Protein AF-A0A662ZI30-F1 (afdb_monomer)

Nearest PDB structures (foldseek):
  8tn6-assembly1_C  TM=6.682E-01  e=2.347E+00  synthetic construct

pLDDT: mean 79.28, std 16.07, range [34.38, 98.06]

Mean predicted aligned error: 14.41 Å

InterPro domains:
  IPR026870 Zinc-ribbon domain [PF13240] (2-24)

Foldseek 3Di:
DADPVPRDDDDPPDQADPPPRDGDDPDDDPPPDDDDDDDDDDDDDDDDDDDDDDDDDDDDPPPPDPPPPDLVVVLPPDFDPLLVVLLVVLVVLLVLLVVLLVLVPDPPNDVVSLVSVLVSLVVLLVSLVSLLVVCVVVVNNVLSVLSVVLNVLSVVLNVLSVVLSVLVVVCVVPVPDDDPVVVVVSVVVNVVSVVVNVVSSLVSSVSSVLSSQQSVCVSNVHDDDPDDDPVVVVVSVVVVVVVVVVVVVVCCVVVVVVVLLVVLQVLVVVLVVLLVLLVVLLLVQCVVVVQPPCQPAVWLCPQKHDDDPHTDHRFCVSDDPWFRGWTWHWDDLVPDPVSGIKIKIKTFTDCVSDVDPTAIWIWIWDDDPNDTDIDTDPVPHPSPPRRDDVPPRPDDD

Radius of gyration: 41.36 Å; Cα contacts (8 Å, |Δi|>4): 350; chains: 1; bounding box: 77×65×118 Å

Structure (mmCIF, N/CA/C/O backbone):
data_AF-A0A662ZI30-F1
#
_entry.id   AF-A0A662ZI30-F1
#
loop_
_atom_site.group_PDB
_atom_site.id
_atom_site.type_symbol
_atom_site.label_atom_id
_atom_site.label_alt_id
_atom_site.label_comp_id
_atom_site.label_asym_id
_atom_site.label_entity_id
_atom_site.label_seq_id
_atom_site.pdbx_PDB_ins_code
_atom_site.Cartn_x
_atom_site.Cartn_y
_atom_site.Cartn_z
_atom_site.occupancy
_atom_site.B_iso_or_equiv
_atom_site.auth_seq_id
_atom_site.auth_comp_id
_atom_site.auth_asym_id
_atom_site.auth_atom_id
_atom_site.pdbx_PDB_model_num
ATOM 1 N N . MET A 1 1 ? 0.973 -4.143 70.072 1.00 90.12 1 MET A N 1
ATOM 2 C CA . MET A 1 1 ? 0.459 -5.517 70.366 1.00 90.12 1 MET A CA 1
ATOM 3 C C . MET A 1 1 ? 1.447 -6.606 69.913 1.00 90.12 1 MET A C 1
ATOM 5 O O . MET A 1 1 ? 2.286 -6.300 69.082 1.00 90.12 1 MET A O 1
ATOM 9 N N . LYS A 1 2 ? 1.393 -7.858 70.406 1.00 95.75 2 LYS A N 1
ATOM 10 C CA . LYS A 1 2 ? 2.288 -8.951 69.938 1.00 95.75 2 LYS A CA 1
ATOM 11 C C . LYS A 1 2 ? 1.601 -9.867 68.922 1.00 95.75 2 LYS A C 1
ATOM 13 O O . LYS A 1 2 ? 0.406 -10.125 69.036 1.00 95.75 2 LYS A O 1
ATOM 18 N N . CYS A 1 3 ? 2.351 -10.362 67.937 1.00 95.50 3 CYS A N 1
ATOM 19 C CA . CYS A 1 3 ? 1.856 -11.321 66.949 1.00 95.50 3 CYS A CA 1
ATOM 20 C C . CYS A 1 3 ? 1.435 -12.638 67.624 1.00 95.50 3 CYS A C 1
ATOM 22 O O . CYS A 1 3 ? 2.296 -13.269 68.234 1.00 95.50 3 CYS A O 1
ATOM 24 N N . PRO A 1 4 ? 0.199 -13.140 67.454 1.00 94.88 4 PRO A N 1
ATOM 25 C CA . PRO A 1 4 ? -0.208 -14.417 68.049 1.00 94.88 4 PRO A CA 1
ATOM 26 C C . PRO A 1 4 ? 0.505 -15.631 67.426 1.00 94.88 4 PRO A C 1
ATOM 28 O O . PRO A 1 4 ? 0.468 -16.720 67.987 1.00 94.88 4 PRO A O 1
ATOM 31 N N . PHE A 1 5 ? 1.157 -15.460 66.269 1.00 96.06 5 PHE A N 1
ATOM 32 C CA . PHE A 1 5 ? 1.829 -16.549 65.555 1.00 96.06 5 PHE A CA 1
ATOM 33 C C . PHE A 1 5 ? 3.334 -16.645 65.827 1.00 96.06 5 PHE A C 1
ATOM 35 O O . PHE A 1 5 ? 3.878 -17.742 65.771 1.00 96.06 5 PHE A O 1
ATOM 42 N N . CYS A 1 6 ? 4.019 -15.522 66.064 1.00 96.31 6 CYS A N 1
ATOM 43 C CA . CYS A 1 6 ? 5.479 -15.494 66.249 1.00 96.31 6 CYS A CA 1
ATOM 44 C C . CYS A 1 6 ? 5.952 -14.651 67.443 1.00 96.31 6 CYS A C 1
ATOM 46 O O . CYS A 1 6 ? 7.152 -14.523 67.651 1.00 96.31 6 CYS A O 1
ATOM 48 N N . ASN A 1 7 ? 5.038 -14.059 68.220 1.00 96.00 7 ASN A N 1
ATOM 49 C CA . ASN A 1 7 ? 5.315 -13.196 69.375 1.00 96.00 7 ASN A CA 1
ATOM 50 C C . ASN A 1 7 ? 6.141 -11.921 69.117 1.00 96.00 7 ASN A C 1
ATOM 52 O O . ASN A 1 7 ? 6.447 -11.209 70.075 1.00 96.00 7 ASN A O 1
ATOM 56 N N . HIS A 1 8 ? 6.433 -11.576 67.859 1.00 97.00 8 HIS A N 1
ATOM 57 C CA . HIS A 1 8 ? 7.075 -10.309 67.507 1.00 97.00 8 HIS A CA 1
ATOM 58 C C . HIS A 1 8 ? 6.196 -9.110 67.901 1.00 97.00 8 HIS A C 1
ATOM 60 O O . HIS A 1 8 ? 4.965 -9.181 67.818 1.00 97.00 8 HIS A O 1
ATOM 66 N N . GLU A 1 9 ? 6.814 -8.014 68.337 1.00 97.00 9 GLU A N 1
ATOM 67 C CA . GLU A 1 9 ? 6.118 -6.799 68.758 1.00 97.00 9 GLU A CA 1
ATOM 68 C C . GLU A 1 9 ? 5.704 -5.963 67.540 1.00 97.00 9 GLU A C 1
ATOM 70 O O . GLU A 1 9 ? 6.504 -5.663 66.661 1.00 97.00 9 GLU A O 1
ATOM 75 N N . ILE A 1 10 ? 4.419 -5.632 67.445 1.00 96.38 10 ILE A N 1
ATOM 76 C CA . ILE A 1 10 ? 3.809 -4.983 66.284 1.00 96.38 10 ILE A CA 1
ATOM 77 C C . ILE A 1 10 ? 3.201 -3.650 66.717 1.00 96.38 10 ILE A C 1
ATOM 79 O O . ILE A 1 10 ? 2.530 -3.567 67.753 1.00 96.38 10 ILE A O 1
ATOM 83 N N . SER A 1 11 ? 3.396 -2.623 65.888 1.00 93.50 11 SER A N 1
ATOM 84 C CA . SER A 1 11 ? 2.735 -1.325 66.033 1.00 93.50 11 SER A CA 1
ATOM 85 C C . SER A 1 11 ? 1.210 -1.456 65.934 1.00 93.50 11 SER A C 1
ATOM 87 O O . SER A 1 11 ? 0.683 -2.203 65.103 1.00 93.50 11 SER A O 1
ATOM 89 N N . ASP A 1 12 ? 0.493 -0.734 66.790 1.00 89.06 12 ASP A N 1
ATOM 90 C CA . ASP A 1 12 ? -0.966 -0.752 66.825 1.00 89.06 12 ASP A CA 1
ATOM 91 C C . ASP A 1 12 ? -1.539 -0.198 65.504 1.00 89.06 12 ASP A C 1
ATOM 93 O O . ASP A 1 12 ? -1.257 0.929 65.105 1.00 89.06 12 ASP A O 1
ATOM 97 N N . GLY A 1 13 ? -2.324 -1.025 64.798 1.00 86.50 13 GLY A N 1
ATOM 98 C CA . GLY A 1 13 ? -2.925 -0.701 63.494 1.00 86.50 13 GLY A CA 1
ATOM 99 C C . GLY A 1 13 ? -2.297 -1.395 62.276 1.00 86.50 13 GLY A C 1
ATOM 100 O O . GLY A 1 13 ? -2.776 -1.213 61.155 1.00 86.50 13 GLY A O 1
ATOM 101 N N . ALA A 1 14 ? -1.253 -2.211 62.453 1.00 91.56 14 ALA A N 1
ATOM 102 C CA . ALA A 1 14 ? -0.706 -3.014 61.360 1.00 91.56 14 ALA A CA 1
ATOM 103 C C . ALA A 1 14 ? -1.661 -4.158 60.958 1.00 91.56 14 ALA A C 1
ATOM 105 O O . ALA A 1 14 ? -2.143 -4.903 61.808 1.00 91.56 14 ALA A O 1
ATOM 106 N N . LYS A 1 15 ? -1.894 -4.337 59.649 1.00 94.62 15 LYS A N 1
ATOM 107 C CA . LYS A 1 15 ? -2.748 -5.418 59.106 1.00 94.62 15 LYS A CA 1
ATOM 108 C C . LYS A 1 15 ? -2.028 -6.768 58.984 1.00 94.62 15 LYS A C 1
ATOM 110 O O . LYS A 1 15 ? -2.671 -7.815 58.963 1.00 94.62 15 LYS A O 1
ATOM 115 N N . PHE A 1 16 ? -0.699 -6.741 58.904 1.00 96.50 16 PHE A N 1
ATOM 116 C CA . PHE A 1 16 ? 0.159 -7.913 58.729 1.00 96.50 16 PHE A CA 1
ATOM 117 C C . PHE A 1 16 ? 1.344 -7.830 59.691 1.00 96.50 16 PHE A C 1
ATOM 119 O O . PHE A 1 16 ? 1.826 -6.736 59.991 1.00 96.50 16 PHE A O 1
ATOM 126 N N . CYS A 1 17 ? 1.822 -8.978 60.172 1.00 96.50 17 CYS A N 1
ATOM 127 C CA . CYS A 1 17 ? 3.049 -9.030 60.960 1.00 96.50 17 CYS A CA 1
ATOM 128 C C . CYS A 1 17 ? 4.271 -8.799 60.050 1.00 96.50 17 CYS A C 1
ATOM 130 O O . CYS A 1 17 ? 4.406 -9.524 59.063 1.00 96.50 17 CYS A O 1
ATOM 132 N N . PRO A 1 18 ? 5.173 -7.852 60.370 1.00 95.31 18 PRO A N 1
ATOM 133 C CA . PRO A 1 18 ? 6.354 -7.582 59.546 1.00 95.31 18 PRO A CA 1
ATOM 134 C C . PRO A 1 18 ? 7.358 -8.741 59.539 1.00 95.31 18 PRO A C 1
ATOM 136 O O . PRO A 1 18 ? 8.130 -8.860 58.597 1.00 95.31 18 PRO A O 1
ATOM 139 N N . ASP A 1 19 ? 7.321 -9.598 60.560 1.00 97.44 19 ASP A N 1
ATOM 140 C CA . ASP A 1 19 ? 8.311 -10.659 60.748 1.00 97.44 19 ASP A CA 1
ATOM 141 C C . ASP A 1 19 ? 7.859 -11.991 60.122 1.00 97.44 19 ASP A C 1
ATOM 143 O O . ASP A 1 19 ? 8.616 -12.656 59.424 1.00 97.44 19 ASP A O 1
ATOM 147 N N . CYS A 1 20 ? 6.591 -12.382 60.309 1.00 96.00 20 CYS A N 1
ATOM 148 C CA . CYS A 1 20 ? 6.075 -13.658 59.789 1.00 96.00 20 CYS A CA 1
ATOM 149 C C . CYS A 1 20 ? 5.124 -13.530 58.589 1.00 96.00 20 CYS A C 1
ATOM 151 O O . CYS A 1 20 ? 4.671 -14.546 58.062 1.00 96.00 20 CYS A O 1
ATOM 153 N N . GLY A 1 21 ? 4.763 -12.308 58.181 1.00 94.88 21 GLY A N 1
ATOM 154 C CA . GLY A 1 21 ? 3.903 -12.032 57.023 1.00 94.88 21 GLY A CA 1
ATOM 155 C C . GLY A 1 21 ? 2.427 -12.426 57.171 1.00 94.88 21 GLY A C 1
ATOM 156 O O . GLY A 1 21 ? 1.631 -12.165 56.270 1.00 94.88 21 GLY A O 1
ATOM 157 N N . LYS A 1 22 ? 2.019 -13.043 58.289 1.00 96.19 22 LYS A N 1
ATOM 158 C CA . LYS A 1 22 ? 0.628 -13.472 58.507 1.00 96.19 22 LYS A CA 1
ATOM 159 C C . LYS A 1 22 ? -0.286 -12.283 58.812 1.00 96.19 22 LYS A C 1
ATOM 161 O O . LYS A 1 22 ? 0.098 -11.358 59.533 1.00 96.19 22 LYS A O 1
ATOM 166 N N . ALA A 1 23 ? -1.501 -12.327 58.263 1.00 95.06 23 ALA A N 1
ATOM 167 C CA . ALA A 1 23 ? -2.551 -11.351 58.539 1.00 95.06 23 ALA A CA 1
ATOM 168 C C . ALA A 1 23 ? -2.979 -11.433 60.011 1.00 95.06 23 ALA A C 1
ATOM 170 O O . ALA A 1 23 ? -3.144 -12.529 60.553 1.00 95.06 23 ALA A O 1
ATOM 171 N N . LEU A 1 24 ? -3.142 -10.279 60.657 1.00 92.88 24 LEU A N 1
ATOM 172 C CA . LEU A 1 24 ? -3.583 -10.207 62.049 1.00 92.88 24 LEU A CA 1
ATOM 173 C C . LEU A 1 24 ? -5.122 -10.173 62.097 1.00 92.88 24 LEU A C 1
ATOM 175 O O . LEU A 1 24 ? -5.725 -9.449 61.301 1.00 92.88 24 LEU A O 1
ATOM 179 N N . PRO A 1 25 ? -5.768 -10.939 62.997 1.00 85.19 25 PRO A N 1
ATOM 180 C CA . PRO A 1 25 ? -7.219 -10.912 63.160 1.00 85.19 25 PRO A CA 1
ATOM 181 C C . PRO A 1 25 ? -7.643 -9.523 63.647 1.00 85.19 25 PRO A C 1
ATOM 183 O O . PRO A 1 25 ? -7.216 -9.060 64.703 1.00 85.19 25 PRO A O 1
ATOM 186 N N . HIS A 1 26 ? -8.430 -8.828 62.829 1.00 71.38 26 HIS A N 1
ATOM 187 C CA . HIS A 1 26 ? -8.772 -7.421 63.018 1.00 71.38 26 HIS A CA 1
ATOM 188 C C . HIS A 1 26 ? -10.097 -7.272 63.777 1.00 71.38 26 HIS A C 1
ATOM 190 O O . HIS A 1 26 ? -10.972 -6.523 63.360 1.00 71.38 26 HIS A O 1
ATOM 196 N N . ASP A 1 27 ? -10.240 -7.969 64.902 1.00 61.03 27 ASP A N 1
ATOM 197 C CA . ASP A 1 27 ? -11.446 -7.900 65.728 1.00 61.03 27 ASP A CA 1
ATOM 198 C C . ASP A 1 27 ? -11.214 -6.926 66.886 1.00 61.03 27 ASP A C 1
ATOM 200 O O . ASP A 1 27 ? -10.878 -7.308 68.006 1.00 61.03 27 ASP A O 1
ATOM 204 N N . ARG A 1 28 ? -11.370 -5.626 66.616 1.00 54.12 28 ARG A N 1
ATOM 205 C CA . ARG A 1 28 ? -11.766 -4.689 67.674 1.00 54.12 28 ARG A CA 1
ATOM 206 C C . ARG A 1 28 ? -13.202 -4.255 67.378 1.00 54.12 28 ARG A C 1
ATOM 208 O O . ARG A 1 28 ? -13.413 -3.631 66.337 1.00 54.12 28 ARG A O 1
ATOM 215 N N . PRO A 1 29 ? -14.174 -4.548 68.258 1.00 52.06 29 PRO A N 1
ATOM 216 C CA . PRO A 1 29 ? -15.442 -3.838 68.243 1.00 52.06 29 PRO A CA 1
ATOM 217 C C . PRO A 1 29 ? -15.137 -2.358 68.498 1.00 52.06 29 PRO A C 1
ATOM 219 O O . PRO A 1 29 ? -14.522 -2.011 69.507 1.00 52.06 29 PRO A O 1
ATOM 222 N N . SER A 1 30 ? -15.498 -1.480 67.566 1.00 53.16 30 SER A N 1
ATOM 223 C CA . SER A 1 30 ? -15.493 -0.040 67.804 1.00 53.16 30 SER A CA 1
ATOM 224 C C . SER A 1 30 ? -16.598 0.286 68.807 1.00 53.16 30 SER A C 1
ATOM 226 O O . SER A 1 30 ? -17.781 0.174 68.501 1.00 53.16 30 SER A O 1
ATOM 228 N N . GLU A 1 31 ? -16.213 0.684 70.015 1.00 60.75 31 GLU A N 1
ATOM 229 C CA . GLU A 1 31 ? -17.090 0.969 71.161 1.00 60.75 31 GLU A CA 1
ATOM 230 C C . GLU A 1 31 ? -17.917 2.270 71.010 1.00 60.75 31 GLU A C 1
ATOM 232 O O . GLU A 1 31 ? -18.160 2.962 71.988 1.00 60.75 31 GLU A O 1
ATOM 237 N N . ASN A 1 32 ? -18.340 2.653 69.796 1.00 57.34 32 ASN A N 1
ATOM 238 C CA . ASN A 1 32 ? -19.061 3.918 69.573 1.00 57.34 32 ASN A CA 1
ATOM 239 C C . ASN A 1 32 ? -20.247 3.879 68.597 1.00 57.34 32 ASN A C 1
ATOM 241 O O . ASN A 1 32 ? -20.865 4.920 68.384 1.00 57.34 32 ASN A O 1
ATOM 245 N N . ASP A 1 33 ? -20.648 2.720 68.075 1.00 49.94 33 ASP A N 1
ATOM 246 C CA . ASP A 1 33 ? -21.862 2.640 67.256 1.00 49.94 33 ASP A CA 1
ATOM 247 C C . ASP A 1 33 ? -23.015 2.060 68.076 1.00 49.94 33 ASP A C 1
ATOM 249 O O . ASP A 1 33 ? -23.176 0.849 68.204 1.00 49.94 33 ASP A O 1
ATOM 253 N N . LYS A 1 34 ? -23.812 2.961 68.659 1.00 52.78 34 LYS A N 1
ATOM 254 C CA . LYS A 1 34 ? -25.120 2.674 69.256 1.00 52.78 34 LYS A CA 1
ATOM 255 C C . LYS A 1 34 ? -26.141 2.482 68.122 1.00 52.78 34 LYS A C 1
ATOM 257 O O . LYS A 1 34 ? -26.448 3.468 67.452 1.00 52.78 34 LYS A O 1
ATOM 262 N N . PRO A 1 35 ? -26.708 1.283 67.902 1.00 46.41 35 PRO A N 1
ATOM 263 C CA . PRO A 1 35 ? -27.809 1.103 66.968 1.00 46.41 35 PRO A CA 1
ATOM 264 C C . PRO A 1 35 ? -29.136 1.231 67.723 1.00 46.41 35 PRO A C 1
ATOM 266 O O . PRO A 1 35 ? -29.410 0.488 68.667 1.00 46.41 35 PRO A O 1
ATOM 269 N N . GLU A 1 36 ? -29.974 2.174 67.301 1.00 51.69 36 GLU A N 1
ATOM 270 C CA . GLU A 1 36 ? -31.409 2.107 67.566 1.00 51.69 36 GLU A CA 1
ATOM 271 C C . GLU A 1 36 ? -32.018 0.971 66.731 1.00 51.69 36 GLU A C 1
ATOM 273 O O . GLU A 1 36 ? -31.829 0.894 65.517 1.00 51.69 36 GLU A O 1
ATOM 278 N N . ASN A 1 37 ? -32.733 0.082 67.422 1.00 51.50 37 ASN A N 1
ATOM 279 C CA . ASN A 1 37 ? -33.591 -0.956 66.853 1.00 51.50 37 ASN A CA 1
ATOM 280 C C . ASN A 1 37 ? -34.593 -0.366 65.843 1.00 51.50 37 ASN A C 1
ATOM 282 O O . ASN A 1 37 ? -35.146 0.712 66.068 1.00 51.50 37 ASN A O 1
ATOM 286 N N . PRO A 1 38 ? -34.965 -1.158 64.827 1.00 52.66 38 PRO A N 1
ATOM 287 C CA . PRO A 1 38 ? -36.288 -1.760 64.921 1.00 52.66 38 PRO A CA 1
ATOM 288 C C . PRO A 1 38 ? -36.273 -3.271 64.682 1.00 52.66 38 PRO A C 1
ATOM 290 O O . PRO A 1 38 ? -35.504 -3.814 63.893 1.00 52.66 38 PRO A O 1
ATOM 293 N N . ALA A 1 39 ? -37.158 -3.916 65.432 1.00 46.66 39 ALA A N 1
ATOM 294 C CA . ALA A 1 39 ? -37.461 -5.331 65.431 1.00 46.66 39 ALA A CA 1
ATOM 295 C C . ALA A 1 39 ? -37.945 -5.843 64.065 1.00 46.66 39 ALA A C 1
ATOM 297 O O . ALA A 1 39 ? -38.752 -5.182 63.423 1.00 46.66 39 ALA A O 1
ATOM 298 N N . ASP A 1 40 ? -37.483 -7.036 63.687 1.00 41.03 40 ASP A N 1
ATOM 299 C CA . ASP A 1 40 ? -38.291 -8.143 63.146 1.00 41.03 40 ASP A CA 1
ATOM 300 C C . ASP A 1 40 ? -37.357 -9.352 62.944 1.00 41.03 40 ASP A C 1
ATOM 302 O O . ASP A 1 40 ? -36.442 -9.331 62.128 1.00 41.03 40 ASP A O 1
ATOM 306 N N . SER A 1 41 ? -37.309 -10.290 63.889 1.00 45.44 41 SER A N 1
ATOM 307 C CA . SER A 1 41 ? -38.223 -11.436 64.025 1.00 45.44 41 SER A CA 1
ATOM 308 C C . SER A 1 41 ? -38.034 -12.501 62.927 1.00 45.44 41 SER A C 1
ATOM 310 O O . SER A 1 41 ? -38.853 -12.702 62.042 1.00 45.44 41 SER A O 1
ATOM 312 N N . CYS A 1 42 ? -36.937 -13.255 63.028 1.00 34.44 42 CYS A N 1
ATOM 313 C CA . CYS A 1 42 ? -36.887 -14.656 62.602 1.00 34.44 42 CYS A CA 1
ATOM 314 C C . CYS A 1 42 ? -36.102 -15.426 63.664 1.00 34.44 42 CYS A C 1
ATOM 316 O O . CYS A 1 42 ? -34.875 -15.405 63.706 1.00 34.44 42 CYS A O 1
ATOM 318 N N . SER A 1 43 ? -36.856 -16.019 64.581 1.00 40.28 43 SER A N 1
ATOM 319 C CA . SER A 1 43 ? -36.390 -16.898 65.642 1.00 40.28 43 SER A CA 1
ATOM 320 C C . SER A 1 43 ? -35.818 -18.181 65.034 1.00 40.28 43 SER A C 1
ATOM 322 O O . SER A 1 43 ? -36.541 -18.905 64.354 1.00 40.28 43 SER A O 1
ATOM 324 N N . GLU A 1 44 ? -34.545 -18.478 65.292 1.00 43.12 44 GLU A N 1
ATOM 325 C CA . GLU A 1 44 ? -34.010 -19.834 65.152 1.00 43.12 44 GLU A CA 1
ATOM 326 C C . GLU A 1 44 ? -34.347 -20.627 66.419 1.00 43.12 44 GLU A C 1
ATOM 328 O O . GLU A 1 44 ? -33.981 -20.256 67.537 1.00 43.12 44 GLU A O 1
ATOM 333 N N . GLU A 1 45 ? -35.104 -21.705 66.227 1.00 43.03 45 GLU A N 1
ATOM 334 C CA . GLU A 1 45 ? -35.382 -22.724 67.230 1.00 43.03 45 GLU A CA 1
ATOM 335 C C . GLU A 1 45 ? -34.115 -23.515 67.573 1.00 43.03 45 GLU A C 1
ATOM 337 O O . GLU A 1 45 ? -33.373 -23.981 66.708 1.00 43.03 45 GLU A O 1
ATOM 342 N N . ASN A 1 46 ? -33.923 -23.692 68.877 1.00 48.72 46 ASN A N 1
ATOM 343 C CA . ASN A 1 46 ? -32.937 -24.564 69.495 1.00 48.72 46 ASN A CA 1
ATOM 344 C C . ASN A 1 46 ? -33.100 -26.029 69.058 1.00 48.72 46 ASN A C 1
ATOM 346 O O . ASN A 1 46 ? -34.216 -26.544 69.032 1.00 48.72 46 ASN A O 1
ATOM 350 N N . ALA A 1 47 ? -31.986 -26.752 68.918 1.00 40.44 47 ALA A N 1
ATOM 351 C CA . ALA A 1 47 ? -31.957 -28.175 69.244 1.00 40.44 47 ALA A CA 1
ATOM 352 C C . ALA A 1 47 ? -30.571 -28.615 69.734 1.00 40.44 47 ALA A C 1
ATOM 354 O O . ALA A 1 47 ? -29.539 -28.378 69.110 1.00 40.44 47 ALA A O 1
ATOM 355 N N . SER A 1 48 ? -30.626 -29.242 70.898 1.00 47.81 48 SER A N 1
ATOM 356 C CA . SER A 1 48 ? -29.593 -29.634 71.842 1.00 47.81 48 SER A CA 1
ATOM 357 C C . SER A 1 48 ? -28.791 -30.876 71.440 1.00 47.81 48 SER A C 1
ATOM 359 O O . SER A 1 48 ? -29.259 -31.734 70.697 1.00 47.81 48 SER A O 1
ATOM 361 N N . ASP A 1 49 ? -27.611 -30.978 72.055 1.00 50.62 49 ASP A N 1
ATOM 362 C CA . ASP A 1 49 ? -26.940 -32.183 72.566 1.00 50.62 49 ASP A CA 1
ATOM 363 C C . ASP A 1 49 ? -27.655 -33.541 72.416 1.00 50.62 49 ASP A C 1
ATOM 365 O O . ASP A 1 49 ? -28.673 -33.776 73.064 1.00 50.62 49 ASP A O 1
ATOM 369 N N . VAL A 1 50 ? -26.995 -34.506 71.754 1.00 44.22 50 VAL A N 1
ATOM 370 C CA . VAL A 1 50 ? -27.052 -35.937 72.123 1.00 44.22 50 VAL A CA 1
ATOM 371 C C . VAL A 1 50 ? -25.690 -36.608 71.885 1.00 44.22 50 VAL A C 1
ATOM 373 O O . VAL A 1 50 ? -25.145 -36.611 70.782 1.00 44.22 50 VAL A O 1
ATOM 376 N N . LYS A 1 51 ? -25.155 -37.219 72.949 1.00 51.44 51 LYS A N 1
ATOM 377 C CA . LYS A 1 51 ? -23.984 -38.111 72.981 1.00 51.44 51 LYS A CA 1
ATOM 378 C C . LYS A 1 51 ? -24.380 -39.557 72.624 1.00 51.44 51 LYS A C 1
ATOM 380 O O . LYS A 1 51 ? -25.320 -40.079 73.202 1.00 51.44 51 LYS A O 1
ATOM 385 N N . SER A 1 52 ? -23.532 -40.208 71.820 1.00 42.81 52 SER A N 1
ATOM 386 C CA . SER A 1 52 ? -23.131 -41.635 71.847 1.00 42.81 52 SER A CA 1
ATOM 387 C C . SER A 1 52 ? -24.186 -42.760 71.731 1.00 42.81 52 SER A C 1
ATOM 389 O O . SER A 1 52 ? -24.919 -43.042 72.671 1.00 42.81 52 SER A O 1
ATOM 391 N N . SER A 1 53 ? -24.133 -43.546 70.646 1.00 41.56 53 SER A N 1
ATOM 392 C CA . SER A 1 53 ? -23.703 -44.968 70.642 1.00 41.56 53 SER A CA 1
ATOM 393 C C . SER A 1 53 ? -24.232 -45.758 69.426 1.00 41.56 53 SER A C 1
ATOM 395 O O . SER A 1 53 ? -25.348 -45.557 68.969 1.00 41.56 53 SER A O 1
ATOM 397 N N . ALA A 1 54 ? -23.365 -46.644 68.923 1.00 45.09 54 ALA A N 1
ATOM 398 C CA . ALA A 1 54 ? -23.603 -47.859 68.132 1.00 45.09 54 ALA A CA 1
ATOM 399 C C . ALA A 1 54 ? -24.580 -47.848 66.926 1.00 45.09 54 ALA A C 1
ATOM 401 O O . ALA A 1 54 ? -25.784 -48.016 67.058 1.00 45.09 54 ALA A O 1
ATOM 402 N N . GLY A 1 55 ? -23.976 -47.864 65.729 1.00 48.28 55 GLY A N 1
ATOM 403 C CA . GLY A 1 55 ? -24.243 -48.867 64.688 1.00 48.28 55 GLY A CA 1
ATOM 404 C C . GLY A 1 55 ? -25.623 -48.898 64.032 1.00 48.28 55 GLY A C 1
ATOM 405 O O . GLY A 1 55 ? -26.411 -49.777 64.350 1.00 48.28 55 GLY A O 1
ATOM 406 N N . VAL A 1 56 ? -25.847 -48.058 63.013 1.00 44.50 56 VAL A N 1
ATOM 407 C CA . VAL A 1 56 ? -26.894 -48.260 61.992 1.00 44.50 56 VAL A CA 1
ATOM 408 C C . VAL A 1 56 ? -26.418 -47.703 60.640 1.00 44.50 56 VAL A C 1
ATOM 410 O O . VAL A 1 56 ? -25.745 -46.676 60.569 1.00 44.50 56 VAL A O 1
ATOM 413 N N . SER A 1 57 ? -26.738 -48.432 59.573 1.00 44.00 57 SER A N 1
ATOM 414 C CA . SER A 1 57 ? -26.429 -48.188 58.162 1.00 44.00 57 SER A CA 1
ATOM 415 C C . SER A 1 57 ? -26.869 -46.807 57.655 1.00 44.00 57 SER A C 1
ATOM 417 O O . SER A 1 57 ? -28.047 -46.455 57.674 1.00 44.00 57 SER A O 1
ATOM 419 N N . VAL A 1 58 ? -25.910 -46.042 57.127 1.00 38.56 58 VAL A N 1
ATOM 420 C CA . VAL A 1 58 ? -26.140 -44.727 56.514 1.00 38.56 58 VAL A CA 1
ATOM 421 C C . VAL A 1 58 ? -26.568 -44.909 55.059 1.00 38.56 58 VAL A C 1
ATOM 423 O O . VAL A 1 58 ? -25.756 -45.239 54.196 1.00 38.56 58 VAL A O 1
ATOM 426 N N . ASN A 1 59 ? -27.849 -44.667 54.786 1.00 41.44 59 ASN A N 1
ATOM 427 C CA . ASN A 1 59 ? -28.360 -44.432 53.441 1.00 41.44 59 ASN A CA 1
ATOM 428 C C . ASN A 1 59 ? -28.209 -42.930 53.136 1.00 41.44 59 ASN A C 1
ATOM 430 O O . ASN A 1 59 ? -28.815 -42.092 53.805 1.00 41.44 59 ASN A O 1
ATOM 434 N N . PHE A 1 60 ? -27.357 -42.582 52.170 1.00 43.62 60 PHE A N 1
ATOM 435 C CA . PHE A 1 60 ? -27.100 -41.202 51.747 1.00 43.62 60 PHE A CA 1
ATOM 436 C C . PHE A 1 60 ? -28.300 -40.668 50.944 1.00 43.62 60 PHE A C 1
ATOM 438 O O . PHE A 1 60 ? -28.313 -40.704 49.715 1.00 43.62 60 PHE A O 1
ATOM 445 N N . GLN A 1 61 ? -29.314 -40.128 51.626 1.00 43.06 61 GLN A N 1
ATOM 446 C CA . GLN A 1 61 ? -30.213 -39.169 50.988 1.00 43.06 61 GLN A CA 1
ATOM 447 C C . GLN A 1 61 ? -29.509 -37.813 50.926 1.00 43.06 61 GLN A C 1
ATOM 449 O O . GLN A 1 61 ? -29.313 -37.123 51.926 1.00 43.06 61 GLN A O 1
ATOM 454 N N . LYS A 1 62 ? -29.084 -37.466 49.710 1.00 54.50 62 LYS A N 1
ATOM 455 C CA . LYS A 1 62 ? -28.573 -36.153 49.322 1.00 54.50 62 LYS A CA 1
ATOM 456 C C . LYS A 1 62 ? -29.639 -35.106 49.660 1.00 54.50 62 LYS A C 1
ATOM 458 O O . LYS A 1 62 ? -30.634 -34.980 48.958 1.00 54.50 62 LYS A O 1
ATOM 463 N N . LYS A 1 63 ? -29.433 -34.383 50.761 1.00 47.84 63 LYS A N 1
ATOM 464 C CA . LYS A 1 63 ? -30.229 -33.219 51.154 1.00 47.84 63 LYS A CA 1
ATOM 465 C C . LYS A 1 63 ? -29.968 -32.123 50.121 1.00 47.84 63 LYS A C 1
ATOM 467 O O . LYS A 1 63 ? -28.936 -31.452 50.175 1.00 47.84 63 LYS A O 1
ATOM 472 N N . GLU A 1 64 ? -30.846 -32.018 49.129 1.00 50.75 64 GLU A N 1
ATOM 473 C CA . GLU A 1 64 ? -30.850 -30.905 48.187 1.00 50.75 64 GLU A CA 1
ATOM 474 C C . GLU A 1 64 ? -31.023 -29.614 48.988 1.00 50.75 64 GLU A C 1
ATOM 476 O O . GLU A 1 64 ? -31.974 -29.433 49.750 1.00 50.75 64 GLU A O 1
ATOM 481 N N . LYS A 1 65 ? -30.002 -28.759 48.894 1.00 47.56 65 LYS A N 1
ATOM 482 C CA . LYS A 1 65 ? -30.040 -27.394 49.407 1.00 47.56 65 LYS A CA 1
ATOM 483 C C . LYS A 1 65 ? -31.204 -26.701 48.691 1.00 47.56 65 LYS A C 1
ATOM 485 O O . LYS A 1 65 ? -31.243 -26.798 47.468 1.00 47.56 65 LYS A O 1
ATOM 490 N N . PRO A 1 66 ? -32.121 -26.025 49.401 1.00 50.56 66 PRO A N 1
ATOM 491 C CA . PRO A 1 66 ? -33.176 -25.270 48.744 1.00 50.56 66 PRO A CA 1
ATOM 492 C C . PRO A 1 66 ? -32.528 -24.258 47.799 1.00 50.56 66 PRO A C 1
ATOM 494 O O . PRO A 1 66 ? -31.689 -23.454 48.214 1.00 50.56 66 PRO A O 1
ATOM 497 N N . ASP A 1 67 ? -32.872 -24.370 46.520 1.00 44.97 67 ASP A N 1
ATOM 498 C CA . ASP A 1 67 ? -32.411 -23.483 45.467 1.00 44.97 67 ASP A CA 1
ATOM 499 C C . ASP A 1 67 ? -32.776 -22.040 45.829 1.00 44.97 67 ASP A C 1
ATOM 501 O O . ASP A 1 67 ? -33.949 -21.674 45.903 1.00 44.97 67 ASP A O 1
ATOM 505 N N . CYS A 1 68 ? -31.769 -21.184 46.017 1.00 47.66 68 CYS A N 1
ATOM 506 C CA . CYS A 1 68 ? -31.935 -19.737 46.198 1.00 47.66 68 CYS A CA 1
ATOM 507 C C . CYS A 1 68 ? -32.396 -19.024 44.903 1.00 47.66 68 CYS A C 1
ATOM 509 O O . CYS A 1 68 ? -32.081 -17.855 44.679 1.00 47.66 68 CYS A O 1
ATOM 511 N N . ILE A 1 69 ? -33.121 -19.720 44.025 1.00 51.56 69 ILE A N 1
ATOM 512 C CA . ILE A 1 69 ? -33.611 -19.233 42.736 1.00 51.56 69 ILE A CA 1
ATOM 513 C C . ILE A 1 69 ? -35.018 -18.663 42.953 1.00 51.56 69 ILE A C 1
ATOM 515 O O . ILE A 1 69 ? -36.017 -19.295 42.634 1.00 51.56 69 ILE A O 1
ATOM 519 N N . SER A 1 70 ? -35.111 -17.477 43.558 1.00 53.66 70 SER A N 1
ATOM 520 C CA . SER A 1 70 ? -36.332 -16.641 43.491 1.00 53.66 70 SER A CA 1
ATOM 521 C C . SER A 1 70 ? -36.147 -15.181 43.934 1.00 53.66 70 SER A C 1
ATOM 523 O O . SER A 1 70 ? -37.098 -14.401 43.885 1.00 53.66 70 SER A O 1
ATOM 525 N N . GLN A 1 71 ? -34.938 -14.744 44.312 1.00 54.50 71 GLN A N 1
ATOM 526 C CA . GLN A 1 71 ? -34.720 -13.358 44.761 1.00 54.50 71 GLN A CA 1
ATOM 527 C C . GLN A 1 71 ? -34.759 -12.293 43.649 1.00 54.50 71 GLN A C 1
ATOM 529 O O . GLN A 1 71 ? -34.882 -11.110 43.967 1.00 54.50 71 GLN A O 1
ATOM 534 N N . ASP A 1 72 ? -34.709 -12.662 42.366 1.00 56.69 72 ASP A N 1
ATOM 535 C CA . ASP A 1 72 ? -34.716 -11.668 41.282 1.00 56.69 72 ASP A CA 1
ATOM 536 C C . ASP A 1 72 ? -36.118 -11.107 40.959 1.00 56.69 72 ASP A C 1
ATOM 538 O O . ASP A 1 72 ? -36.223 -9.974 40.486 1.00 56.69 72 ASP A O 1
ATOM 542 N N . GLU A 1 73 ? -37.216 -11.806 41.282 1.00 60.62 73 GLU A N 1
ATOM 543 C CA . GLU A 1 73 ? -38.572 -11.279 41.023 1.00 60.62 73 GLU A CA 1
ATOM 544 C C . GLU A 1 73 ? -39.045 -10.252 42.068 1.00 60.62 73 GLU A C 1
ATOM 546 O O . GLU A 1 73 ? -39.876 -9.389 41.763 1.00 60.62 73 GLU A O 1
ATOM 551 N N . SER A 1 74 ? -38.504 -10.273 43.294 1.00 60.97 74 SER A N 1
ATOM 552 C CA . SER A 1 74 ? -38.972 -9.384 44.371 1.00 60.97 74 SER A CA 1
ATOM 553 C C . SER A 1 74 ? -38.489 -7.935 44.223 1.00 60.97 74 SER A C 1
ATOM 555 O O . SER A 1 74 ? -39.185 -7.010 44.649 1.00 60.97 74 SER A O 1
ATOM 557 N N . CYS A 1 75 ? -37.366 -7.701 43.534 1.00 64.06 75 CYS A N 1
ATOM 558 C CA . CYS A 1 75 ? -36.827 -6.353 43.314 1.00 64.06 75 CYS A CA 1
ATOM 559 C C . CYS A 1 75 ? -37.707 -5.486 42.390 1.00 64.06 75 CYS A C 1
ATOM 561 O O . CYS A 1 75 ? -37.576 -4.264 42.372 1.00 64.06 75 CYS A O 1
ATOM 563 N N . GLN A 1 76 ? -38.638 -6.074 41.627 1.00 62.06 76 GLN A N 1
ATOM 564 C CA . GLN A 1 76 ? -39.397 -5.329 40.617 1.00 62.06 76 GLN A CA 1
ATOM 565 C C . GLN A 1 76 ? -40.647 -4.593 41.119 1.00 62.06 76 GLN A C 1
ATOM 567 O O . GLN A 1 76 ? -41.163 -3.761 40.357 1.00 62.06 76 GLN A O 1
ATOM 572 N N . LYS A 1 77 ? -41.150 -4.879 42.330 1.00 72.50 77 LYS A N 1
ATOM 573 C CA . LYS A 1 77 ? -42.477 -4.401 42.772 1.00 72.50 77 LYS A CA 1
ATOM 574 C C . LYS A 1 77 ? -42.499 -3.033 43.468 1.00 72.50 77 LYS A C 1
ATOM 576 O O . LYS A 1 77 ? -43.514 -2.361 43.348 1.00 72.50 77 LYS A O 1
ATOM 581 N N . ASN A 1 78 ? -41.407 -2.580 44.095 1.00 75.69 78 ASN A N 1
ATOM 582 C CA . ASN A 1 78 ? -41.428 -1.382 44.961 1.00 75.69 78 ASN A CA 1
ATOM 583 C C . ASN A 1 78 ? -40.499 -0.229 44.518 1.00 75.69 78 ASN A C 1
ATOM 585 O O . ASN A 1 78 ? -40.295 0.718 45.273 1.00 75.69 78 ASN A O 1
ATOM 589 N N . GLY A 1 79 ? -39.913 -0.296 43.319 1.00 77.62 79 GLY A N 1
ATOM 590 C CA . GLY A 1 79 ? -38.998 0.741 42.826 1.00 77.62 79 GLY A CA 1
ATOM 591 C C . GLY A 1 79 ? -39.710 1.989 42.290 1.00 77.62 79 GLY A C 1
ATOM 592 O O . GLY A 1 79 ? -40.786 1.887 41.700 1.00 77.62 79 GLY A O 1
ATOM 593 N N . ASP A 1 80 ? -39.068 3.154 42.435 1.00 87.31 80 ASP A N 1
ATOM 594 C CA . ASP A 1 80 ? -39.500 4.417 41.822 1.00 87.31 80 ASP A CA 1
ATOM 595 C C . ASP A 1 80 ? -39.724 4.228 40.299 1.00 87.31 80 ASP A C 1
ATOM 597 O O . ASP A 1 80 ? -38.814 3.762 39.592 1.00 87.31 80 ASP A O 1
ATOM 601 N N . PRO A 1 81 ? -40.919 4.555 39.763 1.00 88.81 81 PRO A N 1
ATOM 602 C CA . PRO A 1 81 ? -41.234 4.367 38.348 1.00 88.81 81 PRO A CA 1
ATOM 603 C C . PRO A 1 81 ? -40.313 5.167 37.411 1.00 88.81 81 PRO A C 1
ATOM 605 O O . PRO A 1 81 ? -40.030 4.699 36.304 1.00 88.81 81 PRO A O 1
ATOM 608 N N . GLU A 1 82 ? -39.798 6.327 37.838 1.00 87.88 82 GLU A N 1
ATOM 609 C CA . GLU A 1 82 ? -38.859 7.139 37.052 1.00 87.88 82 GLU A CA 1
ATOM 610 C C . GLU A 1 82 ? -37.503 6.427 36.910 1.00 87.88 82 GLU A C 1
ATOM 612 O O . GLU A 1 82 ? -36.909 6.402 35.824 1.00 87.88 82 GLU A O 1
ATOM 617 N N . LEU A 1 83 ? -37.035 5.774 37.980 1.00 86.44 83 LEU A N 1
ATOM 618 C CA . LEU A 1 83 ? -35.784 5.016 37.973 1.00 86.44 83 LEU A CA 1
ATOM 619 C C . LEU A 1 83 ? -35.900 3.763 37.092 1.00 86.44 83 LEU A C 1
ATOM 621 O O . LEU A 1 83 ? -35.027 3.517 36.256 1.00 86.44 83 LEU A O 1
ATOM 625 N N . LYS A 1 84 ? -37.011 3.021 37.202 1.00 86.62 84 LYS A N 1
ATOM 626 C CA . LYS A 1 84 ? -37.273 1.812 36.397 1.00 86.62 84 LYS A CA 1
ATOM 627 C C . LYS A 1 84 ? -37.344 2.114 34.897 1.00 86.62 84 LYS A C 1
ATOM 629 O O . LYS A 1 84 ? -36.798 1.365 34.084 1.00 86.62 84 LYS A O 1
ATOM 634 N N . GLU A 1 85 ? -37.975 3.225 34.520 1.00 89.19 85 GLU A N 1
ATOM 635 C CA . GLU A 1 85 ? -38.010 3.675 33.124 1.00 89.19 85 GLU A CA 1
ATOM 636 C C . GLU A 1 85 ? -36.621 4.111 32.630 1.00 89.19 85 GLU A C 1
ATOM 638 O O . GLU A 1 85 ? -36.251 3.833 31.487 1.00 89.19 85 GLU A O 1
ATOM 643 N N . THR A 1 86 ? -35.814 4.735 33.494 1.00 85.19 86 THR A N 1
ATOM 644 C CA . THR A 1 86 ? -34.440 5.131 33.152 1.00 85.19 86 THR A CA 1
ATOM 645 C C . THR A 1 86 ? -33.550 3.910 32.898 1.00 85.19 86 THR A C 1
ATOM 647 O O . THR A 1 86 ? -32.849 3.889 31.885 1.00 85.19 86 THR A O 1
ATOM 650 N N . VAL A 1 87 ? -33.633 2.861 33.731 1.00 86.56 87 VAL A N 1
ATOM 651 C CA . VAL A 1 87 ? -32.905 1.588 33.526 1.00 86.56 87 VAL A CA 1
ATOM 652 C C . VAL A 1 87 ? -33.285 0.940 32.192 1.00 86.56 87 VAL A C 1
ATOM 654 O O . VAL A 1 87 ? -32.407 0.647 31.384 1.00 86.56 87 VAL A O 1
ATOM 657 N N . ARG A 1 88 ? -34.584 0.804 31.882 1.00 88.25 88 ARG A N 1
ATOM 658 C CA . ARG A 1 88 ? -35.032 0.217 30.599 1.00 88.25 88 ARG A CA 1
ATOM 659 C C . ARG A 1 88 ? -34.547 0.977 29.369 1.00 88.25 88 ARG A C 1
ATOM 661 O O . ARG A 1 88 ? -34.386 0.395 28.295 1.00 88.25 88 ARG A O 1
ATOM 668 N N . ARG A 1 89 ? -34.405 2.300 29.465 1.00 88.00 89 ARG A N 1
ATOM 669 C CA . ARG A 1 89 ? -33.853 3.102 28.364 1.00 88.00 89 ARG A CA 1
ATOM 670 C C . ARG A 1 89 ? -32.348 2.916 28.234 1.00 88.00 89 ARG A C 1
ATOM 672 O O . ARG A 1 89 ? -31.858 2.883 27.108 1.00 88.00 89 ARG A O 1
ATOM 679 N N . LEU A 1 90 ? -31.648 2.778 29.358 1.00 83.69 90 LEU A N 1
ATOM 680 C CA . LEU A 1 90 ? -30.214 2.507 29.399 1.00 83.69 90 LEU A CA 1
ATOM 681 C C . LEU A 1 90 ? -29.896 1.145 28.761 1.00 83.69 90 LEU A C 1
ATOM 683 O O . LEU A 1 90 ? -29.002 1.062 27.927 1.00 83.69 90 LEU A O 1
ATOM 687 N N . ASP A 1 91 ? -30.702 0.123 29.049 1.00 85.25 91 ASP A N 1
ATOM 688 C CA . ASP A 1 91 ? -30.542 -1.227 28.495 1.00 85.25 91 ASP A CA 1
ATOM 689 C C . ASP A 1 91 ? -30.751 -1.265 26.966 1.00 85.25 91 ASP A C 1
ATOM 691 O O . ASP A 1 91 ? -29.901 -1.736 26.208 1.00 85.25 91 ASP A O 1
ATOM 695 N N . ARG A 1 92 ? -31.816 -0.612 26.469 1.00 86.31 92 ARG A N 1
ATOM 696 C CA . ARG A 1 92 ? -32.026 -0.430 25.017 1.00 86.31 92 ARG A CA 1
ATOM 697 C C . ARG A 1 92 ? -30.872 0.310 24.337 1.00 86.31 92 ARG A C 1
ATOM 699 O O . ARG A 1 92 ? -30.565 0.032 23.178 1.00 86.31 92 ARG A O 1
ATOM 706 N N . MET A 1 93 ? -30.247 1.257 25.032 1.00 78.38 93 MET A N 1
ATOM 707 C CA . MET A 1 93 ? -29.101 1.991 24.502 1.00 78.38 93 MET A CA 1
ATOM 708 C C . MET A 1 93 ? -27.840 1.124 24.465 1.00 78.38 93 MET A C 1
ATOM 710 O O . MET A 1 93 ? -27.128 1.170 23.465 1.00 78.38 93 MET A O 1
ATOM 714 N N . ASN A 1 94 ? -27.595 0.305 25.491 1.00 80.69 94 ASN A N 1
ATOM 715 C CA . ASN A 1 94 ? -26.493 -0.657 25.487 1.00 80.69 94 ASN A CA 1
ATOM 716 C C . ASN A 1 94 ? -26.636 -1.662 24.340 1.00 80.69 94 ASN A C 1
ATOM 718 O O . ASN A 1 94 ? -25.666 -1.904 23.625 1.00 80.69 94 ASN A O 1
ATOM 722 N N . LEU A 1 95 ? -27.847 -2.173 24.094 1.00 83.88 95 LEU A N 1
ATOM 723 C CA . LEU A 1 95 ? -28.108 -3.049 22.951 1.00 83.88 95 LEU A CA 1
ATOM 724 C C . LEU A 1 95 ? -27.805 -2.348 21.615 1.00 83.88 95 LEU A C 1
ATOM 726 O O . LEU A 1 95 ? -27.107 -2.908 20.773 1.00 83.88 95 LEU A O 1
ATOM 730 N N . MET A 1 96 ? -28.269 -1.107 21.433 1.00 79.31 96 MET A N 1
ATOM 731 C CA . MET A 1 96 ? -27.970 -0.314 20.231 1.00 79.31 96 MET A CA 1
ATOM 732 C C . MET A 1 96 ? -26.470 -0.041 20.062 1.00 79.31 96 MET A C 1
ATOM 734 O O . MET A 1 96 ? -25.968 -0.092 18.942 1.00 79.31 96 MET A O 1
ATOM 738 N N . GLN A 1 97 ? -25.744 0.220 21.153 1.00 80.25 97 GLN A N 1
ATOM 739 C CA . GLN A 1 97 ? -24.290 0.391 21.118 1.00 80.25 97 GLN A CA 1
ATOM 740 C C . GLN A 1 97 ? -23.577 -0.895 20.704 1.00 80.25 97 GLN A C 1
ATOM 742 O O . GLN A 1 97 ? -22.674 -0.829 19.879 1.00 80.25 97 GLN A O 1
ATOM 747 N N . ILE A 1 98 ? -24.003 -2.057 21.207 1.00 80.31 98 ILE A N 1
ATOM 748 C CA . ILE A 1 98 ? -23.445 -3.355 20.798 1.00 80.31 98 ILE A CA 1
ATOM 749 C C . ILE A 1 98 ? -23.699 -3.600 19.308 1.00 80.31 98 ILE A C 1
ATOM 751 O O . ILE A 1 98 ? -22.774 -3.951 18.581 1.00 80.31 98 ILE A O 1
ATOM 755 N N . VAL A 1 99 ? -24.925 -3.361 18.830 1.00 81.06 99 VAL A N 1
ATOM 756 C CA . VAL A 1 99 ? -25.264 -3.485 17.402 1.00 81.06 99 VAL A CA 1
ATOM 757 C C . VAL A 1 99 ? -24.415 -2.538 16.552 1.00 81.06 99 VAL A C 1
ATOM 759 O O . VAL A 1 99 ? -23.943 -2.930 15.490 1.00 81.06 99 VAL A O 1
ATOM 762 N N . CYS A 1 100 ? -24.179 -1.312 17.020 1.00 76.75 100 CYS A N 1
ATOM 763 C CA . CYS A 1 100 ? -23.362 -0.337 16.308 1.00 76.75 100 CYS A CA 1
ATOM 764 C C . CYS A 1 100 ? -21.878 -0.710 16.291 1.00 76.75 100 CYS A C 1
ATOM 766 O O . CYS A 1 100 ? -21.262 -0.638 15.232 1.00 76.75 100 CYS A O 1
ATOM 768 N N . LEU A 1 101 ? -21.335 -1.192 17.414 1.00 76.19 101 LEU A N 1
ATOM 769 C CA . LEU A 1 101 ? -19.984 -1.745 17.470 1.00 76.19 101 LEU A CA 1
ATOM 770 C C . LEU A 1 101 ? -19.845 -2.888 16.466 1.00 76.19 101 LEU A C 1
ATOM 772 O O . LEU A 1 101 ? -18.924 -2.860 15.665 1.00 76.19 101 LEU A O 1
ATOM 776 N N . ILE A 1 102 ? -20.791 -3.831 16.423 1.00 77.69 102 ILE A N 1
ATOM 777 C CA . ILE A 1 102 ? -20.781 -4.924 15.437 1.00 77.69 102 ILE A CA 1
ATOM 778 C C . ILE A 1 102 ? -20.882 -4.385 14.001 1.00 77.69 102 ILE A C 1
ATOM 780 O O . ILE A 1 102 ? -20.172 -4.864 13.122 1.00 77.69 102 ILE A O 1
ATOM 784 N N . ALA A 1 103 ? -21.719 -3.376 13.747 1.00 75.44 103 ALA A N 1
ATOM 785 C CA . ALA A 1 103 ? -21.861 -2.775 12.421 1.00 75.44 103 ALA A CA 1
ATOM 786 C C . ALA A 1 103 ? -20.583 -2.056 11.952 1.00 75.44 103 ALA A C 1
ATOM 788 O O . ALA A 1 103 ? -20.253 -2.128 10.770 1.00 75.44 103 ALA A O 1
ATOM 789 N N . LEU A 1 104 ? -19.841 -1.417 12.866 1.00 71.50 104 LEU A N 1
ATOM 790 C CA . LEU A 1 104 ? -18.532 -0.813 12.588 1.00 71.50 104 LEU A CA 1
ATOM 791 C C . LEU A 1 104 ? -17.457 -1.856 12.242 1.00 71.50 104 LEU A C 1
ATOM 793 O O . LEU A 1 104 ? -16.474 -1.518 11.588 1.00 71.50 104 LEU A O 1
ATOM 797 N N . LEU A 1 105 ? -17.637 -3.116 12.654 1.00 68.19 105 LEU A N 1
ATOM 798 C CA . LEU A 1 105 ? -16.691 -4.199 12.370 1.00 68.19 105 LEU A CA 1
ATOM 799 C C . LEU A 1 105 ? -16.819 -4.783 10.964 1.00 68.19 105 LEU A C 1
ATOM 801 O O . LEU A 1 105 ? -15.946 -5.548 10.559 1.00 68.19 105 LEU A O 1
ATOM 805 N N . ILE A 1 106 ? -17.881 -4.470 10.224 1.00 71.69 106 ILE A N 1
ATOM 806 C CA . ILE A 1 106 ? -18.080 -5.002 8.877 1.00 71.69 106 ILE A CA 1
ATOM 807 C C . ILE A 1 106 ? -17.415 -4.028 7.884 1.00 71.69 106 ILE A C 1
ATOM 809 O O . ILE A 1 106 ? -17.968 -2.953 7.618 1.00 71.69 106 ILE A O 1
ATOM 813 N N . PRO A 1 107 ? -16.230 -4.361 7.328 1.00 60.25 107 PRO A N 1
ATOM 814 C CA . PRO A 1 107 ? -15.561 -3.502 6.359 1.00 60.25 107 PRO A CA 1
ATOM 815 C C . PRO A 1 107 ? -16.475 -3.293 5.149 1.00 60.25 107 PRO A C 1
ATOM 817 O O . PRO A 1 107 ? -16.954 -4.248 4.542 1.00 60.25 107 PRO A O 1
ATOM 820 N N . GLY A 1 108 ? -16.743 -2.029 4.819 1.00 55.91 108 GLY A N 1
ATOM 821 C CA . GLY A 1 108 ? -17.657 -1.664 3.736 1.00 55.91 108 GLY A CA 1
ATOM 822 C C . GLY A 1 108 ? -19.091 -1.356 4.170 1.00 55.91 108 GLY A C 1
ATOM 823 O O . GLY A 1 108 ? -19.907 -1.026 3.307 1.00 55.91 108 GLY A O 1
ATOM 824 N N . VAL A 1 109 ? -19.419 -1.374 5.472 1.00 50.44 109 VAL A N 1
ATOM 825 C CA . VAL A 1 109 ? -20.671 -0.765 5.953 1.00 50.44 109 VAL A CA 1
ATOM 826 C C . VAL A 1 109 ? -20.561 0.752 5.845 1.00 50.44 109 VAL A C 1
ATOM 828 O O . VAL A 1 109 ? -20.096 1.459 6.732 1.00 50.44 109 VAL A O 1
ATOM 831 N N . ASN A 1 110 ? -20.957 1.171 4.645 1.00 64.56 110 ASN A N 1
ATOM 832 C CA . ASN A 1 110 ? -21.597 2.386 4.179 1.00 64.56 110 ASN A CA 1
ATOM 833 C C . ASN A 1 110 ? -21.784 3.512 5.196 1.00 64.56 110 ASN A C 1
ATOM 835 O O . ASN A 1 110 ? -22.117 3.289 6.352 1.00 64.56 110 ASN A O 1
ATOM 839 N N . ILE A 1 111 ? -21.758 4.741 4.682 1.00 72.81 111 ILE A N 1
ATOM 840 C CA . ILE A 1 111 ? -22.185 5.998 5.322 1.00 72.81 111 ILE A CA 1
ATOM 841 C C . ILE A 1 111 ? -23.386 5.821 6.281 1.00 72.81 111 ILE A C 1
ATOM 843 O O . ILE A 1 111 ? -23.438 6.466 7.322 1.00 72.81 111 ILE A O 1
ATOM 847 N N . ALA A 1 112 ? -24.311 4.901 5.988 1.00 75.31 112 ALA A N 1
ATOM 848 C CA . ALA A 1 112 ? -25.387 4.469 6.881 1.00 75.31 112 ALA A CA 1
ATOM 849 C C . ALA A 1 112 ? -24.936 4.0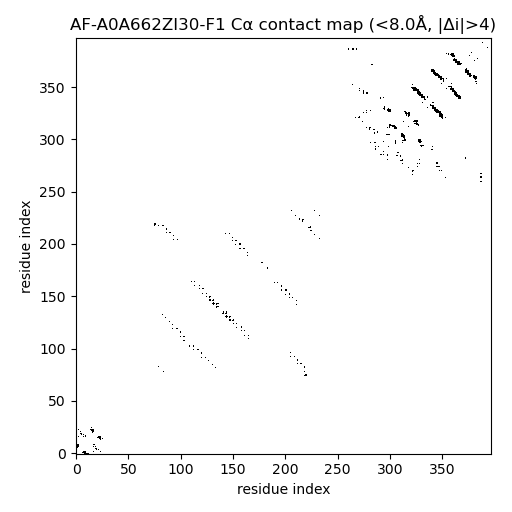50 8.301 1.00 75.31 112 ALA A C 1
ATOM 851 O O . ALA A 1 112 ? -25.572 4.458 9.269 1.00 75.31 112 ALA A O 1
ATOM 852 N N . GLY A 1 113 ? -23.852 3.282 8.455 1.00 77.81 113 GLY A N 1
ATOM 853 C CA . GLY A 1 113 ? -23.289 2.899 9.755 1.00 77.81 113 GLY A CA 1
ATOM 854 C C . GLY A 1 113 ? -22.745 4.100 10.530 1.00 77.81 113 GLY A C 1
ATOM 855 O O . GLY A 1 113 ? -23.033 4.247 11.715 1.00 77.81 113 GLY A O 1
ATOM 856 N N . LEU A 1 114 ? -22.060 5.018 9.840 1.00 78.69 114 LEU A N 1
ATOM 857 C CA . LEU A 1 114 ? -21.594 6.286 10.418 1.00 78.69 114 LEU A CA 1
ATOM 858 C C . LEU A 1 114 ? -22.762 7.199 10.830 1.00 78.69 114 LEU A C 1
ATOM 860 O O . LEU A 1 114 ? -22.716 7.823 11.888 1.00 78.69 114 LEU A O 1
ATOM 864 N N . ILE A 1 115 ? -23.837 7.247 10.037 1.00 83.19 115 ILE A N 1
ATOM 865 C CA . ILE A 1 115 ? -25.067 7.973 10.384 1.00 83.19 115 ILE A CA 1
ATOM 866 C C . ILE A 1 115 ? -25.738 7.338 11.607 1.00 83.19 115 ILE A C 1
ATOM 868 O O . ILE A 1 115 ? -26.161 8.051 12.517 1.00 83.19 115 ILE A O 1
ATOM 872 N N . LEU A 1 116 ? -25.825 6.007 11.662 1.00 82.75 116 LEU A N 1
ATOM 873 C CA . LEU A 1 116 ? -26.418 5.293 12.792 1.00 82.75 116 LEU A CA 1
ATOM 874 C C . LEU A 1 116 ? -25.621 5.536 14.082 1.00 82.75 116 LEU A C 1
ATOM 876 O O . LEU A 1 116 ? -26.217 5.819 15.123 1.00 82.75 116 LEU A O 1
ATOM 880 N N . LEU A 1 117 ? -24.287 5.527 13.995 1.00 81.88 117 LEU A N 1
ATOM 881 C CA . LEU A 1 117 ? -23.393 5.907 15.087 1.00 81.88 117 LEU A CA 1
ATOM 882 C C . LEU A 1 117 ? -23.679 7.337 15.564 1.00 81.88 117 LEU A C 1
ATOM 884 O O . LEU A 1 117 ? -23.855 7.567 16.760 1.00 81.88 117 LEU A O 1
ATOM 888 N N . LEU A 1 118 ? -23.799 8.290 14.634 1.00 85.44 118 LEU A N 1
ATOM 889 C CA . LEU A 1 118 ? -24.116 9.682 14.951 1.00 85.44 118 LEU A CA 1
ATOM 890 C C . LEU A 1 118 ? -25.442 9.795 15.721 1.00 85.44 118 LEU A C 1
ATOM 892 O O . LEU A 1 118 ? -25.518 10.485 16.739 1.00 85.44 118 LEU A O 1
ATOM 896 N N . ILE A 1 119 ? -26.478 9.075 15.277 1.00 86.94 119 ILE A N 1
ATOM 897 C CA . ILE A 1 119 ? -27.789 9.038 15.941 1.00 86.94 119 ILE A CA 1
ATOM 898 C C . ILE A 1 119 ? -27.659 8.488 17.366 1.00 86.94 119 ILE A C 1
ATOM 900 O O . ILE A 1 119 ? -28.235 9.057 18.298 1.00 86.94 119 ILE A O 1
ATOM 904 N N . ILE A 1 120 ? -26.896 7.411 17.558 1.00 83.62 120 ILE A N 1
ATOM 905 C CA . ILE A 1 120 ? -26.670 6.804 18.876 1.00 83.62 120 ILE A CA 1
ATOM 906 C C . ILE A 1 120 ? -25.924 7.770 19.796 1.00 83.62 120 ILE A C 1
ATOM 908 O O . ILE A 1 120 ? -26.335 7.949 20.946 1.00 83.62 120 ILE A O 1
ATOM 912 N N . ILE A 1 121 ? -24.889 8.448 19.294 1.00 83.75 121 ILE A N 1
ATOM 913 C CA . ILE A 1 121 ? -24.148 9.453 20.061 1.00 83.75 121 ILE A CA 1
ATOM 914 C C . ILE A 1 121 ? -25.098 10.572 20.499 1.00 83.75 121 ILE A C 1
ATOM 916 O O . ILE A 1 121 ? -25.163 10.873 21.691 1.00 83.75 121 ILE A O 1
ATOM 920 N N . ILE A 1 122 ? -25.907 11.126 19.590 1.00 87.81 122 ILE A N 1
ATOM 921 C CA . ILE A 1 122 ? -26.883 12.182 19.912 1.00 87.81 122 ILE A CA 1
ATOM 922 C C . ILE A 1 122 ? -27.887 11.706 20.971 1.00 87.81 122 ILE A C 1
ATOM 924 O O . ILE A 1 122 ? -28.179 12.429 21.924 1.00 87.81 122 ILE A O 1
ATOM 928 N N . ARG A 1 123 ? -28.394 10.474 20.858 1.00 86.06 123 ARG A N 1
ATOM 929 C CA . ARG A 1 123 ? -29.318 9.903 21.852 1.00 86.06 123 ARG A CA 1
ATOM 930 C C . ARG A 1 123 ? -28.653 9.687 23.213 1.00 86.06 123 ARG A C 1
ATOM 932 O O . ARG A 1 123 ? -29.302 9.908 24.236 1.00 86.06 123 ARG A O 1
ATOM 939 N N . SER A 1 124 ? -27.369 9.328 23.238 1.00 83.62 124 SER A N 1
ATOM 940 C CA . SER A 1 124 ? -26.608 9.132 24.477 1.00 83.62 124 SER A CA 1
ATOM 941 C C . SER A 1 124 ? -26.453 10.420 25.295 1.00 83.62 124 SER A C 1
ATOM 943 O O . SER A 1 124 ? -26.428 10.367 26.527 1.00 83.62 124 SER A O 1
ATOM 945 N N . PHE A 1 125 ? -26.441 11.587 24.639 1.00 86.56 125 PHE A N 1
ATOM 946 C CA . PHE A 1 125 ? -26.386 12.886 25.315 1.00 86.56 125 PHE A CA 1
ATOM 947 C C . PHE A 1 125 ? -27.617 13.180 26.165 1.00 86.56 125 PHE A C 1
ATOM 949 O O . PHE A 1 125 ? -27.473 13.575 27.326 1.00 86.56 125 PHE A O 1
ATOM 956 N N . ASP A 1 126 ? -28.815 13.003 25.595 1.00 87.94 126 ASP A N 1
ATOM 957 C CA . ASP A 1 126 ? -30.064 13.240 26.331 1.00 87.94 126 ASP A CA 1
ATOM 958 C C . ASP A 1 126 ? -30.163 12.279 27.517 1.00 87.94 126 ASP A C 1
ATOM 960 O O . ASP A 1 126 ? -30.532 12.671 28.628 1.00 87.94 126 ASP A O 1
ATOM 964 N N . LEU A 1 127 ? -29.753 11.025 27.304 1.00 84.94 127 LEU A N 1
ATOM 965 C CA . LEU A 1 127 ? -29.796 10.017 28.348 1.00 84.94 127 LEU A CA 1
ATOM 966 C C . LEU A 1 127 ? -28.830 10.335 29.495 1.00 84.94 127 LEU A C 1
ATOM 968 O O . LEU A 1 127 ? -29.262 10.370 30.643 1.00 84.94 127 LEU A O 1
ATOM 972 N N . SER A 1 128 ? -27.565 10.659 29.200 1.00 86.62 128 SER A N 1
ATOM 973 C CA . SER A 1 128 ? -26.580 11.018 30.232 1.00 86.62 128 SER A CA 1
ATOM 974 C C . SER A 1 128 ? -27.036 12.223 31.064 1.00 86.62 128 SER A C 1
ATOM 976 O O . SER A 1 128 ? -26.927 12.217 32.292 1.00 86.62 128 SER A O 1
ATOM 978 N N . ALA A 1 129 ? -27.629 13.237 30.42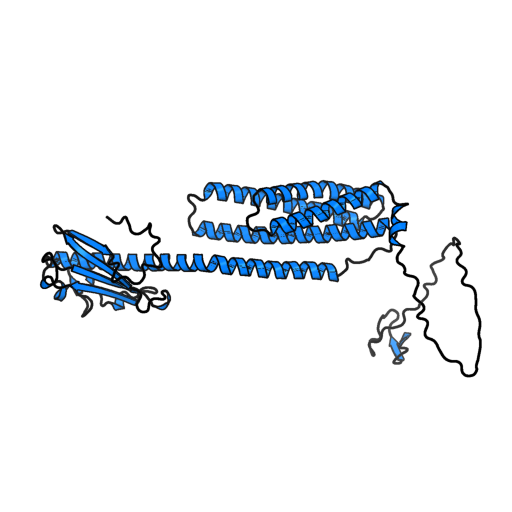3 1.00 89.75 129 ALA A N 1
ATOM 979 C CA . ALA A 1 129 ? -28.154 14.404 31.128 1.00 89.75 129 ALA A CA 1
ATOM 980 C C . ALA A 1 129 ? -29.317 14.046 32.072 1.00 89.75 129 ALA A C 1
ATOM 982 O O . ALA A 1 129 ? -29.411 14.584 33.178 1.00 89.75 129 ALA A O 1
ATOM 983 N N . ARG A 1 130 ? -30.205 13.129 31.662 1.00 90.25 130 ARG A N 1
ATOM 984 C CA . ARG A 1 130 ? -31.279 12.617 32.529 1.00 90.25 130 ARG A CA 1
ATOM 985 C C . ARG A 1 130 ? -30.717 11.803 33.687 1.00 90.25 130 ARG A C 1
ATOM 987 O O . ARG A 1 130 ? -31.055 12.105 34.829 1.00 90.25 130 ARG A O 1
ATOM 994 N N . THR A 1 131 ? -29.828 10.852 33.413 1.00 88.50 131 THR A N 1
ATOM 995 C CA . THR A 1 131 ? -29.218 9.988 34.431 1.00 88.50 131 THR A CA 1
ATOM 996 C C . THR A 1 131 ? -28.467 10.801 35.482 1.00 88.50 131 THR A C 1
ATOM 998 O O . THR A 1 131 ? -28.651 10.574 36.675 1.00 88.50 131 THR A O 1
ATOM 1001 N N . GLY A 1 132 ? -27.711 11.827 35.075 1.00 90.62 132 GLY A N 1
ATOM 1002 C CA . GLY A 1 132 ? -27.042 12.741 36.003 1.00 90.62 132 GLY A CA 1
ATOM 1003 C C . GLY A 1 132 ? -28.013 13.467 36.944 1.00 90.62 132 GLY A C 1
ATOM 1004 O O . GLY A 1 132 ? -27.748 13.563 38.141 1.00 90.62 132 GLY A O 1
ATOM 1005 N N . ARG A 1 133 ? -29.169 13.930 36.442 1.00 93.12 133 ARG A N 1
ATOM 1006 C CA . ARG A 1 133 ? -30.202 14.574 37.280 1.00 93.12 133 ARG A CA 1
ATOM 1007 C C . ARG A 1 133 ? -30.835 13.607 38.277 1.00 93.12 133 ARG A C 1
ATOM 1009 O O . ARG A 1 133 ? -31.047 13.993 39.424 1.00 93.12 133 ARG A O 1
ATOM 1016 N N . VAL A 1 134 ? -31.122 12.377 37.849 1.00 89.25 134 VAL A N 1
ATOM 1017 C CA . VAL A 1 134 ? -31.676 11.329 38.720 1.00 89.25 134 VAL A CA 1
ATOM 1018 C C . VAL A 1 134 ? -30.673 10.987 39.824 1.00 89.25 134 VAL A C 1
ATOM 1020 O O . VAL A 1 134 ? -31.015 11.052 40.999 1.00 89.25 134 VAL A O 1
ATOM 1023 N N . LEU A 1 135 ? -29.403 10.752 39.480 1.00 90.75 135 LEU A N 1
ATOM 1024 C CA . LEU A 1 135 ? -28.354 10.437 40.458 1.00 90.75 135 LEU A CA 1
ATOM 1025 C C . LEU A 1 135 ? -28.162 11.540 41.509 1.00 90.75 135 LEU A C 1
ATOM 1027 O O . LEU A 1 135 ? -27.987 11.230 42.686 1.00 90.75 135 LEU A O 1
ATOM 1031 N N . ARG A 1 136 ? -28.237 12.821 41.118 1.00 93.69 136 ARG A N 1
ATOM 1032 C CA . ARG A 1 136 ? -28.174 13.942 42.076 1.00 93.69 136 ARG A CA 1
ATOM 1033 C C . ARG A 1 136 ? -29.378 13.972 43.017 1.00 93.69 136 ARG A C 1
ATOM 1035 O O . ARG A 1 136 ? -29.186 14.234 44.198 1.00 93.69 136 ARG A O 1
ATOM 1042 N N . ARG A 1 137 ? -30.590 13.665 42.529 1.00 92.69 137 ARG A N 1
ATOM 1043 C CA . ARG A 1 137 ? -31.796 13.594 43.378 1.00 92.69 137 ARG A CA 1
ATOM 1044 C C . ARG A 1 137 ? -31.681 12.538 44.478 1.00 92.69 137 ARG A C 1
ATOM 1046 O O . ARG A 1 137 ? -32.169 12.768 45.574 1.00 92.69 137 ARG A O 1
ATOM 1053 N N . PHE A 1 138 ? -30.992 11.433 44.208 1.00 89.44 138 PHE A N 1
ATOM 1054 C CA . PHE A 1 138 ? -30.770 10.355 45.176 1.00 89.44 138 PHE A CA 1
ATOM 1055 C C . PHE A 1 138 ? -29.473 10.502 46.003 1.00 89.44 138 PHE A C 1
ATOM 1057 O O . PHE A 1 138 ? -29.075 9.561 46.680 1.00 89.44 138 PHE A O 1
ATOM 1064 N N . GLY A 1 139 ? -28.783 11.651 45.950 1.00 92.62 139 GLY A N 1
ATOM 1065 C CA . GLY A 1 139 ? -27.569 11.901 46.746 1.00 92.62 139 GLY A CA 1
ATOM 1066 C C . GLY A 1 139 ? -26.288 11.229 46.225 1.00 92.62 139 GLY A C 1
ATOM 1067 O O . GLY A 1 139 ? -25.251 11.260 46.885 1.00 92.62 139 GLY A O 1
ATOM 1068 N N . TYR A 1 140 ? -26.301 10.656 45.018 1.00 90.69 140 TYR A N 1
ATOM 1069 C CA . TYR A 1 140 ? -25.158 9.958 44.415 1.00 90.69 140 TYR A CA 1
ATOM 1070 C C . TYR A 1 140 ? -24.253 10.899 43.600 1.00 90.69 140 TYR A C 1
ATOM 1072 O O . TYR A 1 140 ? -23.979 10.687 42.413 1.00 90.69 140 TYR A O 1
ATOM 1080 N N . GLU A 1 141 ? -23.744 11.954 44.235 1.00 91.38 141 GLU A N 1
ATOM 1081 C CA . GLU A 1 141 ? -23.040 13.048 43.551 1.00 91.38 141 GLU A CA 1
ATOM 1082 C C . GLU A 1 141 ? -21.739 12.616 42.847 1.00 91.38 141 GLU A C 1
ATOM 1084 O O . GLU A 1 141 ? -21.390 13.128 41.778 1.00 91.38 141 GLU A O 1
ATOM 1089 N N . LYS A 1 142 ? -21.045 11.606 43.388 1.00 88.81 142 LYS A N 1
ATOM 1090 C CA . LYS A 1 142 ? -19.846 11.022 42.761 1.00 88.81 142 LYS A CA 1
ATOM 1091 C C . LYS A 1 142 ? -20.164 10.384 41.403 1.00 88.81 142 LYS A C 1
ATOM 1093 O O . LYS A 1 142 ? -19.405 10.566 40.453 1.00 88.81 142 LYS A O 1
ATOM 1098 N N . TYR A 1 143 ? -21.286 9.674 41.295 1.00 87.12 143 TYR A N 1
ATOM 1099 C CA . TYR A 1 143 ? -21.719 9.038 40.048 1.00 87.12 143 TYR A CA 1
ATOM 1100 C C . TYR A 1 143 ? -22.305 10.051 39.064 1.00 87.12 143 TYR A C 1
ATOM 1102 O O . TYR A 1 143 ? -22.067 9.934 37.862 1.00 87.12 143 TYR A O 1
ATOM 1110 N N . ALA A 1 144 ? -22.971 11.098 39.559 1.00 89.69 144 ALA A N 1
ATOM 1111 C CA . ALA A 1 144 ? -23.409 12.210 38.721 1.00 89.69 144 ALA A CA 1
ATOM 1112 C C . ALA A 1 144 ? -22.221 12.904 38.029 1.00 89.69 144 ALA A C 1
ATOM 1114 O O . ALA A 1 144 ? -22.257 13.102 36.817 1.00 89.69 144 ALA A O 1
ATOM 1115 N N . ARG A 1 145 ? -21.120 13.161 38.756 1.00 89.31 145 ARG A N 1
ATOM 1116 C CA . ARG A 1 145 ? -19.874 13.688 38.165 1.00 89.31 145 ARG A CA 1
ATOM 1117 C C . ARG A 1 145 ? -19.273 12.760 37.107 1.00 89.31 145 ARG A C 1
ATOM 1119 O O . ARG A 1 145 ? -18.760 13.239 36.098 1.00 89.31 145 ARG A O 1
ATOM 1126 N N . ILE A 1 146 ? -19.342 11.442 37.311 1.00 86.50 146 ILE A N 1
ATOM 1127 C CA . ILE A 1 146 ? -18.900 10.465 36.302 1.00 86.50 146 ILE A CA 1
ATOM 1128 C C . ILE A 1 146 ? -19.775 10.563 35.045 1.00 86.50 146 ILE A C 1
ATOM 1130 O O . ILE A 1 146 ? -19.229 10.597 33.943 1.00 86.50 146 ILE A O 1
ATOM 1134 N N . SER A 1 147 ? -21.098 10.660 35.203 1.00 87.38 147 SER A N 1
ATOM 1135 C CA . SER A 1 147 ? -22.045 10.836 34.092 1.00 87.38 147 SER A CA 1
ATOM 1136 C C . SER A 1 147 ? -21.789 12.132 33.317 1.00 87.38 147 SER A C 1
ATOM 1138 O O . SER A 1 147 ? -21.739 12.124 32.087 1.00 87.38 147 SER A O 1
ATOM 1140 N N . ASP A 1 148 ? -21.539 13.238 34.021 1.00 88.00 148 ASP A N 1
ATOM 1141 C CA . ASP A 1 148 ? -21.207 14.524 33.397 1.00 88.00 148 ASP A CA 1
ATOM 1142 C C . ASP A 1 148 ? -19.878 14.440 32.619 1.00 88.00 148 ASP A C 1
ATOM 1144 O O . ASP A 1 148 ? -19.765 14.967 31.512 1.00 88.00 148 ASP A O 1
ATOM 1148 N N . GLY A 1 149 ? -18.898 13.683 33.125 1.00 86.25 149 GLY A N 1
ATOM 1149 C CA . GLY A 1 149 ? -17.649 13.402 32.412 1.00 86.25 149 GLY A CA 1
ATOM 1150 C C . GLY A 1 149 ? -17.832 12.610 31.109 1.00 86.25 149 GLY A C 1
ATOM 1151 O O . GLY A 1 149 ? -17.075 12.821 30.159 1.00 86.25 149 GLY A O 1
ATOM 1152 N N . ILE A 1 150 ? -18.841 11.731 31.027 1.00 84.94 150 ILE A N 1
ATOM 1153 C CA . ILE A 1 150 ? -19.194 11.020 29.783 1.00 84.94 150 ILE A CA 1
ATOM 1154 C C . ILE A 1 150 ? -19.679 12.018 28.732 1.00 84.94 150 ILE A C 1
ATOM 1156 O O . ILE A 1 150 ? -19.292 11.912 27.572 1.00 84.94 150 ILE A O 1
ATOM 1160 N N . LYS A 1 151 ? -20.454 13.032 29.137 1.00 85.56 151 LYS A N 1
ATOM 1161 C CA . LYS A 1 151 ? -20.996 14.047 28.226 1.00 85.56 151 LYS A CA 1
ATOM 1162 C C . LYS A 1 151 ? -19.888 14.772 27.462 1.00 85.56 151 LYS A C 1
ATOM 1164 O O . LYS A 1 151 ? -19.931 14.828 26.239 1.00 85.56 151 LYS A O 1
ATOM 1169 N N . THR A 1 152 ? -18.870 15.268 28.166 1.00 86.12 152 THR A N 1
ATOM 1170 C CA . THR A 1 152 ? -17.744 15.982 27.541 1.00 86.12 152 THR A CA 1
ATOM 1171 C C . THR A 1 152 ? -17.002 15.101 26.540 1.00 86.12 152 THR A C 1
ATOM 1173 O O . THR A 1 152 ? -16.638 15.556 25.458 1.00 86.12 152 THR A O 1
ATOM 1176 N N . LYS A 1 153 ? -16.816 13.818 26.868 1.00 82.88 153 LYS A N 1
ATOM 1177 C CA . LYS A 1 153 ? -16.119 12.867 25.995 1.00 82.88 153 LYS A CA 1
ATOM 1178 C C . LYS A 1 153 ? -16.950 12.484 24.775 1.00 82.88 153 LYS A C 1
ATOM 1180 O O . LYS A 1 153 ? -16.408 12.488 23.677 1.00 82.88 153 LYS A O 1
ATOM 1185 N N . CYS A 1 154 ? -18.254 12.259 24.934 1.00 82.62 154 CYS A N 1
ATOM 1186 C CA . CYS A 1 154 ? -19.161 12.067 23.803 1.00 82.62 154 CYS A CA 1
ATOM 1187 C C . CYS A 1 154 ? -19.180 13.280 22.862 1.00 82.62 154 CYS A C 1
ATOM 1189 O O . CYS A 1 154 ? -19.359 13.091 21.665 1.00 82.62 154 CYS A O 1
ATOM 1191 N N . THR A 1 155 ? -18.945 14.505 23.352 1.00 86.19 155 THR A N 1
ATOM 1192 C CA . THR A 1 155 ? -18.847 15.698 22.480 1.00 86.19 155 THR A CA 1
ATOM 1193 C C . THR A 1 155 ? -17.608 15.647 21.614 1.00 86.19 155 THR A C 1
ATOM 1195 O O . THR A 1 155 ? -17.678 15.958 20.429 1.00 86.19 155 THR A O 1
ATOM 1198 N N . ILE A 1 156 ? -16.490 15.211 22.192 1.00 84.81 156 ILE A N 1
ATOM 1199 C CA . ILE A 1 156 ? -15.243 15.027 21.453 1.00 84.81 156 ILE A CA 1
ATOM 1200 C C . ILE A 1 156 ? -15.411 13.919 20.405 1.00 84.81 156 ILE A C 1
ATOM 1202 O O . ILE A 1 156 ? -15.003 14.131 19.268 1.00 84.81 156 ILE A O 1
ATOM 1206 N N . ILE A 1 157 ? -16.060 12.794 20.753 1.00 82.19 157 ILE A N 1
ATOM 1207 C CA . ILE A 1 157 ? -16.399 11.733 19.783 1.00 82.19 157 ILE A CA 1
ATOM 1208 C C . ILE A 1 157 ? -17.267 12.308 18.667 1.00 82.19 157 ILE A C 1
ATOM 1210 O O . ILE A 1 157 ? -16.929 12.171 17.505 1.00 82.19 157 ILE A O 1
ATOM 1214 N N . LEU A 1 158 ? -18.366 12.991 19.000 1.00 86.50 158 LEU A N 1
ATOM 1215 C CA . LEU A 1 158 ? -19.283 13.530 17.998 1.00 86.50 158 LEU A CA 1
ATOM 1216 C C . LEU A 1 158 ? -18.554 14.452 17.015 1.00 86.50 158 LEU A C 1
ATOM 1218 O O . LEU A 1 158 ? -18.727 14.329 15.805 1.00 86.50 158 LEU A O 1
ATOM 1222 N N . LEU A 1 159 ? -17.718 15.353 17.537 1.00 87.56 159 LEU A N 1
ATOM 1223 C CA . LEU A 1 159 ? -16.933 16.263 16.715 1.00 87.56 159 LEU A CA 1
ATOM 1224 C C . LEU A 1 159 ? -15.936 15.499 15.835 1.00 87.56 159 LEU A C 1
ATOM 1226 O O . LEU A 1 159 ? -15.837 15.794 14.645 1.00 87.56 159 LEU A O 1
ATOM 1230 N N . SER A 1 160 ? -15.233 14.500 16.382 1.00 82.06 160 SER A N 1
ATOM 1231 C CA . SER A 1 160 ? -14.274 13.707 15.608 1.00 82.06 160 SER A CA 1
ATOM 1232 C C . SER A 1 160 ? -14.957 12.867 14.529 1.00 82.06 160 SER A C 1
ATOM 1234 O O . SER A 1 160 ? -14.462 12.829 13.406 1.00 82.06 160 SER A O 1
ATOM 1236 N N . THR A 1 161 ? -16.117 12.267 14.809 1.00 81.50 161 THR A N 1
ATOM 1237 C CA . THR A 1 161 ? -16.903 11.508 13.827 1.00 81.50 161 THR A CA 1
ATOM 1238 C C . THR A 1 161 ? -17.403 12.412 12.702 1.00 81.50 161 THR A C 1
ATOM 1240 O O . THR A 1 161 ? -17.297 12.045 11.536 1.00 81.50 161 THR A O 1
ATOM 1243 N N . VAL A 1 162 ? -17.902 13.613 13.013 1.00 87.06 162 VAL A N 1
ATOM 1244 C CA . VAL A 1 162 ? -18.342 14.582 11.992 1.00 87.06 162 VAL A CA 1
ATOM 1245 C C . VAL A 1 162 ? -17.170 15.025 11.113 1.00 87.06 162 VAL A C 1
ATOM 1247 O O . VAL A 1 162 ? -17.312 15.087 9.889 1.00 87.06 162 VAL A O 1
ATOM 1250 N N . LEU A 1 163 ? -15.999 15.272 11.709 1.00 84.06 163 LEU A N 1
ATOM 1251 C CA . LEU A 1 163 ? -14.773 15.573 10.963 1.00 84.06 163 LEU A CA 1
ATOM 1252 C C . LEU A 1 163 ? -14.346 14.398 10.073 1.00 84.06 163 LEU A C 1
ATOM 1254 O O . LEU A 1 163 ? -13.948 14.606 8.931 1.00 84.06 163 LEU A O 1
ATOM 1258 N N . LEU A 1 164 ? -14.484 13.162 10.557 1.00 80.38 164 LEU A N 1
ATOM 1259 C CA . LEU A 1 164 ? -14.168 11.962 9.782 1.00 80.38 164 LEU A CA 1
ATOM 1260 C C . LEU A 1 164 ? -15.112 11.793 8.584 1.00 80.38 164 LEU A C 1
ATOM 1262 O O . LEU A 1 164 ? -14.660 11.506 7.480 1.00 80.38 164 LEU A O 1
ATOM 1266 N N . ILE A 1 165 ? -16.415 12.007 8.791 1.00 82.00 165 ILE A N 1
ATOM 1267 C CA . ILE A 1 165 ? -17.431 11.934 7.732 1.00 82.00 165 ILE A CA 1
ATOM 1268 C C . ILE A 1 165 ? -17.165 13.011 6.680 1.00 82.00 165 ILE A C 1
ATOM 1270 O O . ILE A 1 165 ? -17.137 12.711 5.491 1.00 82.00 165 ILE A O 1
ATOM 1274 N N . THR A 1 166 ? -16.921 14.252 7.102 1.00 83.12 166 THR A N 1
ATOM 1275 C CA . THR A 1 166 ? -16.629 15.354 6.172 1.00 83.12 166 THR A CA 1
ATOM 1276 C C . THR A 1 166 ? -15.328 15.126 5.403 1.00 83.12 166 THR A C 1
ATOM 1278 O O . THR A 1 166 ? -15.316 15.312 4.187 1.00 83.12 166 THR A O 1
ATOM 1281 N N . ALA A 1 167 ? -14.267 14.640 6.055 1.00 79.81 167 ALA A N 1
ATOM 1282 C CA . ALA A 1 167 ? -13.026 14.249 5.385 1.00 79.81 167 ALA A CA 1
ATOM 1283 C C . ALA A 1 167 ? -13.237 13.097 4.388 1.00 79.81 167 ALA A C 1
ATOM 1285 O O . ALA A 1 167 ? -12.746 13.165 3.262 1.00 79.81 167 ALA A O 1
ATOM 1286 N N . GLY A 1 168 ? -14.006 12.071 4.765 1.00 77.31 168 GLY A N 1
ATOM 1287 C CA . GLY A 1 168 ? -14.350 10.947 3.893 1.00 77.31 168 GLY A CA 1
ATOM 1288 C C . GLY A 1 168 ? -15.161 11.376 2.668 1.00 77.31 168 GLY A C 1
ATOM 1289 O O . GLY A 1 168 ? -14.852 10.961 1.553 1.00 77.31 168 GLY A O 1
ATOM 1290 N N . CYS A 1 169 ? -16.144 12.263 2.848 1.00 80.19 169 CYS A N 1
ATOM 1291 C CA . CYS A 1 169 ? -16.908 12.845 1.746 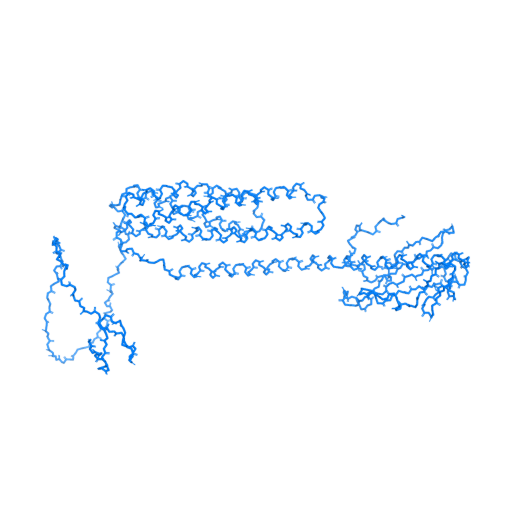1.00 80.19 169 CYS A CA 1
ATOM 1292 C C . CYS A 1 169 ? -16.016 13.668 0.808 1.00 80.19 169 CYS A C 1
ATOM 1294 O O . CYS A 1 169 ? -16.107 13.496 -0.406 1.00 80.19 169 CYS A O 1
ATOM 1296 N N . MET A 1 170 ? -15.123 14.505 1.353 1.00 77.56 170 MET A N 1
ATOM 1297 C CA . MET A 1 170 ? -14.181 15.291 0.547 1.00 77.56 170 MET A CA 1
ATOM 1298 C C . MET A 1 170 ? -13.219 14.399 -0.242 1.00 77.56 170 MET A C 1
ATOM 1300 O O . MET A 1 170 ? -13.000 14.640 -1.431 1.00 77.56 170 MET A O 1
ATOM 1304 N N . ALA A 1 171 ? -12.693 13.340 0.383 1.00 72.12 171 ALA A N 1
ATOM 1305 C CA . ALA A 1 171 ? -11.847 12.364 -0.292 1.00 72.12 171 ALA A CA 1
ATOM 1306 C C . ALA A 1 171 ? -12.604 11.693 -1.446 1.00 72.12 171 ALA A C 1
ATOM 1308 O O . ALA A 1 171 ? -12.103 11.676 -2.567 1.00 72.12 171 ALA A O 1
ATOM 1309 N N . PHE A 1 172 ? -13.838 11.231 -1.208 1.00 74.88 172 PHE A N 1
ATOM 1310 C CA . PHE A 1 172 ? -14.660 10.577 -2.230 1.00 74.88 172 PHE A CA 1
ATOM 1311 C C . PHE A 1 172 ? -14.926 11.483 -3.442 1.00 74.88 172 PHE A C 1
ATOM 1313 O O . PHE A 1 172 ? -14.855 11.024 -4.577 1.00 74.88 172 PHE A O 1
ATOM 1320 N N . THR A 1 173 ? -15.163 12.779 -3.222 1.00 77.69 173 THR A N 1
ATOM 1321 C CA . THR A 1 173 ? -15.357 13.746 -4.316 1.00 77.69 173 THR A CA 1
ATOM 1322 C C . THR A 1 173 ? -14.061 14.164 -5.018 1.00 77.69 173 THR A C 1
ATOM 1324 O O . THR A 1 173 ? -14.109 14.609 -6.160 1.00 77.69 173 THR A O 1
ATOM 1327 N N . GLY A 1 174 ? -12.906 14.041 -4.355 1.00 65.00 174 GLY A N 1
ATOM 1328 C CA . GLY A 1 174 ? -11.608 14.528 -4.842 1.00 65.00 174 GLY A CA 1
ATOM 1329 C C . GLY A 1 174 ? -10.685 13.460 -5.438 1.00 65.00 174 GLY A C 1
ATOM 1330 O O . GLY A 1 174 ? -9.610 13.798 -5.936 1.00 65.00 174 GLY A O 1
ATOM 1331 N N . PHE A 1 175 ? -11.076 12.182 -5.414 1.00 57.94 175 PHE A N 1
ATOM 1332 C CA . PHE A 1 175 ? -10.207 11.054 -5.785 1.00 57.94 175 PHE A CA 1
ATOM 1333 C C . PHE A 1 175 ? -9.735 11.035 -7.251 1.00 57.94 175 PHE A C 1
ATOM 1335 O O . PHE A 1 175 ? -8.893 10.214 -7.601 1.00 57.94 175 PHE A O 1
ATOM 1342 N N . CYS A 1 176 ? -10.201 11.947 -8.107 1.00 55.91 176 CYS A N 1
ATOM 1343 C CA . CYS A 1 176 ? -9.773 11.993 -9.504 1.00 55.91 176 CYS A CA 1
ATOM 1344 C C . CYS A 1 176 ? -8.394 12.639 -9.747 1.00 55.91 176 CYS A C 1
ATOM 1346 O O . CYS A 1 176 ? -7.884 12.485 -10.851 1.00 55.91 176 CYS A O 1
ATOM 1348 N N . HIS A 1 177 ? -7.760 13.323 -8.778 1.00 63.09 177 HIS A N 1
ATOM 1349 C CA . HIS A 1 177 ? -6.511 14.064 -9.064 1.00 63.09 177 HIS A CA 1
ATOM 1350 C C . HIS A 1 177 ? -5.418 14.075 -7.981 1.00 63.09 177 HIS A C 1
ATOM 1352 O O . HIS A 1 177 ? -4.403 14.749 -8.168 1.00 63.09 177 HIS A O 1
ATOM 1358 N N . LEU A 1 178 ? -5.557 13.353 -6.864 1.00 63.28 178 LEU A N 1
ATOM 1359 C CA . LEU A 1 178 ? -4.503 13.370 -5.842 1.00 63.28 178 LEU A CA 1
ATOM 1360 C C . LEU A 1 178 ? -3.287 12.537 -6.260 1.00 63.28 178 LEU A C 1
ATOM 1362 O O . LEU A 1 178 ? -3.406 11.400 -6.713 1.00 63.28 178 LEU A O 1
ATOM 1366 N N . SER A 1 179 ? -2.100 13.106 -6.047 1.00 78.06 179 SER A N 1
ATOM 1367 C CA . SER A 1 179 ? -0.848 12.382 -6.227 1.00 78.06 179 SER A CA 1
ATOM 1368 C C . SER A 1 179 ? -0.747 11.237 -5.214 1.00 78.06 179 SER A C 1
ATOM 1370 O O . SER A 1 179 ? -1.197 11.337 -4.069 1.00 78.06 179 SER A O 1
ATOM 1372 N N . ILE A 1 180 ? -0.117 10.142 -5.634 1.00 74.50 180 ILE A N 1
ATOM 1373 C CA . ILE A 1 180 ? 0.113 8.930 -4.837 1.00 74.50 180 ILE A CA 1
ATOM 1374 C C . ILE A 1 180 ? 0.560 9.219 -3.385 1.00 74.50 180 ILE A C 1
ATOM 1376 O O . ILE A 1 180 ? -0.062 8.669 -2.473 1.00 74.50 180 ILE A O 1
ATOM 1380 N N . PRO A 1 181 ? 1.549 10.094 -3.094 1.00 74.12 181 PRO A N 1
ATOM 1381 C CA . PRO A 1 181 ? 1.971 10.331 -1.710 1.00 74.12 181 PRO A CA 1
ATOM 1382 C C . PRO A 1 181 ? 0.866 10.917 -0.819 1.00 74.12 181 PRO A C 1
ATOM 1384 O O . PRO A 1 181 ? 0.814 10.616 0.375 1.00 74.12 181 PRO A O 1
ATOM 1387 N N . GLN A 1 182 ? -0.052 11.710 -1.380 1.00 75.38 182 GLN A N 1
ATOM 1388 C CA . GLN A 1 182 ? -1.162 12.277 -0.614 1.00 75.38 182 GLN A CA 1
ATOM 1389 C C . GLN A 1 182 ? -2.209 11.215 -0.263 1.00 75.38 182 GLN A C 1
ATOM 1391 O O . GLN A 1 182 ? -2.787 11.266 0.823 1.00 75.38 182 GLN A O 1
ATOM 1396 N N . THR A 1 183 ? -2.409 10.216 -1.130 1.00 75.75 183 THR A N 1
ATOM 1397 C CA . THR A 1 183 ? -3.326 9.101 -0.840 1.00 75.75 183 THR A CA 1
ATOM 1398 C C . THR A 1 183 ? -2.831 8.255 0.331 1.00 75.75 183 THR A C 1
ATOM 1400 O O . THR A 1 183 ? -3.608 7.954 1.235 1.00 75.75 183 THR A O 1
ATOM 1403 N N . THR A 1 184 ? -1.530 7.956 0.394 1.00 74.69 184 THR A N 1
ATOM 1404 C CA . THR A 1 184 ? -0.945 7.183 1.499 1.00 74.69 184 THR A CA 1
ATOM 1405 C C . THR A 1 184 ? -1.088 7.905 2.835 1.00 74.69 184 THR A C 1
ATOM 1407 O O . THR A 1 184 ? -1.504 7.296 3.820 1.00 74.69 184 THR A O 1
ATOM 1410 N N . LEU A 1 185 ? -0.804 9.213 2.873 1.00 78.06 185 LEU A N 1
ATOM 1411 C CA . LEU A 1 185 ? -0.966 10.003 4.094 1.00 78.06 185 LEU A CA 1
ATOM 1412 C C . LEU A 1 185 ? -2.433 10.036 4.545 1.00 78.06 185 LEU A C 1
ATOM 1414 O O . LEU A 1 185 ? -2.708 9.797 5.717 1.00 78.06 185 LEU A O 1
ATOM 1418 N N . ALA A 1 186 ? -3.373 10.250 3.618 1.00 75.44 186 ALA A N 1
ATOM 1419 C CA . ALA A 1 186 ? -4.804 10.254 3.918 1.00 75.44 186 ALA A CA 1
ATOM 1420 C C . ALA A 1 186 ? -5.288 8.906 4.482 1.00 75.44 186 ALA A C 1
ATOM 1422 O O . ALA A 1 186 ? -6.049 8.883 5.450 1.00 75.44 186 ALA A O 1
ATOM 1423 N N . VAL A 1 187 ? -4.806 7.787 3.929 1.00 76.06 187 VAL A N 1
ATOM 1424 C CA . VAL A 1 187 ? -5.116 6.440 4.433 1.00 76.06 187 VAL A CA 1
ATOM 1425 C C . VAL A 1 187 ? -4.569 6.250 5.848 1.00 76.06 187 VAL A C 1
ATOM 1427 O O . VAL A 1 187 ? -5.314 5.829 6.731 1.00 76.06 187 VAL A O 1
ATOM 1430 N N . ILE A 1 188 ? -3.306 6.611 6.100 1.00 77.00 188 ILE A N 1
ATOM 1431 C CA . ILE A 1 188 ? -2.695 6.492 7.434 1.00 77.00 188 ILE A CA 1
ATOM 1432 C C . ILE A 1 188 ? -3.456 7.346 8.457 1.00 77.00 188 ILE A C 1
ATOM 1434 O O . ILE A 1 188 ? -3.806 6.854 9.531 1.00 77.00 188 ILE A O 1
ATOM 1438 N N . THR A 1 189 ? -3.762 8.605 8.127 1.00 77.44 189 THR A N 1
ATOM 1439 C CA . THR A 1 189 ? -4.539 9.491 9.003 1.00 77.44 189 THR A CA 1
ATOM 1440 C C . THR A 1 189 ? -5.936 8.931 9.268 1.00 77.44 189 THR A C 1
ATOM 1442 O O . THR A 1 189 ? -6.385 8.941 10.414 1.00 77.44 189 THR A O 1
ATOM 1445 N N . GLY A 1 190 ? -6.603 8.383 8.248 1.00 76.94 190 GLY A N 1
ATOM 1446 C CA . GLY A 1 190 ? -7.903 7.727 8.394 1.00 76.94 190 GLY A CA 1
ATOM 1447 C C . GLY A 1 190 ? -7.859 6.539 9.357 1.00 76.94 190 GLY A C 1
ATOM 1448 O O . GLY A 1 190 ? -8.705 6.439 10.246 1.00 76.94 190 GLY A O 1
ATOM 1449 N N . VAL A 1 191 ? -6.835 5.687 9.249 1.00 76.19 191 VAL A N 1
ATOM 1450 C CA . VAL A 1 191 ? -6.637 4.544 10.156 1.00 76.19 191 VAL A CA 1
ATOM 1451 C C . VAL A 1 191 ? -6.415 5.015 11.593 1.00 76.19 191 VAL A C 1
ATOM 1453 O O . VAL A 1 191 ? -7.097 4.537 12.494 1.00 76.19 191 VAL A O 1
ATOM 1456 N N . ILE A 1 192 ? -5.523 5.983 11.825 1.00 76.88 192 ILE A N 1
ATOM 1457 C CA . ILE A 1 192 ? -5.257 6.511 13.176 1.00 76.88 192 ILE A CA 1
ATOM 1458 C C . ILE A 1 192 ? -6.534 7.088 13.798 1.00 76.88 192 ILE A C 1
ATOM 1460 O O . ILE A 1 192 ? -6.836 6.821 14.962 1.00 76.88 192 ILE A O 1
ATOM 1464 N N . MET A 1 193 ? -7.311 7.848 13.025 1.00 75.88 193 MET A N 1
ATOM 1465 C CA . MET A 1 193 ? -8.556 8.433 13.515 1.00 75.88 193 MET A CA 1
ATOM 1466 C C . MET A 1 193 ? -9.612 7.370 13.834 1.00 75.88 193 MET A C 1
ATOM 1468 O O . MET A 1 193 ? -10.285 7.495 14.857 1.00 75.88 193 MET A O 1
ATOM 1472 N N . MET A 1 194 ? -9.718 6.299 13.035 1.00 74.69 194 MET A N 1
ATOM 1473 C CA . MET A 1 194 ? -10.580 5.158 13.371 1.00 74.69 194 MET A CA 1
ATOM 1474 C C . MET A 1 194 ? -10.151 4.495 14.681 1.00 74.69 194 MET A C 1
ATOM 1476 O O . MET A 1 194 ? -10.984 4.277 15.553 1.00 74.69 194 MET A O 1
ATOM 1480 N N . ILE A 1 195 ? -8.850 4.260 14.871 1.00 76.19 195 ILE A N 1
ATOM 1481 C CA . ILE A 1 195 ? -8.306 3.684 16.109 1.00 76.19 195 ILE A CA 1
ATOM 1482 C C . ILE A 1 195 ? -8.670 4.541 17.329 1.00 76.19 195 ILE A C 1
ATOM 1484 O O . ILE A 1 195 ? -9.096 4.015 18.361 1.00 76.19 195 ILE A O 1
ATOM 1488 N N . ILE A 1 196 ? -8.506 5.862 17.232 1.00 77.31 196 ILE A N 1
ATOM 1489 C CA . ILE A 1 196 ? -8.852 6.788 18.318 1.00 77.31 196 ILE A CA 1
ATOM 1490 C C . ILE A 1 196 ? -10.359 6.746 18.594 1.00 77.31 196 ILE A C 1
ATOM 1492 O O . ILE A 1 196 ? -10.753 6.664 19.759 1.00 77.31 196 ILE A O 1
ATOM 1496 N N . ALA A 1 197 ? -11.192 6.763 17.549 1.00 75.62 197 ALA A N 1
ATOM 1497 C CA . ALA A 1 197 ? -12.645 6.693 17.679 1.00 75.62 197 ALA A CA 1
ATOM 1498 C C . ALA A 1 197 ? -13.090 5.402 18.385 1.00 75.62 197 ALA A C 1
ATOM 1500 O O . ALA A 1 197 ? -13.793 5.479 19.391 1.00 75.62 197 ALA A O 1
ATOM 1501 N N . THR A 1 198 ? -12.590 4.237 17.958 1.00 75.00 198 THR A N 1
ATOM 1502 C CA . THR A 1 198 ? -12.913 2.939 18.574 1.00 75.00 198 THR A CA 1
ATOM 1503 C C . THR A 1 198 ? -12.502 2.884 20.047 1.00 75.00 198 THR A C 1
ATOM 1505 O O . THR A 1 198 ? -13.275 2.436 20.892 1.00 75.00 198 THR A O 1
ATOM 1508 N N . ASN A 1 199 ? -11.310 3.383 20.396 1.00 77.56 199 ASN A N 1
ATOM 1509 C CA . ASN A 1 199 ? -10.868 3.434 21.795 1.00 77.56 199 ASN A CA 1
ATOM 1510 C C . ASN A 1 199 ? -11.759 4.343 22.655 1.00 77.56 199 ASN A C 1
ATOM 1512 O O . ASN A 1 199 ? -12.038 4.037 23.818 1.00 77.56 199 ASN A O 1
ATOM 1516 N N . LEU A 1 200 ? -12.206 5.467 22.096 1.00 76.81 200 LEU A N 1
ATOM 1517 C CA . LEU A 1 200 ? -13.043 6.426 22.808 1.00 76.81 200 LEU A CA 1
ATOM 1518 C C . LEU A 1 200 ? -14.481 5.901 22.980 1.00 76.81 200 LEU A C 1
ATOM 1520 O O . LEU A 1 200 ? -15.061 6.061 24.055 1.00 76.81 200 LEU A O 1
ATOM 1524 N N . GLU A 1 201 ? -15.023 5.200 21.982 1.00 75.94 201 GLU A N 1
ATOM 1525 C CA . GLU A 1 201 ? -16.298 4.477 22.076 1.00 75.94 201 GLU A CA 1
ATOM 1526 C C . GLU A 1 201 ? -16.254 3.379 23.138 1.00 75.94 201 GLU A C 1
ATOM 1528 O O . GLU A 1 201 ? -17.133 3.321 24.000 1.00 75.94 201 GLU A O 1
ATOM 1533 N N . LEU A 1 202 ? -15.191 2.570 23.142 1.00 77.44 202 LEU A N 1
ATOM 1534 C CA . LEU A 1 202 ? -14.971 1.537 24.152 1.00 77.44 202 LEU A CA 1
ATOM 1535 C C . LEU A 1 202 ? -14.939 2.130 25.562 1.00 77.44 202 LEU A C 1
ATOM 1537 O O . LEU A 1 202 ? -15.563 1.613 26.490 1.00 77.44 202 LEU A O 1
ATOM 1541 N N . TYR A 1 203 ? -14.233 3.250 25.723 1.00 80.88 203 TYR A N 1
ATOM 1542 C CA . TYR A 1 203 ? -14.165 3.963 26.989 1.00 80.88 203 TYR A CA 1
ATOM 1543 C C . TYR A 1 203 ? -15.555 4.408 27.467 1.00 80.88 203 TYR A C 1
ATOM 1545 O O . TYR A 1 203 ? -15.898 4.236 28.643 1.00 80.88 203 TYR A O 1
ATOM 1553 N N . CYS A 1 204 ? -16.360 4.977 26.564 1.00 80.50 204 CYS A N 1
ATOM 1554 C CA . CYS A 1 204 ? -17.727 5.389 26.865 1.00 80.50 204 CYS A CA 1
ATOM 1555 C C . CYS A 1 204 ? -18.613 4.193 27.221 1.00 80.50 204 CYS A C 1
ATOM 1557 O O . CYS A 1 204 ? -19.348 4.274 28.207 1.00 80.50 204 CYS A O 1
ATOM 1559 N N . PHE A 1 205 ? -18.491 3.080 26.496 1.00 81.31 205 PHE A N 1
ATOM 1560 C CA . PHE A 1 205 ? -19.224 1.845 26.766 1.00 81.31 205 PHE A CA 1
ATOM 1561 C C . PHE A 1 205 ? -18.924 1.297 28.168 1.00 81.31 205 PHE A C 1
ATOM 1563 O O . PHE A 1 205 ? -19.843 1.087 28.956 1.00 81.31 205 PHE A O 1
ATOM 1570 N N . ILE A 1 206 ? -17.645 1.168 28.544 1.00 80.62 206 ILE A N 1
ATOM 1571 C CA . ILE A 1 206 ? -17.241 0.689 29.881 1.00 80.62 206 ILE A CA 1
ATOM 1572 C C . ILE A 1 206 ? -17.824 1.584 30.986 1.00 80.62 206 ILE A C 1
ATOM 1574 O O . ILE A 1 206 ? -18.309 1.103 32.016 1.00 80.62 206 ILE A O 1
ATOM 1578 N N . ARG A 1 207 ? -17.786 2.907 30.790 1.00 82.38 207 ARG A N 1
ATOM 1579 C CA . ARG A 1 207 ? -18.323 3.874 31.757 1.00 82.38 207 ARG A CA 1
ATOM 1580 C C . ARG A 1 207 ? -19.844 3.796 31.871 1.00 82.38 207 ARG A C 1
ATOM 1582 O O . ARG A 1 207 ? -20.346 3.803 32.993 1.00 82.38 207 ARG A O 1
ATOM 1589 N N . LEU A 1 208 ? -20.557 3.696 30.751 1.00 81.12 208 LEU A N 1
ATOM 1590 C CA . LEU A 1 208 ? -22.012 3.525 30.712 1.00 81.12 208 LEU A CA 1
ATOM 1591 C C . LEU A 1 208 ? -22.443 2.228 31.388 1.00 81.12 208 LEU A C 1
ATOM 1593 O O . LEU A 1 208 ? -23.327 2.247 32.242 1.00 81.12 208 LEU A O 1
ATOM 1597 N N . TYR A 1 209 ? -21.753 1.134 31.085 1.00 82.50 209 TYR A N 1
ATOM 1598 C CA . TYR A 1 209 ? -21.983 -0.154 31.720 1.00 82.50 209 TYR A CA 1
ATOM 1599 C C . TYR A 1 209 ? -21.773 -0.089 33.240 1.00 82.50 209 TYR A C 1
ATOM 1601 O O . TYR A 1 209 ? -22.571 -0.610 34.014 1.00 82.50 209 TYR A O 1
ATOM 1609 N N . THR A 1 210 ? -20.737 0.627 33.693 1.00 82.69 210 THR A N 1
ATOM 1610 C CA . THR A 1 210 ? -20.503 0.845 35.131 1.00 82.69 210 THR A CA 1
ATOM 1611 C C . THR A 1 210 ? -21.669 1.591 35.783 1.00 82.69 210 THR A C 1
ATOM 1613 O O . THR A 1 210 ? -22.087 1.226 36.878 1.00 82.69 210 THR A O 1
ATOM 1616 N N . ILE A 1 211 ? -22.209 2.622 35.123 1.00 83.81 211 ILE A N 1
ATOM 1617 C CA . ILE A 1 211 ? -23.380 3.357 35.623 1.00 83.81 211 ILE A CA 1
ATOM 1618 C C . ILE A 1 211 ? -24.609 2.445 35.666 1.00 83.81 211 ILE A C 1
ATOM 1620 O O . ILE A 1 211 ? -25.330 2.480 36.658 1.00 83.81 211 ILE A O 1
ATOM 1624 N N . MET A 1 212 ? -24.823 1.612 34.644 1.00 84.50 212 MET A N 1
ATOM 1625 C CA . MET A 1 212 ? -25.939 0.663 34.602 1.00 84.50 212 MET A CA 1
ATOM 1626 C C . MET A 1 212 ? -25.913 -0.288 35.799 1.00 84.50 212 MET A C 1
ATOM 1628 O O . MET A 1 212 ? -26.882 -0.335 36.548 1.00 84.50 212 MET A O 1
ATOM 1632 N N . ASN A 1 213 ? -24.772 -0.930 36.060 1.00 83.62 213 ASN A N 1
ATOM 1633 C CA . ASN A 1 213 ? -24.619 -1.827 37.207 1.00 83.62 213 ASN A CA 1
ATOM 1634 C C . ASN A 1 213 ? -24.893 -1.135 38.550 1.00 83.62 213 ASN A C 1
ATOM 1636 O O . ASN A 1 213 ? -25.435 -1.747 39.467 1.00 83.62 213 ASN A O 1
ATOM 1640 N N . VAL A 1 214 ? -24.497 0.135 38.682 1.00 84.38 214 VAL A N 1
ATOM 1641 C CA . VAL A 1 214 ? -24.780 0.924 39.888 1.00 84.38 214 VAL A CA 1
ATOM 1642 C C . VAL A 1 214 ? -26.274 1.210 39.995 1.00 84.38 214 VAL A C 1
ATOM 1644 O O . VAL A 1 214 ? -26.832 1.057 41.075 1.00 84.38 214 VAL A O 1
ATOM 1647 N N . MET A 1 215 ? -26.945 1.579 38.901 1.00 83.62 215 MET A N 1
ATOM 1648 C CA . MET A 1 215 ? -28.394 1.794 38.934 1.00 83.62 215 MET A CA 1
ATOM 1649 C C . MET A 1 215 ? -29.158 0.511 39.265 1.00 83.62 215 MET A C 1
ATOM 1651 O O . MET A 1 215 ? -30.079 0.571 40.072 1.00 83.62 215 MET A O 1
ATOM 1655 N N . ASP A 1 216 ? -28.753 -0.639 38.728 1.00 84.62 216 ASP A N 1
ATOM 1656 C CA . ASP A 1 216 ? -29.372 -1.926 39.059 1.00 84.62 216 ASP A CA 1
ATOM 1657 C C . ASP A 1 216 ? -29.176 -2.282 40.536 1.00 84.62 216 ASP A C 1
ATOM 1659 O O . ASP A 1 216 ? -30.113 -2.734 41.199 1.00 84.62 216 ASP A O 1
ATOM 1663 N N . ALA A 1 217 ? -27.991 -2.002 41.093 1.00 85.62 217 ALA A N 1
ATOM 1664 C CA . ALA A 1 217 ? -27.739 -2.161 42.522 1.00 85.62 217 ALA A CA 1
ATOM 1665 C C . ALA A 1 217 ? -28.631 -1.239 43.374 1.00 85.62 217 ALA A C 1
ATOM 1667 O O . ALA A 1 217 ? -29.167 -1.698 44.383 1.00 85.62 217 ALA A O 1
ATOM 1668 N N . ILE A 1 218 ? -28.842 0.019 42.952 1.00 85.00 218 ILE A N 1
ATOM 1669 C CA . ILE A 1 218 ? -29.763 0.963 43.614 1.00 85.00 218 ILE A CA 1
ATOM 1670 C C . ILE A 1 218 ? -31.202 0.436 43.560 1.00 85.00 218 ILE A C 1
ATOM 1672 O O . ILE A 1 218 ? -31.867 0.392 44.592 1.00 85.00 218 ILE A O 1
ATOM 1676 N N . VAL A 1 219 ? -31.680 0.010 42.385 1.00 85.81 219 VAL A N 1
ATOM 1677 C CA . VAL A 1 219 ? -33.048 -0.514 42.204 1.00 85.81 219 VAL A CA 1
ATOM 1678 C C . VAL A 1 219 ? -33.292 -1.741 43.081 1.00 85.81 219 VAL A C 1
ATOM 1680 O O . VAL A 1 219 ? -34.372 -1.887 43.645 1.00 85.81 219 VAL A O 1
ATOM 1683 N N . CYS A 1 220 ? -32.283 -2.598 43.229 1.00 84.06 220 CYS A N 1
ATOM 1684 C CA . CYS A 1 220 ? -32.377 -3.814 44.032 1.00 84.06 220 CYS A CA 1
ATOM 1685 C C . CYS A 1 220 ? -32.026 -3.607 45.514 1.00 84.06 220 CYS A C 1
ATOM 1687 O O . CYS A 1 220 ? -31.958 -4.585 46.257 1.00 84.06 220 CYS A O 1
ATOM 1689 N N . ASN A 1 221 ? -31.745 -2.369 45.938 1.00 86.00 221 ASN A N 1
ATOM 1690 C CA . ASN A 1 221 ? -31.293 -2.031 47.288 1.00 86.00 221 ASN A CA 1
ATOM 1691 C C . ASN A 1 221 ? -30.093 -2.886 47.770 1.00 86.00 221 ASN A C 1
ATOM 1693 O O . ASN A 1 221 ? -29.981 -3.234 48.947 1.00 86.00 221 ASN A O 1
ATOM 1697 N N . ARG A 1 222 ? -29.198 -3.271 46.847 1.00 85.94 222 ARG A N 1
ATOM 1698 C CA . ARG A 1 222 ? -27.999 -4.075 47.144 1.00 85.94 222 ARG A CA 1
ATOM 1699 C C . ARG A 1 222 ? -26.857 -3.154 47.581 1.00 85.94 222 ARG A C 1
ATOM 1701 O O . ARG A 1 222 ? -26.725 -2.037 47.082 1.00 85.94 222 ARG A O 1
ATOM 1708 N N . LYS A 1 223 ? -25.985 -3.634 48.479 1.00 82.19 223 LYS A N 1
ATOM 1709 C CA . LYS A 1 223 ? -24.742 -2.921 48.828 1.00 82.19 223 LYS A CA 1
ATOM 1710 C C . LYS A 1 223 ? -23.922 -2.674 47.560 1.00 82.19 223 LYS A C 1
ATOM 1712 O O . LYS A 1 223 ? -23.605 -3.611 46.829 1.00 82.19 223 LYS A O 1
ATOM 1717 N N . HIS A 1 224 ? -23.587 -1.408 47.319 1.00 74.44 224 HIS A N 1
ATOM 1718 C CA . HIS A 1 224 ? -22.850 -0.984 46.131 1.00 74.44 224 HIS A CA 1
ATOM 1719 C C . HIS A 1 224 ? -21.474 -1.651 46.068 1.00 74.44 224 HIS A C 1
ATOM 1721 O O . HIS A 1 224 ? -20.733 -1.596 47.052 1.00 74.44 224 HIS A O 1
ATOM 1727 N N . PRO A 1 225 ? -21.076 -2.229 44.923 1.00 66.19 225 PRO A N 1
ATOM 1728 C CA . PRO A 1 225 ? -19.696 -2.645 44.737 1.00 66.19 225 PRO A CA 1
ATOM 1729 C C . PRO A 1 225 ? -18.808 -1.393 44.719 1.00 66.19 225 PRO A C 1
ATOM 1731 O O . PRO A 1 225 ? -18.936 -0.539 43.844 1.00 66.19 225 PRO A O 1
ATOM 1734 N N . GLU A 1 226 ? -17.893 -1.267 45.684 1.00 68.69 226 GLU A N 1
ATOM 1735 C CA . GLU A 1 226 ? -17.019 -0.086 45.820 1.00 68.69 226 GLU A CA 1
ATOM 1736 C C . GLU A 1 226 ? -16.092 0.136 44.614 1.00 68.69 226 GLU A C 1
ATOM 1738 O O . GLU A 1 226 ? -15.525 1.223 44.454 1.00 68.69 226 GLU A O 1
ATOM 1743 N N . LYS A 1 227 ? -15.920 -0.877 43.753 1.00 68.31 227 LYS A N 1
ATOM 1744 C CA . LYS A 1 227 ? -15.093 -0.804 42.547 1.00 68.31 227 LYS A CA 1
ATOM 1745 C C . LYS A 1 227 ? -15.735 -1.591 41.400 1.00 68.31 227 LYS A C 1
ATOM 1747 O O . LYS A 1 227 ? -16.249 -2.685 41.639 1.00 68.31 227 LYS A O 1
ATOM 1752 N N . PRO A 1 228 ? -15.678 -1.082 40.153 1.00 62.66 228 PRO A N 1
ATOM 1753 C CA . PRO A 1 228 ? -16.006 -1.893 38.988 1.00 62.66 228 PRO A CA 1
ATOM 1754 C C . PRO A 1 228 ? -15.117 -3.140 39.007 1.00 62.66 228 PRO A C 1
ATOM 1756 O O . PRO A 1 228 ? -13.913 -3.036 39.254 1.00 62.66 228 PRO A O 1
ATOM 1759 N N . GLY A 1 229 ? -15.713 -4.315 38.797 1.00 70.81 229 GLY A N 1
ATOM 1760 C CA . GLY A 1 229 ? -14.982 -5.577 38.807 1.00 70.81 229 GLY A CA 1
ATOM 1761 C C . GLY A 1 229 ? -13.825 -5.512 37.815 1.00 70.81 229 GLY A C 1
ATOM 1762 O O . GLY A 1 229 ? -14.049 -5.433 36.608 1.00 70.81 229 GLY A O 1
ATOM 1763 N N . PHE A 1 230 ? -12.595 -5.531 38.331 1.00 74.00 230 PHE A N 1
ATOM 1764 C CA . PHE A 1 230 ? -11.359 -5.452 37.548 1.00 74.00 230 PHE A CA 1
ATOM 1765 C C . PHE A 1 230 ? -11.359 -6.442 36.373 1.00 74.00 230 PHE A C 1
ATOM 1767 O O . PHE A 1 230 ? -10.916 -6.098 35.281 1.00 74.00 230 PHE A O 1
ATOM 1774 N N . GLY A 1 231 ? -11.961 -7.623 36.565 1.00 74.44 231 GLY A N 1
ATOM 1775 C CA . GLY A 1 231 ? -12.103 -8.651 35.534 1.00 74.44 231 GLY A CA 1
ATOM 1776 C C . GLY A 1 231 ? -12.768 -8.156 34.249 1.00 74.44 231 GLY A C 1
ATOM 1777 O O . 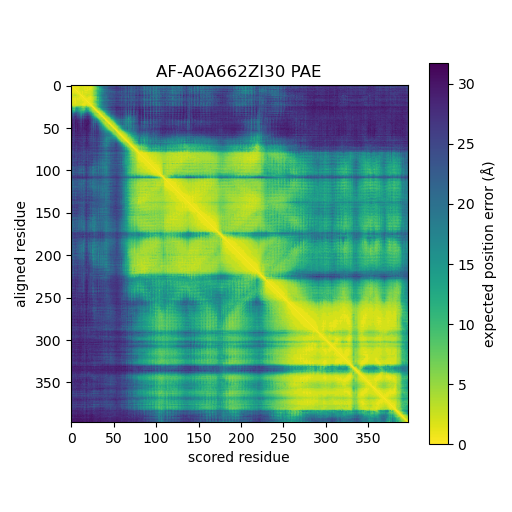GLY A 1 231 ? -12.218 -8.362 33.179 1.00 74.44 231 GLY A O 1
ATOM 1778 N N . MET A 1 232 ? -13.880 -7.421 34.335 1.00 72.44 232 MET A N 1
ATOM 1779 C CA . MET A 1 232 ? -14.605 -6.940 33.148 1.00 72.44 232 MET A CA 1
ATOM 1780 C C . MET A 1 232 ? -13.820 -5.890 32.359 1.00 72.44 232 MET A C 1
ATOM 1782 O O . MET A 1 232 ? -13.786 -5.934 31.132 1.00 72.44 232 MET A O 1
ATOM 1786 N N . ALA A 1 233 ? -13.136 -4.976 33.051 1.00 71.25 233 ALA A N 1
ATOM 1787 C CA . ALA A 1 233 ? -12.279 -3.993 32.392 1.00 71.25 233 ALA A CA 1
ATOM 1788 C C . ALA A 1 233 ? -11.103 -4.668 31.665 1.00 71.25 233 ALA A C 1
ATOM 1790 O O . ALA A 1 233 ? -10.762 -4.275 30.549 1.00 71.25 233 ALA A O 1
ATOM 1791 N N . VAL A 1 234 ? -10.520 -5.708 32.273 1.00 76.81 234 VAL A N 1
ATOM 1792 C CA . VAL A 1 234 ? -9.441 -6.496 31.666 1.00 76.81 234 VAL A CA 1
ATOM 1793 C C . VAL A 1 234 ? -9.944 -7.278 30.456 1.00 76.81 234 VAL A C 1
ATOM 1795 O O . VAL A 1 234 ? -9.298 -7.226 29.415 1.00 76.81 234 VAL A O 1
ATOM 1798 N N . THR A 1 235 ? -11.100 -7.944 30.543 1.00 78.12 235 THR A N 1
ATOM 1799 C CA . THR A 1 235 ? -11.657 -8.700 29.411 1.00 78.12 235 THR A CA 1
ATOM 1800 C C . THR A 1 235 ? -11.900 -7.790 28.213 1.00 78.12 235 THR A C 1
ATOM 1802 O O . THR A 1 235 ? -11.449 -8.103 27.118 1.00 78.12 235 THR A O 1
ATOM 1805 N N . VAL A 1 236 ? -12.515 -6.622 28.425 1.00 78.38 236 VAL A N 1
ATOM 1806 C CA . VAL A 1 236 ? -12.788 -5.662 27.347 1.00 78.38 236 VAL A CA 1
ATOM 1807 C C . VAL A 1 236 ? -11.491 -5.129 26.719 1.00 78.38 236 VAL A C 1
ATOM 1809 O O . VAL A 1 236 ? -11.384 -5.081 25.494 1.00 78.38 236 VAL A O 1
ATOM 1812 N N . MET A 1 237 ? -10.477 -4.795 27.527 1.00 77.62 237 MET A N 1
ATOM 1813 C CA . MET A 1 237 ? -9.156 -4.384 27.024 1.00 77.62 237 MET A CA 1
ATOM 1814 C C . MET A 1 237 ? -8.481 -5.483 26.197 1.00 77.62 237 MET A C 1
ATOM 1816 O O . MET A 1 237 ? -7.984 -5.212 25.106 1.00 77.62 237 MET A O 1
ATOM 1820 N N . VAL A 1 238 ? -8.483 -6.725 26.687 1.00 82.56 238 VAL A N 1
ATOM 1821 C CA . VAL A 1 238 ? -7.871 -7.863 25.986 1.00 82.56 238 VAL A CA 1
ATOM 1822 C C . VAL A 1 238 ? -8.581 -8.129 24.662 1.00 82.56 238 VAL A C 1
ATOM 1824 O O . VAL A 1 238 ? -7.911 -8.297 23.644 1.00 82.56 238 VAL A O 1
ATOM 1827 N N . THR A 1 239 ? -9.917 -8.108 24.640 1.00 80.50 239 THR A N 1
ATOM 1828 C CA . THR A 1 239 ? -10.686 -8.305 23.406 1.00 80.50 239 THR A CA 1
ATOM 1829 C C . THR A 1 239 ? -10.367 -7.229 22.372 1.00 80.50 239 THR A C 1
ATOM 1831 O O . THR A 1 239 ? -10.138 -7.567 21.215 1.00 80.50 239 THR A O 1
ATOM 1834 N N . VAL A 1 240 ? -10.267 -5.955 22.770 1.00 78.88 240 VAL A N 1
ATOM 1835 C CA . VAL A 1 240 ? -9.915 -4.874 21.834 1.00 78.88 240 VAL A CA 1
ATOM 1836 C C . VAL A 1 240 ? -8.473 -4.976 21.350 1.00 78.88 240 VAL A C 1
ATOM 1838 O O . VAL A 1 240 ? -8.240 -4.850 20.151 1.00 78.88 240 VAL A O 1
ATOM 1841 N N . CYS A 1 241 ? -7.511 -5.283 22.221 1.00 78.69 241 CYS A N 1
ATOM 1842 C CA . CYS A 1 241 ? -6.126 -5.508 21.799 1.00 78.69 241 CYS A CA 1
ATOM 1843 C C . CYS A 1 241 ? -6.015 -6.643 20.770 1.00 78.69 241 CYS A C 1
ATOM 1845 O O . CYS A 1 241 ? -5.376 -6.468 19.734 1.00 78.69 241 CYS A O 1
ATOM 1847 N N . LEU A 1 242 ? -6.673 -7.781 21.015 1.00 81.56 242 LEU A N 1
ATOM 1848 C CA . LEU A 1 242 ? -6.700 -8.900 20.067 1.00 81.56 242 LEU A CA 1
ATOM 1849 C C . LEU A 1 242 ? -7.340 -8.500 18.735 1.00 81.56 242 LEU A C 1
ATOM 1851 O O . LEU A 1 242 ? -6.848 -8.875 17.672 1.00 81.56 242 LEU A O 1
ATOM 1855 N N . PHE A 1 243 ? -8.396 -7.691 18.781 1.00 78.38 243 PHE A N 1
ATOM 1856 C CA . PHE A 1 243 ? -9.077 -7.227 17.580 1.00 78.38 243 PHE A CA 1
ATOM 1857 C C . PHE A 1 243 ? -8.214 -6.268 16.748 1.00 78.38 243 PHE A C 1
ATOM 1859 O O . PHE A 1 243 ? -8.165 -6.372 15.525 1.00 78.38 243 PHE A O 1
ATOM 1866 N N . MET A 1 244 ? -7.465 -5.378 17.398 1.00 78.00 244 MET A N 1
ATOM 1867 C CA . MET A 1 244 ? -6.530 -4.464 16.732 1.00 78.00 244 MET A CA 1
ATOM 1868 C C . MET A 1 244 ? -5.377 -5.218 16.059 1.00 78.00 244 MET A C 1
ATOM 1870 O O . MET A 1 244 ? -4.969 -4.876 14.945 1.00 78.00 244 MET A O 1
ATOM 1874 N N . ILE A 1 245 ? -4.893 -6.293 16.689 1.00 79.44 245 ILE A N 1
ATOM 1875 C CA . ILE A 1 245 ? -3.908 -7.203 16.086 1.00 79.44 245 ILE A CA 1
ATOM 1876 C C . ILE A 1 245 ? -4.509 -7.896 14.853 1.00 79.44 245 ILE A C 1
ATOM 1878 O O . ILE A 1 245 ? -3.860 -7.983 13.814 1.00 79.44 245 ILE A O 1
ATOM 1882 N N . LEU A 1 246 ? -5.772 -8.322 14.926 1.00 81.62 246 LEU A N 1
ATOM 1883 C CA . LEU A 1 246 ? -6.457 -8.958 13.801 1.00 81.62 246 LEU A CA 1
ATOM 1884 C C . LEU A 1 246 ? -6.647 -7.995 12.614 1.00 81.62 246 LEU A C 1
ATOM 1886 O O . LEU A 1 246 ? -6.284 -8.340 11.490 1.00 81.62 246 LEU A O 1
ATOM 1890 N N . ILE A 1 247 ? -7.139 -6.772 12.851 1.00 79.38 247 ILE A N 1
ATOM 1891 C CA . ILE A 1 247 ? -7.309 -5.755 11.796 1.00 79.38 247 ILE A CA 1
ATOM 1892 C C . ILE A 1 247 ? -5.962 -5.398 11.162 1.00 79.38 247 ILE A C 1
ATOM 1894 O O . ILE A 1 247 ? -5.861 -5.328 9.938 1.00 79.38 247 ILE A O 1
ATOM 1898 N N . SER A 1 248 ? -4.919 -5.183 11.969 1.00 75.81 248 SER A N 1
ATOM 1899 C CA . SER A 1 248 ? -3.586 -4.861 11.442 1.00 75.81 248 SER A CA 1
ATOM 1900 C C . SER A 1 248 ? -3.002 -6.008 10.609 1.00 75.81 248 SER A C 1
ATOM 1902 O O . SER A 1 248 ? -2.441 -5.751 9.546 1.00 75.81 248 SER A O 1
ATOM 1904 N N . GLY A 1 249 ? -3.226 -7.267 11.000 1.00 77.19 249 GLY A N 1
ATOM 1905 C CA . GLY A 1 249 ? -2.872 -8.433 10.184 1.00 77.19 249 GLY A CA 1
ATOM 1906 C C . GLY A 1 249 ? -3.596 -8.469 8.831 1.00 77.19 249 GLY A C 1
ATOM 1907 O O . GLY A 1 249 ? -2.973 -8.712 7.793 1.00 77.19 249 GLY A O 1
ATOM 1908 N N . VAL A 1 250 ? -4.897 -8.162 8.808 1.00 78.06 250 VAL A N 1
ATOM 1909 C CA . VAL A 1 250 ? -5.684 -8.091 7.561 1.00 78.06 250 VAL A CA 1
ATOM 1910 C C . VAL A 1 250 ? -5.230 -6.921 6.677 1.00 78.06 250 VAL A C 1
ATOM 1912 O O . VAL A 1 250 ? -5.067 -7.077 5.469 1.00 78.06 250 VAL A O 1
ATOM 1915 N N . ALA A 1 251 ? -4.944 -5.756 7.260 1.00 73.94 251 ALA A N 1
ATOM 1916 C CA . ALA A 1 251 ? -4.454 -4.602 6.508 1.00 73.94 251 ALA A CA 1
ATOM 1917 C C . ALA A 1 251 ? -3.088 -4.875 5.852 1.00 73.94 251 ALA A C 1
ATOM 1919 O O . ALA A 1 251 ? -2.887 -4.537 4.685 1.00 73.94 251 ALA A O 1
ATOM 1920 N N . ILE A 1 252 ? -2.169 -5.538 6.564 1.00 74.50 252 ILE A N 1
ATOM 1921 C CA . ILE A 1 252 ? -0.850 -5.911 6.028 1.00 74.50 252 ILE A CA 1
ATOM 1922 C C . ILE A 1 252 ? -0.993 -6.909 4.872 1.00 74.50 252 ILE A C 1
ATOM 1924 O O . ILE A 1 252 ? -0.334 -6.757 3.843 1.00 74.50 252 ILE A O 1
ATOM 1928 N N . THR A 1 253 ? -1.872 -7.905 5.009 1.00 73.75 253 THR A N 1
ATOM 1929 C CA . THR A 1 253 ? -2.074 -8.931 3.971 1.00 73.75 253 THR A CA 1
ATOM 1930 C C . THR A 1 253 ? -2.708 -8.372 2.697 1.00 73.75 253 THR A C 1
ATOM 1932 O O . THR A 1 253 ? -2.314 -8.778 1.606 1.00 73.75 253 THR A O 1
ATOM 1935 N N . ILE A 1 254 ? -3.618 -7.399 2.807 1.00 76.38 254 ILE A N 1
ATOM 1936 C CA . ILE A 1 254 ? -4.242 -6.749 1.642 1.00 76.38 254 ILE A CA 1
ATOM 1937 C C . ILE A 1 254 ? -3.327 -5.676 1.023 1.00 76.38 254 ILE A C 1
ATOM 1939 O O . ILE A 1 254 ? -3.306 -5.515 -0.197 1.00 76.38 254 ILE A O 1
ATOM 1943 N N . GLY A 1 255 ? -2.551 -4.947 1.832 1.00 73.44 255 GLY A N 1
ATOM 1944 C CA . GLY A 1 255 ? -1.682 -3.866 1.351 1.00 73.44 255 GLY A CA 1
ATOM 1945 C C . GLY A 1 255 ? -0.412 -4.348 0.641 1.00 73.44 255 GLY A C 1
ATOM 1946 O O . GLY A 1 255 ? 0.049 -3.709 -0.307 1.00 73.44 255 GLY A O 1
ATOM 1947 N N . MET A 1 256 ? 0.137 -5.494 1.059 1.00 76.69 256 MET A N 1
ATOM 1948 C CA . MET A 1 256 ? 1.382 -6.055 0.516 1.00 76.69 256 MET A CA 1
ATOM 1949 C C . MET A 1 256 ? 1.360 -6.264 -1.014 1.00 76.69 256 MET A C 1
ATOM 1951 O O . MET A 1 256 ? 2.289 -5.794 -1.671 1.00 76.69 256 MET A O 1
ATOM 1955 N N . PRO A 1 257 ? 0.335 -6.896 -1.628 1.00 79.06 257 PRO A N 1
ATOM 1956 C CA . PRO A 1 257 ? 0.293 -7.091 -3.080 1.00 79.06 257 PRO A CA 1
ATOM 1957 C C . PRO A 1 257 ? 0.333 -5.783 -3.881 1.00 79.06 257 PRO A C 1
ATOM 1959 O O . PRO A 1 257 ? 1.065 -5.684 -4.866 1.00 79.06 257 PRO A O 1
ATOM 1962 N N . VAL A 1 258 ? -0.413 -4.765 -3.437 1.00 77.19 258 V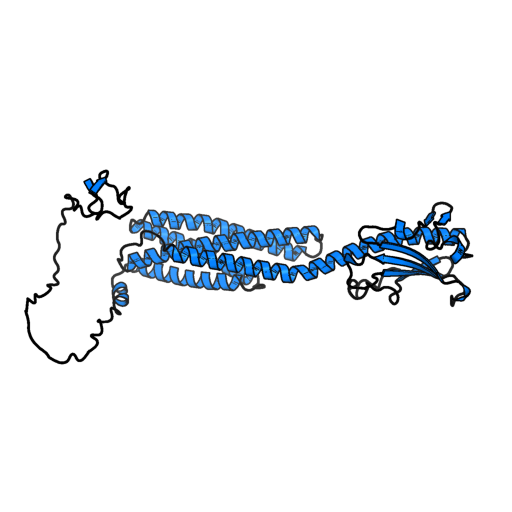AL A N 1
ATOM 1963 C CA . VAL A 1 258 ? -0.455 -3.446 -4.091 1.00 77.19 258 VAL A CA 1
ATOM 1964 C C . VAL A 1 258 ? 0.900 -2.754 -3.981 1.00 77.19 258 VAL A C 1
ATOM 1966 O O . VAL A 1 258 ? 1.405 -2.212 -4.963 1.00 77.19 258 VAL A O 1
ATOM 1969 N N . TYR A 1 259 ? 1.525 -2.829 -2.805 1.00 80.94 259 TYR A N 1
ATOM 1970 C CA . TYR A 1 259 ? 2.850 -2.267 -2.571 1.00 80.94 259 TYR A CA 1
ATOM 1971 C C . TYR A 1 259 ? 3.924 -2.926 -3.450 1.00 80.94 259 TYR A C 1
ATOM 1973 O O . TYR A 1 259 ? 4.715 -2.229 -4.087 1.00 80.94 259 TYR A O 1
ATOM 1981 N N . ILE A 1 260 ? 3.906 -4.259 -3.564 1.00 83.25 260 ILE A N 1
ATOM 1982 C CA . ILE A 1 260 ? 4.823 -5.010 -4.435 1.00 83.25 260 ILE A CA 1
ATOM 1983 C C . ILE A 1 260 ? 4.651 -4.587 -5.899 1.00 83.25 260 ILE A C 1
ATOM 1985 O O . ILE A 1 260 ? 5.646 -4.371 -6.592 1.00 83.25 260 ILE A O 1
ATOM 1989 N N . GLN A 1 261 ? 3.411 -4.435 -6.374 1.00 81.88 261 GLN A N 1
ATOM 1990 C CA . GLN A 1 261 ? 3.155 -3.980 -7.742 1.00 81.88 261 GLN A CA 1
ATOM 1991 C C . GLN A 1 261 ? 3.667 -2.556 -7.970 1.00 81.88 261 GLN A C 1
ATOM 1993 O O . GLN A 1 261 ? 4.245 -2.253 -9.014 1.00 81.88 261 GLN A O 1
ATOM 1998 N N . HIS A 1 262 ? 3.506 -1.687 -6.974 1.00 83.50 262 HIS A N 1
ATOM 1999 C CA . HIS A 1 262 ? 3.942 -0.308 -7.089 1.00 83.50 262 HIS A CA 1
ATOM 2000 C C . HIS A 1 262 ? 5.466 -0.179 -7.163 1.00 83.50 262 HIS A C 1
ATOM 2002 O O . HIS A 1 262 ? 5.967 0.571 -8.004 1.00 83.50 262 HIS A O 1
ATOM 2008 N N . ILE A 1 263 ? 6.196 -0.950 -6.349 1.00 85.81 263 ILE A N 1
ATOM 2009 C CA . ILE A 1 263 ? 7.659 -1.022 -6.423 1.00 85.81 263 ILE A CA 1
ATOM 2010 C C . ILE A 1 263 ? 8.097 -1.467 -7.819 1.00 85.81 263 ILE A C 1
ATOM 2012 O O . ILE A 1 263 ? 8.958 -0.826 -8.415 1.00 85.81 263 ILE A O 1
ATOM 2016 N N . LYS A 1 264 ? 7.475 -2.511 -8.384 1.00 87.25 264 LYS A N 1
ATOM 2017 C CA . LYS A 1 264 ? 7.814 -2.988 -9.736 1.00 87.25 264 LYS A CA 1
ATOM 2018 C C . LYS A 1 264 ? 7.649 -1.901 -10.800 1.00 87.25 264 LYS A C 1
ATOM 2020 O O . LYS A 1 264 ? 8.499 -1.797 -11.677 1.00 87.25 264 LYS A O 1
ATOM 2025 N N . ASN A 1 265 ? 6.612 -1.066 -10.704 1.00 86.56 265 ASN A N 1
ATOM 2026 C CA . ASN A 1 265 ? 6.400 0.048 -11.635 1.00 86.56 265 ASN A CA 1
ATOM 2027 C C . ASN A 1 265 ? 7.476 1.139 -11.507 1.00 86.56 265 ASN A C 1
ATOM 2029 O O . ASN A 1 265 ? 7.907 1.699 -12.516 1.00 86.56 265 ASN A O 1
ATOM 2033 N N . ILE A 1 266 ? 7.920 1.440 -10.282 1.00 88.12 266 ILE A N 1
ATOM 2034 C CA . ILE A 1 266 ? 8.994 2.416 -10.037 1.00 88.12 266 ILE A CA 1
ATOM 2035 C C . ILE A 1 266 ? 10.306 1.898 -10.630 1.00 88.12 266 ILE A C 1
ATOM 2037 O O . ILE A 1 266 ? 10.960 2.612 -11.385 1.00 88.12 266 ILE A O 1
ATOM 2041 N N . ILE A 1 267 ? 10.635 0.633 -10.358 1.00 91.00 267 ILE A N 1
ATOM 2042 C CA . ILE A 1 267 ? 11.826 -0.036 -10.893 1.00 91.00 267 ILE A CA 1
ATOM 2043 C C . ILE A 1 267 ? 11.796 -0.043 -12.422 1.00 91.00 267 ILE A C 1
ATOM 2045 O O . ILE A 1 267 ? 12.771 0.331 -13.064 1.00 91.00 267 ILE A O 1
ATOM 2049 N N . PHE A 1 268 ? 10.656 -0.409 -13.013 1.00 91.69 268 PHE A N 1
ATOM 2050 C CA . PHE A 1 268 ? 10.473 -0.375 -14.460 1.00 91.69 268 PHE A CA 1
ATOM 2051 C C . PHE A 1 268 ? 10.697 1.033 -15.027 1.00 91.69 268 PHE A C 1
ATOM 2053 O O . PHE A 1 268 ? 11.388 1.183 -16.027 1.00 91.69 268 PHE A O 1
ATOM 2060 N N . THR A 1 269 ? 10.178 2.074 -14.370 1.00 91.25 269 THR A N 1
ATOM 2061 C CA . THR A 1 269 ? 10.369 3.471 -14.797 1.00 91.25 269 THR A CA 1
ATOM 2062 C C . THR A 1 269 ? 11.842 3.895 -14.764 1.00 91.25 269 THR A C 1
ATOM 2064 O O . THR A 1 269 ? 12.300 4.554 -15.698 1.00 91.25 269 THR A O 1
ATOM 2067 N N . ASP A 1 270 ? 12.609 3.488 -13.748 1.00 93.31 270 ASP A N 1
ATOM 2068 C CA . ASP A 1 270 ? 14.053 3.760 -13.699 1.00 93.31 270 ASP A CA 1
ATOM 2069 C C . ASP A 1 270 ? 14.799 3.045 -14.837 1.00 93.31 270 ASP A C 1
ATOM 2071 O O . ASP A 1 270 ? 15.555 3.669 -15.584 1.00 93.31 270 ASP A O 1
ATOM 2075 N N . MET A 1 271 ? 14.497 1.761 -15.064 1.00 94.31 271 MET A N 1
ATOM 2076 C CA . MET A 1 271 ? 15.057 0.998 -16.186 1.00 94.31 271 MET A CA 1
ATOM 2077 C C . MET A 1 271 ? 14.764 1.660 -17.541 1.00 94.31 271 MET A C 1
ATOM 2079 O O . MET A 1 271 ? 15.644 1.738 -18.398 1.00 94.31 271 MET A O 1
ATOM 2083 N N . MET A 1 272 ? 13.539 2.161 -17.734 1.00 94.31 272 MET A N 1
ATOM 2084 C CA . MET A 1 272 ? 13.126 2.893 -18.936 1.00 94.31 272 MET A CA 1
ATOM 2085 C C . MET A 1 272 ? 13.942 4.164 -19.154 1.00 94.31 272 MET A C 1
ATOM 2087 O O . MET A 1 272 ? 14.350 4.459 -20.279 1.00 94.31 272 MET A O 1
ATOM 2091 N N . MET A 1 273 ? 14.173 4.924 -18.083 1.00 95.62 273 MET A N 1
ATO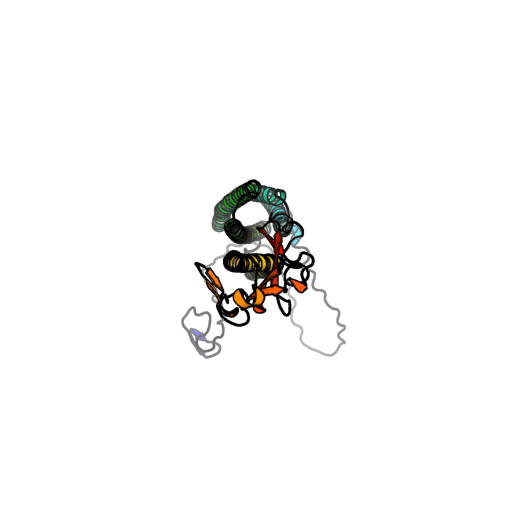M 2092 C CA . MET A 1 273 ? 14.951 6.155 -18.135 1.00 95.62 273 MET A CA 1
ATOM 2093 C C . MET A 1 273 ? 16.397 5.867 -18.556 1.00 95.62 273 MET A C 1
ATOM 2095 O O . MET A 1 273 ? 16.914 6.532 -19.456 1.00 95.62 273 MET A O 1
ATOM 2099 N N . GLN A 1 274 ? 17.017 4.831 -17.984 1.00 96.25 274 GLN A N 1
ATOM 2100 C CA . GLN A 1 274 ? 18.368 4.418 -18.368 1.00 96.25 274 GLN A CA 1
ATOM 2101 C C . GLN A 1 274 ? 18.428 3.915 -19.818 1.00 96.25 274 GLN A C 1
ATOM 2103 O O . GLN A 1 274 ? 19.306 4.327 -20.578 1.00 96.25 274 GLN A O 1
ATOM 2108 N N . ALA A 1 275 ? 17.449 3.105 -20.242 1.00 96.38 275 ALA A N 1
ATOM 2109 C CA . ALA A 1 275 ? 17.339 2.644 -21.627 1.00 96.38 275 ALA A CA 1
ATOM 2110 C C . ALA A 1 275 ? 17.282 3.819 -22.612 1.00 96.38 275 ALA A C 1
ATOM 2112 O O . ALA A 1 275 ? 17.968 3.811 -23.630 1.00 96.38 275 ALA A O 1
ATOM 2113 N N . ASN A 1 276 ? 16.485 4.849 -22.312 1.00 96.38 276 ASN A N 1
ATOM 2114 C CA . ASN A 1 276 ? 16.321 6.010 -23.185 1.00 96.38 276 ASN A CA 1
ATOM 2115 C C . ASN A 1 276 ? 17.605 6.838 -23.328 1.00 96.38 276 ASN A C 1
ATOM 2117 O O . ASN A 1 276 ? 17.899 7.301 -24.431 1.00 96.38 276 ASN A O 1
ATOM 2121 N N . ASN A 1 277 ? 18.400 6.969 -22.263 1.00 95.94 277 ASN A N 1
ATOM 2122 C CA . ASN A 1 277 ? 19.706 7.629 -22.338 1.00 95.94 277 ASN A CA 1
ATOM 2123 C C . ASN A 1 277 ? 20.657 6.880 -23.284 1.00 95.94 277 ASN A C 1
ATOM 2125 O O . ASN A 1 277 ? 21.290 7.494 -24.144 1.00 95.94 277 ASN A O 1
ATOM 2129 N N . VAL A 1 278 ? 20.707 5.549 -23.179 1.00 97.12 278 VAL A N 1
ATOM 2130 C CA . VAL A 1 278 ? 21.560 4.713 -24.036 1.00 97.12 278 VAL A CA 1
ATOM 2131 C C . VAL A 1 278 ? 21.058 4.684 -25.482 1.00 97.12 278 VAL A C 1
ATOM 2133 O O . VAL A 1 278 ? 21.860 4.829 -26.401 1.00 97.12 278 VAL A O 1
ATOM 2136 N N . LYS A 1 279 ? 19.739 4.602 -25.705 1.00 96.44 279 LYS A N 1
ATOM 2137 C CA . LYS A 1 279 ? 19.122 4.687 -27.043 1.00 96.44 279 LYS A CA 1
ATOM 2138 C C . LYS A 1 279 ? 19.503 5.974 -27.769 1.00 96.44 279 LYS A C 1
ATOM 2140 O O . LYS A 1 279 ? 19.775 5.930 -28.964 1.00 96.44 279 LYS A O 1
ATOM 2145 N N . ARG A 1 280 ? 19.545 7.109 -27.060 1.00 96.50 280 ARG A N 1
ATOM 2146 C CA . ARG A 1 280 ? 19.962 8.392 -27.641 1.00 96.50 280 ARG A CA 1
ATOM 2147 C C . ARG A 1 280 ? 21.422 8.359 -28.094 1.00 96.50 280 ARG A C 1
ATOM 2149 O O . ARG A 1 280 ? 21.707 8.799 -29.200 1.00 96.50 280 ARG A O 1
ATOM 2156 N N . ASN A 1 281 ? 22.328 7.815 -27.284 1.00 96.75 281 ASN A N 1
ATOM 2157 C CA . ASN A 1 281 ? 23.741 7.704 -27.663 1.00 96.75 281 ASN A CA 1
ATOM 2158 C C . ASN A 1 281 ? 23.948 6.711 -28.812 1.00 96.75 281 ASN A C 1
ATOM 2160 O O . ASN A 1 281 ? 24.713 6.997 -29.728 1.00 96.75 281 ASN A O 1
ATOM 2164 N N . ALA A 1 282 ? 23.226 5.587 -28.800 1.00 95.75 282 ALA A N 1
ATOM 2165 C CA . ALA A 1 282 ? 23.241 4.624 -29.894 1.00 95.75 282 ALA A CA 1
ATOM 2166 C C . ALA A 1 282 ? 22.742 5.257 -31.201 1.00 95.75 282 ALA A C 1
ATOM 2168 O O . ALA A 1 282 ? 23.374 5.079 -32.233 1.00 95.75 282 ALA A O 1
ATOM 2169 N N . LEU A 1 283 ? 21.665 6.051 -31.151 1.00 94.81 283 LEU A N 1
ATOM 2170 C CA . LEU A 1 283 ? 21.144 6.784 -32.309 1.00 94.81 283 LEU A CA 1
ATOM 2171 C C . LEU A 1 283 ? 22.188 7.739 -32.907 1.00 94.81 283 LEU A C 1
ATOM 2173 O O . LEU A 1 283 ? 22.361 7.752 -34.121 1.00 94.81 283 LEU A O 1
ATOM 2177 N N . ILE A 1 284 ? 22.898 8.507 -32.072 1.00 95.50 284 ILE A N 1
ATOM 2178 C CA . ILE A 1 284 ? 23.944 9.427 -32.552 1.00 95.50 284 ILE A CA 1
ATOM 2179 C C . ILE A 1 284 ? 25.110 8.639 -33.166 1.00 95.50 284 ILE A C 1
ATOM 2181 O O . ILE A 1 284 ? 25.573 9.012 -34.239 1.00 95.50 284 ILE A O 1
ATOM 2185 N N . CYS A 1 285 ? 25.524 7.523 -32.549 1.00 95.44 285 CYS A N 1
ATOM 2186 C CA . CYS A 1 285 ? 26.547 6.639 -33.118 1.00 95.44 285 CYS A CA 1
ATOM 2187 C C . CYS A 1 285 ? 26.160 6.168 -34.524 1.00 95.44 285 CYS A C 1
ATOM 2189 O O . CYS A 1 285 ? 26.934 6.282 -35.465 1.00 95.44 285 CYS A O 1
ATOM 2191 N N . VAL A 1 286 ? 24.924 5.700 -34.692 1.00 92.81 286 VAL A N 1
ATOM 2192 C CA . VAL A 1 286 ? 24.443 5.177 -35.978 1.00 92.81 286 VAL A CA 1
ATOM 2193 C C . VAL A 1 286 ? 24.418 6.259 -37.051 1.00 92.81 286 VAL A C 1
ATOM 2195 O O . VAL A 1 286 ? 24.798 5.998 -38.192 1.00 92.81 286 VAL A O 1
ATOM 2198 N N . ALA A 1 287 ? 23.974 7.460 -36.678 1.00 92.62 287 ALA A N 1
ATOM 2199 C CA . ALA A 1 287 ? 23.915 8.600 -37.577 1.00 92.62 287 ALA A CA 1
ATOM 2200 C C . ALA A 1 287 ? 25.316 9.056 -38.020 1.00 92.62 287 ALA A C 1
ATOM 2202 O O . ALA A 1 287 ? 25.487 9.425 -39.178 1.00 92.62 287 ALA A O 1
ATOM 2203 N N . GLU A 1 288 ? 26.319 8.999 -37.135 1.00 94.75 288 GLU A N 1
ATOM 2204 C CA . GLU A 1 288 ? 27.707 9.367 -37.456 1.00 94.75 288 GLU A CA 1
ATOM 2205 C C . GLU A 1 288 ? 28.343 8.425 -38.492 1.00 94.75 288 GLU A C 1
ATOM 2207 O O . GLU A 1 288 ? 29.110 8.882 -39.336 1.00 94.75 288 GLU A O 1
ATOM 2212 N N . TYR A 1 289 ? 27.983 7.138 -38.478 1.00 92.06 289 TYR A N 1
ATOM 2213 C CA . TYR A 1 289 ? 28.546 6.117 -39.375 1.00 92.06 289 TYR A CA 1
ATOM 2214 C C . TYR A 1 289 ? 27.610 5.697 -40.520 1.00 92.06 289 TYR A C 1
ATOM 2216 O O . TYR A 1 289 ? 27.793 4.634 -41.112 1.00 92.06 289 TYR A O 1
ATOM 2224 N N . GLU A 1 290 ? 26.600 6.512 -40.847 1.00 90.19 290 GLU A N 1
ATOM 2225 C CA . GLU A 1 290 ? 25.658 6.268 -41.955 1.00 90.19 290 GLU A CA 1
ATOM 2226 C C . GLU A 1 290 ? 25.050 4.850 -41.948 1.00 90.19 290 GLU A C 1
ATOM 2228 O O . GLU A 1 290 ? 24.877 4.225 -42.998 1.00 90.19 290 GLU A O 1
ATOM 2233 N N . TYR A 1 291 ? 24.744 4.308 -40.763 1.00 85.62 291 TYR A N 1
ATOM 2234 C CA . TYR A 1 291 ? 24.206 2.949 -40.589 1.00 85.62 291 TYR A CA 1
ATOM 2235 C C . TYR A 1 291 ? 25.132 1.803 -41.052 1.00 85.62 291 TYR A C 1
ATOM 2237 O O . TYR A 1 291 ? 24.708 0.643 -41.062 1.00 85.62 291 TYR A O 1
ATOM 2245 N N . ARG A 1 292 ? 26.391 2.086 -41.407 1.00 80.25 292 ARG A N 1
ATOM 2246 C CA . ARG A 1 292 ? 27.402 1.086 -41.784 1.00 80.25 292 ARG A CA 1
ATOM 2247 C C . ARG A 1 292 ? 28.213 0.665 -40.563 1.00 80.25 292 ARG A C 1
ATOM 2249 O O . ARG A 1 292 ? 28.343 1.418 -39.605 1.00 80.25 292 ARG A O 1
ATOM 2256 N N . ASP A 1 293 ? 28.694 -0.575 -40.575 1.00 83.56 293 ASP A N 1
ATOM 2257 C CA . ASP A 1 293 ? 29.635 -1.121 -39.584 1.00 83.56 293 ASP A CA 1
ATOM 2258 C C . ASP A 1 293 ? 29.215 -0.978 -38.106 1.00 83.56 293 ASP A C 1
ATOM 2260 O O . ASP A 1 293 ? 30.042 -1.060 -37.198 1.00 83.56 293 ASP A O 1
ATOM 2264 N N . PHE A 1 294 ? 27.908 -0.843 -37.829 1.00 83.94 294 PHE A N 1
ATOM 2265 C CA . PHE A 1 294 ? 27.401 -0.664 -36.463 1.00 83.94 294 PHE A CA 1
ATOM 2266 C C . PHE A 1 294 ? 27.921 -1.749 -35.517 1.00 83.94 294 PHE A C 1
ATOM 2268 O O . PHE A 1 294 ? 28.289 -1.457 -34.384 1.00 83.94 294 PHE A O 1
ATOM 2275 N N . ALA A 1 295 ? 27.926 -3.009 -35.964 1.00 84.69 295 ALA A N 1
ATOM 2276 C CA . ALA A 1 295 ? 28.330 -4.143 -35.133 1.00 84.69 295 ALA A CA 1
ATOM 2277 C C . ALA A 1 295 ? 29.811 -4.092 -34.720 1.00 84.69 295 ALA A C 1
ATOM 2279 O O . ALA A 1 295 ? 30.205 -4.780 -33.781 1.00 84.69 295 ALA A O 1
ATOM 2280 N N . GLU A 1 296 ? 30.631 -3.314 -35.426 1.00 88.69 296 GLU A N 1
ATOM 2281 C CA . GLU A 1 296 ? 32.039 -3.121 -35.100 1.00 88.69 296 GLU A CA 1
ATOM 2282 C C . GLU A 1 296 ? 32.259 -1.869 -34.244 1.00 88.69 296 GLU A C 1
ATOM 2284 O O . GLU A 1 296 ? 33.088 -1.901 -33.339 1.00 88.69 296 GLU A O 1
ATOM 2289 N N . ILE A 1 297 ? 31.492 -0.798 -34.484 1.00 92.81 297 ILE A N 1
ATOM 2290 C CA . ILE A 1 297 ? 31.773 0.525 -33.906 1.00 92.81 297 ILE A CA 1
ATOM 2291 C C . ILE A 1 297 ? 30.834 0.897 -32.749 1.00 92.81 297 ILE A C 1
ATOM 2293 O O . ILE A 1 297 ? 31.270 1.483 -31.763 1.00 92.81 297 ILE A O 1
ATOM 2297 N N . CYS A 1 298 ? 29.545 0.567 -32.844 1.00 93.38 298 CYS A N 1
ATOM 2298 C CA . CYS A 1 298 ? 28.519 0.974 -31.876 1.00 93.38 298 CYS A CA 1
ATOM 2299 C C . CYS A 1 298 ? 28.126 -0.145 -30.890 1.00 93.38 298 CYS A C 1
ATOM 2301 O O . CYS A 1 298 ? 27.196 0.030 -30.099 1.00 93.38 298 CYS A O 1
ATOM 2303 N N . ASP A 1 299 ? 28.790 -1.302 -30.947 1.00 93.94 299 ASP A N 1
ATOM 2304 C CA . ASP A 1 299 ? 28.570 -2.419 -30.026 1.00 93.94 299 ASP A CA 1
ATOM 2305 C C . ASP A 1 299 ? 29.368 -2.203 -28.732 1.00 93.94 299 ASP A C 1
ATOM 2307 O O . ASP A 1 299 ? 30.599 -2.231 -28.731 1.00 93.94 299 ASP A O 1
ATOM 2311 N N . ASN A 1 300 ? 28.666 -2.007 -27.614 1.00 95.81 300 ASN A N 1
ATOM 2312 C CA . ASN A 1 300 ? 29.309 -1.753 -26.323 1.00 95.81 300 ASN A CA 1
ATOM 2313 C C . ASN A 1 300 ? 29.637 -3.031 -25.537 1.00 95.81 300 ASN A C 1
ATOM 2315 O O . ASN A 1 300 ? 30.092 -2.937 -24.400 1.00 95.81 300 ASN A O 1
ATOM 2319 N N . THR A 1 301 ? 29.368 -4.223 -26.081 1.00 94.50 301 THR A N 1
ATOM 2320 C CA . THR A 1 301 ? 29.580 -5.495 -25.371 1.00 94.50 301 THR A CA 1
ATOM 2321 C C . THR A 1 301 ? 31.038 -5.932 -25.343 1.00 94.50 301 THR A C 1
ATOM 2323 O O . THR A 1 301 ? 31.424 -6.692 -24.453 1.00 94.50 301 THR A O 1
ATOM 2326 N N . ARG A 1 302 ? 31.847 -5.455 -26.296 1.00 90.06 302 ARG A N 1
ATOM 2327 C CA . ARG A 1 302 ? 33.278 -5.771 -26.384 1.00 90.06 302 ARG A CA 1
ATOM 2328 C C . ARG A 1 302 ? 34.104 -4.788 -25.573 1.00 90.06 302 ARG A C 1
ATOM 2330 O O . ARG A 1 302 ? 34.768 -5.196 -24.629 1.00 90.06 302 ARG A O 1
ATOM 2337 N N . A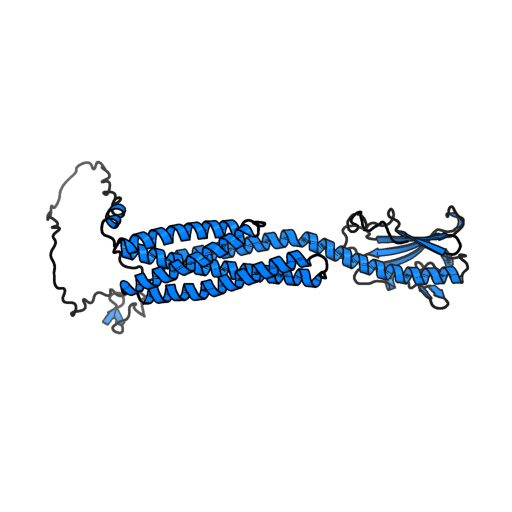SP A 1 303 ? 33.999 -3.511 -25.923 1.00 89.81 303 ASP A N 1
ATOM 2338 C CA . ASP A 1 303 ? 34.764 -2.414 -25.344 1.00 89.81 303 ASP A CA 1
ATOM 2339 C C . ASP A 1 303 ? 33.916 -1.135 -25.294 1.00 89.81 303 ASP A C 1
ATOM 2341 O O . ASP A 1 303 ? 32.769 -1.096 -25.743 1.00 89.81 303 ASP A O 1
ATOM 2345 N N . TYR A 1 304 ? 34.471 -0.079 -24.701 1.00 93.25 304 TYR A N 1
ATOM 2346 C CA . TYR A 1 304 ? 33.850 1.240 -24.747 1.00 93.25 304 TYR A CA 1
ATOM 2347 C C . TYR A 1 304 ? 33.863 1.782 -26.188 1.00 93.25 304 TYR A C 1
ATOM 2349 O O . TYR A 1 304 ? 34.846 1.610 -26.905 1.00 93.25 304 TYR A O 1
ATOM 2357 N N . ALA A 1 305 ? 32.803 2.487 -26.582 1.00 94.75 305 ALA A N 1
ATOM 2358 C CA . ALA A 1 305 ? 32.715 3.177 -27.866 1.00 94.75 305 ALA A CA 1
ATOM 2359 C C . ALA A 1 305 ? 32.394 4.662 -27.648 1.00 94.75 305 ALA A C 1
ATOM 2361 O O . ALA A 1 305 ? 31.602 5.021 -26.773 1.00 94.75 305 ALA A O 1
ATOM 2362 N N . GLU A 1 306 ? 33.015 5.547 -28.420 1.00 96.56 306 GLU A N 1
ATOM 2363 C CA . GLU A 1 306 ? 32.784 6.991 -28.339 1.00 96.56 306 GLU A CA 1
ATOM 2364 C C . GLU A 1 306 ? 32.962 7.664 -29.703 1.00 96.56 306 GLU A C 1
ATOM 2366 O O . GLU A 1 306 ? 33.679 7.158 -30.565 1.00 96.56 306 GLU A O 1
ATOM 2371 N N . GLY A 1 307 ? 32.299 8.805 -29.882 1.00 95.38 307 GLY A N 1
ATOM 2372 C CA . GLY A 1 307 ? 32.345 9.605 -31.105 1.00 95.38 307 GLY A CA 1
ATOM 2373 C C . GLY A 1 307 ? 31.999 11.063 -30.821 1.00 95.38 307 GLY A C 1
ATOM 2374 O O . GLY A 1 307 ? 32.146 11.541 -29.687 1.00 95.38 307 GLY A O 1
ATOM 2375 N N . PHE A 1 308 ? 31.548 11.808 -31.831 1.00 94.38 308 PHE A N 1
ATOM 2376 C CA . PHE A 1 308 ? 31.319 13.245 -31.676 1.00 94.38 308 PHE A CA 1
ATOM 2377 C C . PHE A 1 308 ? 30.062 13.545 -30.839 1.00 94.38 308 PHE A C 1
ATOM 2379 O O . PHE A 1 308 ? 28.949 13.677 -31.344 1.00 94.38 308 PHE A O 1
ATOM 2386 N N . GLY A 1 309 ? 30.245 13.682 -29.521 1.00 93.75 309 GLY A N 1
ATOM 2387 C CA . GLY A 1 309 ? 29.185 14.081 -28.586 1.00 93.75 309 GLY A CA 1
ATOM 2388 C C . GLY A 1 309 ? 28.352 12.930 -28.015 1.00 93.75 309 GLY A C 1
ATOM 2389 O O . GLY A 1 309 ? 27.320 13.182 -27.391 1.00 93.75 309 GLY A O 1
ATOM 2390 N N . TRP A 1 310 ? 28.794 11.682 -28.176 1.00 96.69 310 TRP A N 1
ATOM 2391 C CA . TRP A 1 310 ? 28.162 10.508 -27.572 1.00 96.69 310 TRP A CA 1
ATOM 2392 C C . TRP A 1 310 ? 29.209 9.534 -27.025 1.00 96.69 310 TRP A C 1
ATOM 2394 O O . TRP A 1 310 ? 30.361 9.506 -27.459 1.00 96.69 310 TRP A O 1
ATOM 2404 N N . LYS A 1 311 ? 28.791 8.734 -26.041 1.00 97.38 311 LYS A N 1
ATOM 2405 C CA . LYS A 1 311 ? 29.615 7.692 -25.427 1.00 97.38 311 LYS A CA 1
ATOM 2406 C C . LYS A 1 311 ? 28.761 6.495 -25.026 1.00 97.38 311 LYS A C 1
ATOM 2408 O O . LYS A 1 311 ? 27.728 6.654 -24.366 1.00 97.38 311 LYS A O 1
ATOM 2413 N N . LEU A 1 312 ? 29.202 5.311 -25.425 1.00 97.56 312 LEU A N 1
ATOM 2414 C CA . LEU A 1 312 ? 28.667 4.021 -25.024 1.00 97.56 312 LEU A CA 1
ATOM 2415 C C . LEU A 1 312 ? 29.689 3.341 -24.110 1.00 97.56 312 LEU A C 1
ATOM 2417 O O . LEU A 1 312 ? 30.761 2.915 -24.535 1.00 97.56 312 LEU A O 1
ATOM 2421 N N . TYR A 1 313 ? 29.373 3.290 -22.821 1.00 97.88 313 TYR A N 1
ATOM 2422 C CA . TYR A 1 313 ? 30.227 2.650 -21.828 1.00 97.88 313 TYR A CA 1
ATOM 2423 C C . TYR A 1 313 ? 30.090 1.120 -21.898 1.00 97.88 313 TYR A C 1
ATOM 2425 O O . TYR A 1 313 ? 29.055 0.626 -22.357 1.00 97.88 313 TYR A O 1
ATOM 2433 N N . PRO A 1 314 ? 31.075 0.353 -21.396 1.00 97.50 314 PRO A N 1
ATOM 2434 C CA . PRO A 1 314 ? 30.921 -1.084 -21.193 1.00 97.50 314 PRO A CA 1
ATOM 2435 C C . PRO A 1 314 ? 29.661 -1.399 -20.367 1.00 97.50 314 PRO A C 1
ATOM 2437 O O . PRO A 1 314 ? 29.311 -0.609 -19.481 1.00 97.50 314 PRO A O 1
ATOM 2440 N N . PRO A 1 315 ? 28.985 -2.548 -20.560 1.00 97.88 315 PRO A N 1
ATOM 2441 C CA . PRO A 1 315 ? 27.601 -2.716 -20.116 1.00 97.88 315 PRO A CA 1
ATOM 2442 C C . PRO A 1 315 ? 27.419 -2.584 -18.602 1.00 97.88 315 PRO A C 1
ATOM 2444 O O . PRO A 1 315 ? 26.416 -2.047 -18.138 1.00 97.88 315 PRO A O 1
ATOM 2447 N N . HIS A 1 316 ? 28.411 -3.030 -17.832 1.00 97.12 316 HIS A N 1
ATOM 2448 C CA . HIS A 1 316 ? 28.429 -2.987 -16.368 1.00 97.12 316 HIS A CA 1
ATOM 2449 C C . HIS A 1 316 ? 28.627 -1.575 -15.789 1.00 97.12 316 HIS A C 1
ATOM 2451 O O . HIS A 1 316 ? 28.369 -1.360 -14.610 1.00 97.12 316 HIS A O 1
ATOM 2457 N N . GLN A 1 317 ? 29.078 -0.597 -16.581 1.00 97.12 317 GLN A N 1
ATOM 2458 C CA . GLN A 1 317 ? 29.230 0.789 -16.115 1.00 97.12 317 GLN A CA 1
ATOM 2459 C C . GLN A 1 317 ? 27.899 1.550 -16.081 1.00 97.12 317 GLN A C 1
ATOM 2461 O O . GLN A 1 317 ? 27.812 2.598 -15.449 1.00 97.12 317 GLN A O 1
ATOM 2466 N N . TYR A 1 318 ? 26.854 1.004 -16.710 1.00 97.00 318 TYR A N 1
ATOM 2467 C CA . TYR A 1 318 ? 25.480 1.490 -16.576 1.00 97.00 318 TYR A CA 1
ATOM 2468 C C . TYR A 1 318 ? 24.757 0.934 -15.343 1.00 97.00 318 TYR A C 1
ATOM 2470 O O . TYR A 1 318 ? 23.559 1.174 -15.187 1.00 97.00 318 TYR A O 1
ATOM 2478 N N . ALA A 1 319 ? 25.447 0.168 -14.492 1.00 97.00 319 ALA A N 1
ATOM 2479 C CA . ALA A 1 319 ? 24.828 -0.452 -13.334 1.00 97.00 319 ALA A CA 1
ATOM 2480 C C . ALA A 1 319 ? 24.268 0.600 -12.360 1.00 97.00 319 ALA A C 1
ATOM 2482 O O . ALA A 1 319 ? 24.949 1.552 -11.971 1.00 97.00 319 ALA A O 1
ATOM 2483 N N . THR A 1 320 ? 23.022 0.399 -11.942 1.00 96.56 320 THR A N 1
ATOM 2484 C CA . THR A 1 320 ? 22.345 1.156 -10.881 1.00 96.56 320 THR A CA 1
ATOM 2485 C C . THR A 1 320 ? 21.914 0.192 -9.774 1.00 96.56 320 THR A C 1
ATOM 2487 O O . THR A 1 320 ? 22.272 -0.983 -9.781 1.00 96.56 320 THR A O 1
ATOM 2490 N N . GLU A 1 321 ? 21.120 0.649 -8.803 1.00 95.75 321 GLU A N 1
ATOM 2491 C CA . GLU A 1 321 ? 20.505 -0.266 -7.831 1.00 95.75 321 GLU A CA 1
ATOM 2492 C C . GLU A 1 321 ? 19.576 -1.302 -8.501 1.00 95.75 321 GLU A C 1
ATOM 2494 O O . GLU A 1 321 ? 19.388 -2.405 -7.983 1.00 95.75 321 GLU A O 1
ATOM 2499 N N . TYR A 1 322 ? 18.989 -0.948 -9.647 1.00 96.06 322 TYR A N 1
ATOM 2500 C CA . TYR A 1 322 ? 17.935 -1.717 -10.308 1.00 96.06 322 TYR A CA 1
ATOM 2501 C C . TYR A 1 322 ? 18.358 -2.330 -11.646 1.00 96.06 322 TYR A C 1
ATOM 2503 O O . TYR A 1 322 ? 17.720 -3.277 -12.116 1.00 96.06 322 TYR A O 1
ATOM 2511 N N . VAL A 1 323 ? 19.424 -1.806 -12.249 1.00 97.00 323 VAL A N 1
ATOM 2512 C CA . VAL A 1 323 ? 19.983 -2.237 -13.533 1.00 97.00 323 VAL A CA 1
ATOM 2513 C C . VAL A 1 323 ? 21.349 -2.865 -13.281 1.00 97.00 323 VAL A C 1
ATOM 2515 O O . VAL A 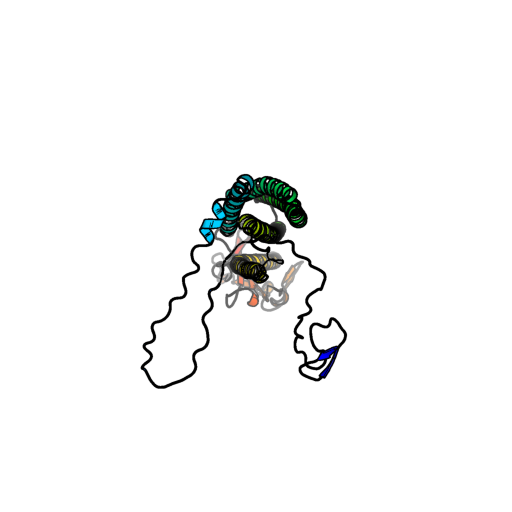1 323 ? 22.218 -2.211 -12.721 1.00 97.00 323 VAL A O 1
ATOM 2518 N N . ASP A 1 324 ? 21.553 -4.109 -13.710 1.00 97.44 324 ASP A N 1
ATOM 2519 C CA . ASP A 1 324 ? 22.851 -4.787 -13.603 1.00 97.44 324 ASP A CA 1
ATOM 2520 C C . ASP A 1 324 ? 23.768 -4.397 -14.777 1.00 97.44 324 ASP A C 1
ATOM 2522 O O . ASP A 1 324 ? 24.967 -4.180 -14.599 1.00 97.44 324 ASP A O 1
ATOM 2526 N N . SER A 1 325 ? 23.212 -4.302 -15.991 1.00 97.69 325 SER A N 1
ATOM 2527 C CA . SER A 1 325 ? 23.946 -3.866 -17.183 1.00 97.69 325 SER A CA 1
ATOM 2528 C C . SER A 1 325 ? 23.027 -3.373 -18.302 1.00 97.69 325 SER A C 1
ATOM 2530 O O . SER A 1 325 ? 21.845 -3.727 -18.355 1.00 97.69 325 SER A O 1
ATOM 2532 N N . ILE A 1 326 ? 23.576 -2.569 -19.220 1.00 98.06 326 ILE A N 1
ATOM 2533 C CA . ILE A 1 326 ? 22.899 -2.178 -20.466 1.00 98.06 326 ILE A CA 1
ATOM 2534 C C . ILE A 1 326 ? 23.777 -2.521 -21.663 1.00 98.06 326 ILE A C 1
ATOM 2536 O O . ILE A 1 326 ? 24.873 -1.986 -21.823 1.00 98.06 326 ILE A O 1
ATOM 2540 N N . GLU A 1 327 ? 23.271 -3.409 -22.507 1.00 97.69 327 GLU A N 1
ATOM 2541 C CA . GLU A 1 327 ? 23.941 -3.900 -23.706 1.00 97.69 327 GLU A CA 1
ATOM 2542 C C . GLU A 1 327 ? 23.313 -3.265 -24.946 1.00 97.69 327 GLU A C 1
ATOM 2544 O O . GLU A 1 327 ? 22.092 -3.240 -25.103 1.00 97.69 327 GLU A O 1
ATOM 2549 N N . VAL A 1 328 ? 24.159 -2.770 -25.836 1.00 96.69 328 VAL A N 1
ATOM 2550 C CA . VAL A 1 328 ? 23.823 -2.257 -27.157 1.00 96.69 328 VAL A CA 1
ATOM 2551 C C . VAL A 1 328 ? 24.484 -3.189 -28.153 1.00 96.69 328 VAL A C 1
ATOM 2553 O O . VAL A 1 328 ? 25.703 -3.235 -28.255 1.00 96.69 328 VAL A O 1
ATOM 2556 N N . THR A 1 329 ? 23.668 -3.950 -28.868 1.00 94.81 329 THR A N 1
ATOM 2557 C CA . THR A 1 329 ? 24.120 -4.902 -29.886 1.00 94.81 329 THR A CA 1
ATOM 2558 C C . THR A 1 329 ? 23.425 -4.601 -31.202 1.00 94.81 329 THR A C 1
ATOM 2560 O O . THR A 1 329 ? 22.395 -3.926 -31.233 1.00 94.81 329 THR A O 1
ATOM 2563 N N . SER A 1 330 ? 23.963 -5.112 -32.303 1.00 87.12 330 SER A N 1
ATOM 2564 C CA . SER A 1 330 ? 23.261 -5.107 -33.585 1.00 87.12 330 SER A CA 1
ATOM 2565 C C . SER A 1 330 ? 23.161 -6.498 -34.158 1.00 87.12 330 SER A C 1
ATOM 2567 O O . SER A 1 330 ? 24.105 -7.291 -34.113 1.00 87.12 330 SER A O 1
ATOM 2569 N N . ALA A 1 331 ? 21.996 -6.789 -34.725 1.00 78.00 331 ALA A N 1
ATOM 2570 C CA . ALA A 1 331 ? 21.897 -7.882 -35.666 1.00 78.00 331 ALA A CA 1
ATOM 2571 C C . ALA A 1 331 ? 22.460 -7.395 -37.008 1.00 78.00 331 ALA A C 1
ATOM 2573 O O . ALA A 1 331 ? 21.923 -6.457 -37.598 1.00 78.00 331 ALA A O 1
ATOM 2574 N N . SER A 1 332 ? 23.534 -8.048 -37.474 1.00 66.56 332 SER A N 1
ATOM 2575 C CA . SER A 1 332 ? 24.154 -7.773 -38.780 1.00 66.56 332 SER A CA 1
ATOM 2576 C C . SER A 1 332 ? 23.099 -7.599 -39.881 1.00 66.56 332 SER A C 1
ATOM 2578 O O . SER A 1 332 ? 22.139 -8.376 -39.950 1.00 66.56 332 SER A O 1
ATOM 2580 N N . ALA A 1 333 ? 23.312 -6.606 -40.751 1.00 57.88 333 ALA A N 1
ATOM 2581 C CA . ALA A 1 333 ? 22.436 -6.259 -41.869 1.00 57.88 333 ALA A CA 1
ATOM 2582 C C . ALA A 1 333 ? 22.130 -7.460 -42.784 1.00 57.88 333 ALA A C 1
ATOM 2584 O O . ALA A 1 333 ? 21.012 -7.565 -43.285 1.00 57.88 333 ALA A O 1
ATOM 2585 N N . ASP A 1 334 ? 23.049 -8.428 -42.894 1.00 53.16 334 ASP A N 1
ATOM 2586 C CA . ASP A 1 334 ? 22.868 -9.665 -43.674 1.00 53.16 334 ASP A CA 1
ATOM 2587 C C . ASP A 1 334 ? 21.719 -10.553 -43.162 1.00 53.16 334 ASP A C 1
ATOM 2589 O O . ASP A 1 334 ? 21.206 -11.411 -43.882 1.00 53.16 334 ASP A O 1
ATOM 2593 N N . LYS A 1 335 ? 21.311 -10.374 -41.898 1.00 56.69 335 LYS A N 1
ATOM 2594 C CA . LYS A 1 335 ? 20.177 -11.076 -41.276 1.00 56.69 335 LYS A CA 1
ATOM 2595 C C . LYS A 1 335 ? 18.911 -10.222 -41.201 1.00 56.69 335 LYS A C 1
ATOM 2597 O O . LYS A 1 335 ? 17.862 -10.745 -40.819 1.00 56.69 335 LYS A O 1
ATOM 2602 N N . SER A 1 336 ? 18.988 -8.942 -41.555 1.00 60.91 336 SER A N 1
ATOM 2603 C CA . SER A 1 336 ? 17.836 -8.049 -41.564 1.00 60.91 336 SER A CA 1
ATOM 2604 C C . SER A 1 336 ? 17.026 -8.237 -42.839 1.00 60.91 336 SER A C 1
ATOM 2606 O O . SER A 1 336 ? 17.556 -8.203 -43.947 1.00 60.91 336 SER A O 1
ATOM 2608 N N . ARG A 1 337 ? 15.704 -8.390 -42.701 1.00 60.19 337 ARG A N 1
ATOM 2609 C CA . ARG A 1 337 ? 14.796 -8.546 -43.852 1.00 60.19 337 ARG A CA 1
ATOM 2610 C C . ARG A 1 337 ? 14.792 -7.341 -44.797 1.00 60.19 337 ARG A C 1
ATOM 2612 O O . ARG A 1 337 ? 14.383 -7.502 -45.942 1.00 60.19 337 ARG A O 1
ATOM 2619 N N . ASN A 1 338 ? 15.239 -6.175 -44.328 1.00 67.69 338 ASN A N 1
ATOM 2620 C CA . ASN A 1 338 ? 15.145 -4.913 -45.061 1.00 67.69 338 ASN A CA 1
ATOM 2621 C C . ASN A 1 338 ? 16.518 -4.349 -45.470 1.00 67.69 338 ASN A C 1
ATOM 2623 O O . ASN A 1 338 ? 16.571 -3.247 -46.001 1.00 67.69 338 ASN A O 1
ATOM 2627 N N . GLY A 1 339 ? 17.621 -5.062 -45.204 1.00 76.75 339 GLY A N 1
ATOM 2628 C CA . GLY A 1 339 ? 18.981 -4.598 -45.517 1.00 76.75 339 GLY A CA 1
ATOM 2629 C C . GLY A 1 339 ? 19.551 -3.531 -44.570 1.00 76.75 339 GLY A C 1
ATOM 2630 O O . GLY A 1 339 ? 20.695 -3.127 -44.747 1.00 76.75 339 GLY A O 1
ATOM 2631 N N . TYR A 1 340 ? 18.800 -3.107 -43.548 1.00 79.88 340 TYR A N 1
ATOM 2632 C CA . TYR A 1 340 ? 19.261 -2.176 -42.508 1.00 79.88 340 TYR A CA 1
ATOM 2633 C C . TYR A 1 340 ? 19.552 -2.911 -41.195 1.00 79.88 340 TYR A C 1
ATOM 2635 O O . TYR A 1 340 ? 18.776 -3.799 -40.834 1.00 79.88 340 TYR A O 1
ATOM 2643 N N . PRO A 1 341 ? 20.609 -2.556 -40.446 1.00 83.31 341 PRO A N 1
ATOM 2644 C CA . PRO A 1 341 ? 20.895 -3.188 -39.161 1.00 83.31 341 PRO A CA 1
ATOM 2645 C C . PRO A 1 341 ? 19.762 -2.943 -38.153 1.00 83.31 341 PRO A C 1
ATOM 2647 O O . PRO A 1 341 ? 19.221 -1.840 -38.058 1.00 83.31 341 PRO A O 1
ATOM 2650 N N . GLU A 1 342 ? 19.412 -3.971 -37.379 1.00 90.94 342 GLU A N 1
ATOM 2651 C CA . GLU A 1 342 ? 18.521 -3.814 -36.224 1.00 90.94 342 GLU A CA 1
ATOM 2652 C C . GLU A 1 342 ? 19.361 -3.518 -34.984 1.00 90.94 342 GLU A C 1
ATOM 2654 O O . GLU A 1 342 ? 20.245 -4.302 -34.628 1.00 90.94 342 GLU A O 1
ATOM 2659 N N . ILE A 1 343 ? 19.064 -2.413 -34.300 1.00 93.88 343 ILE A N 1
ATOM 2660 C CA . ILE A 1 343 ? 19.766 -2.023 -33.074 1.00 93.88 343 ILE A CA 1
ATOM 2661 C C . ILE A 1 343 ? 19.010 -2.589 -31.883 1.00 93.88 343 ILE A C 1
ATOM 2663 O O . ILE A 1 343 ? 17.840 -2.275 -31.682 1.00 93.88 343 ILE A O 1
ATOM 2667 N N . LYS A 1 344 ? 19.677 -3.383 -31.053 1.00 95.62 344 LYS A N 1
ATOM 2668 C CA . LYS A 1 344 ? 19.100 -3.956 -29.840 1.00 95.62 344 LYS A CA 1
ATOM 2669 C C . LYS A 1 344 ? 19.708 -3.309 -28.605 1.00 95.62 344 LYS A C 1
ATOM 2671 O O . LYS A 1 344 ? 20.894 -3.474 -28.343 1.00 95.62 344 LYS A O 1
ATOM 2676 N N . VAL A 1 345 ? 18.881 -2.628 -27.815 1.00 96.81 345 VAL A N 1
ATOM 2677 C CA . VAL A 1 345 ? 19.246 -2.130 -26.481 1.00 96.81 345 VAL A CA 1
ATOM 2678 C C . VAL A 1 345 ? 18.591 -3.030 -25.439 1.00 96.81 345 VAL A C 1
ATOM 2680 O O . VAL A 1 345 ? 17.372 -2.999 -25.268 1.00 96.81 345 VAL A O 1
ATOM 2683 N N . THR A 1 346 ? 19.394 -3.839 -24.755 1.00 97.12 346 THR A N 1
ATOM 2684 C CA . THR A 1 346 ? 18.950 -4.768 -23.713 1.00 97.12 346 THR A CA 1
ATOM 2685 C C . THR A 1 346 ? 19.365 -4.251 -22.344 1.00 97.12 346 THR A C 1
ATOM 2687 O O . THR A 1 346 ? 20.548 -4.142 -22.039 1.00 97.12 346 THR A O 1
ATOM 2690 N N . VAL A 1 347 ? 18.380 -3.955 -21.501 1.00 97.31 347 VAL A N 1
ATOM 2691 C CA . VAL A 1 347 ? 18.586 -3.602 -20.095 1.00 97.31 347 VAL A CA 1
ATOM 2692 C C . VAL A 1 347 ? 18.407 -4.859 -19.259 1.00 97.31 347 VAL A C 1
ATOM 2694 O O . VAL A 1 347 ? 17.289 -5.369 -19.142 1.00 97.31 347 VAL A O 1
ATOM 2697 N N . ASN A 1 348 ? 19.494 -5.347 -18.668 1.00 97.25 348 ASN A N 1
ATOM 2698 C CA . ASN A 1 348 ? 19.463 -6.442 -17.709 1.00 97.25 348 ASN A CA 1
ATOM 2699 C C . ASN A 1 348 ? 19.158 -5.870 -16.321 1.00 97.25 348 ASN A C 1
ATOM 2701 O O . ASN A 1 348 ? 19.901 -5.041 -15.798 1.00 97.25 348 ASN A O 1
ATOM 2705 N N . ALA A 1 349 ? 18.038 -6.284 -15.736 1.00 96.12 349 ALA A N 1
ATOM 2706 C CA . ALA A 1 349 ? 17.618 -5.849 -14.413 1.00 96.12 349 ALA A CA 1
ATOM 2707 C C . ALA A 1 349 ? 18.264 -6.696 -13.319 1.00 96.12 349 ALA A C 1
ATOM 2709 O O . ALA A 1 349 ? 18.578 -7.871 -13.523 1.00 96.12 349 ALA A O 1
ATOM 2710 N N . SER A 1 350 ? 18.329 -6.137 -12.115 1.00 94.75 350 SER A N 1
ATOM 2711 C CA . SER A 1 350 ? 18.758 -6.899 -10.953 1.00 94.75 350 SER A CA 1
ATOM 2712 C C . SER A 1 350 ? 17.763 -8.005 -10.597 1.00 94.75 350 SER A C 1
ATOM 2714 O O . SER A 1 350 ? 16.561 -7.771 -10.409 1.00 94.75 350 SER A O 1
ATOM 2716 N N . ARG A 1 351 ? 18.272 -9.230 -10.412 1.00 92.25 351 ARG A N 1
ATOM 2717 C CA . ARG A 1 351 ? 17.477 -10.398 -9.972 1.00 92.25 351 ARG A CA 1
ATOM 2718 C C . ARG A 1 351 ? 16.786 -10.197 -8.623 1.00 92.25 351 ARG A C 1
ATOM 2720 O O . ARG A 1 351 ? 15.825 -10.896 -8.324 1.00 92.25 351 ARG A O 1
ATOM 2727 N N . LYS A 1 352 ? 17.251 -9.250 -7.802 1.00 91.25 352 LYS A N 1
ATOM 2728 C CA . LYS A 1 352 ? 16.706 -8.990 -6.461 1.00 91.25 352 LYS A CA 1
ATOM 2729 C C . LYS A 1 352 ? 15.217 -8.618 -6.477 1.00 91.25 352 LYS A C 1
ATOM 2731 O O . LYS A 1 352 ? 14.519 -8.880 -5.501 1.00 91.25 352 LYS A O 1
ATOM 2736 N N . TYR A 1 353 ? 14.729 -8.029 -7.569 1.00 88.50 353 TYR A N 1
ATOM 2737 C CA . TYR A 1 353 ? 13.390 -7.432 -7.633 1.00 88.50 353 TYR A CA 1
ATOM 2738 C C . TYR A 1 353 ? 12.404 -8.176 -8.542 1.00 88.50 353 TYR A C 1
ATOM 2740 O O . TYR A 1 353 ? 11.203 -7.896 -8.520 1.00 88.50 353 TYR A O 1
ATOM 2748 N N . PHE A 1 354 ? 12.885 -9.148 -9.317 1.00 89.44 354 PHE A N 1
ATOM 2749 C CA . PHE A 1 354 ? 12.083 -9.881 -10.290 1.00 89.44 354 PHE A CA 1
ATOM 2750 C C . PHE A 1 354 ? 12.260 -11.386 -10.118 1.00 89.44 354 PHE A C 1
ATOM 2752 O O . PHE A 1 354 ? 13.364 -11.882 -9.943 1.00 89.44 354 PHE A O 1
ATOM 2759 N N . SER A 1 355 ? 11.163 -12.134 -10.227 1.00 87.69 355 SER A N 1
ATOM 2760 C CA . SER A 1 355 ? 11.180 -13.598 -10.097 1.00 87.69 355 SER A CA 1
ATOM 2761 C C . SER A 1 355 ? 11.753 -14.323 -11.323 1.00 87.69 355 SER A C 1
ATOM 2763 O O . SER A 1 355 ? 11.959 -15.532 -11.273 1.00 87.69 355 SER A O 1
ATOM 2765 N N . ALA A 1 356 ? 11.976 -13.618 -12.437 1.00 90.00 356 ALA A N 1
ATOM 2766 C CA . ALA A 1 356 ? 12.570 -14.200 -13.635 1.00 90.00 356 ALA A CA 1
ATOM 2767 C C . ALA A 1 356 ? 14.063 -14.485 -13.409 1.00 90.00 356 ALA A C 1
ATOM 2769 O O . ALA A 1 356 ? 14.764 -13.683 -12.800 1.00 90.00 356 ALA A O 1
ATOM 2770 N N . ALA A 1 357 ? 14.571 -15.598 -13.949 1.00 92.19 357 ALA A N 1
ATOM 2771 C CA . ALA A 1 357 ? 15.985 -15.959 -13.814 1.00 92.19 357 ALA A CA 1
ATOM 2772 C C . ALA A 1 357 ? 16.926 -14.923 -14.455 1.00 92.19 357 ALA A C 1
ATOM 2774 O O . ALA A 1 357 ? 18.034 -14.715 -13.978 1.00 92.19 357 ALA A O 1
ATOM 2775 N N . HIS A 1 358 ? 16.496 -14.263 -15.529 1.00 93.50 358 HIS A N 1
ATOM 2776 C CA . HIS A 1 358 ? 17.239 -13.194 -16.196 1.00 93.50 358 HIS A CA 1
ATOM 2777 C C . HIS A 1 358 ? 16.243 -1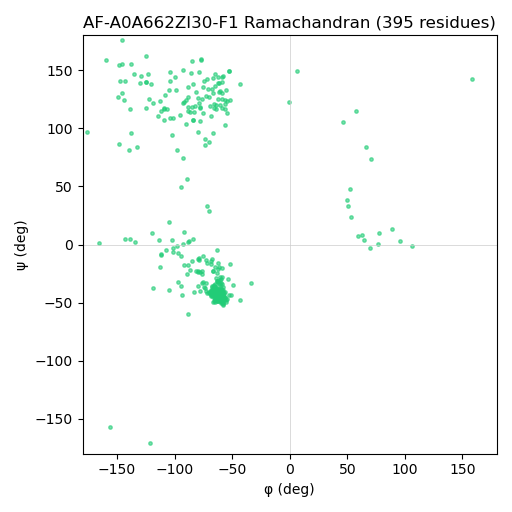2.096 -16.588 1.00 93.50 358 HIS A C 1
ATOM 2779 O O . HIS A 1 358 ? 15.714 -12.119 -17.705 1.00 93.50 358 HIS A O 1
ATOM 2785 N N . PRO A 1 359 ? 15.873 -11.213 -15.643 1.00 94.62 359 PRO A N 1
ATOM 2786 C CA . PRO A 1 359 ? 14.912 -10.156 -15.906 1.00 94.62 359 PRO A CA 1
ATOM 2787 C C . PRO A 1 359 ? 15.557 -9.137 -16.846 1.00 94.62 359 PRO A C 1
ATOM 2789 O O . PRO A 1 359 ? 16.582 -8.552 -16.517 1.00 94.62 359 PRO A O 1
ATOM 2792 N N . LYS A 1 360 ? 14.980 -8.943 -18.030 1.00 95.50 360 LYS A N 1
ATOM 2793 C CA . LYS A 1 360 ? 15.493 -7.990 -19.013 1.00 95.50 360 LYS A CA 1
ATOM 2794 C C . LYS A 1 360 ? 14.385 -7.333 -19.821 1.00 95.50 360 LYS A C 1
ATOM 2796 O O . LYS A 1 360 ? 13.298 -7.900 -19.966 1.00 95.50 360 LYS A O 1
ATOM 2801 N N . ILE A 1 361 ? 14.689 -6.146 -20.337 1.00 95.69 361 ILE A N 1
ATOM 2802 C CA . ILE A 1 361 ? 13.860 -5.366 -21.262 1.00 95.69 361 ILE A CA 1
ATOM 2803 C C . ILE A 1 361 ? 14.687 -5.126 -22.517 1.00 95.69 361 ILE A C 1
ATOM 2805 O O . ILE A 1 361 ? 15.791 -4.595 -22.419 1.00 95.69 361 ILE A O 1
ATOM 2809 N N . THR A 1 362 ? 14.155 -5.494 -23.680 1.00 95.44 362 THR A N 1
ATOM 2810 C CA . THR A 1 362 ? 14.866 -5.346 -24.953 1.00 95.44 362 THR A CA 1
ATOM 2811 C C . THR A 1 362 ? 14.103 -4.415 -25.883 1.00 95.44 362 THR A C 1
ATOM 2813 O O . THR A 1 362 ? 12.951 -4.668 -26.232 1.00 95.44 362 THR A O 1
ATOM 2816 N N . TYR A 1 363 ? 14.762 -3.337 -26.299 1.00 96.00 363 TYR A N 1
ATOM 2817 C CA . TYR A 1 363 ? 14.302 -2.423 -27.337 1.00 96.00 363 TYR A CA 1
ATOM 2818 C C . TYR A 1 363 ? 14.970 -2.757 -28.660 1.00 96.00 363 TYR A C 1
ATOM 2820 O O . TYR A 1 363 ? 16.189 -2.881 -28.707 1.00 96.00 363 TYR A O 1
ATOM 2828 N N . VAL A 1 364 ? 14.182 -2.836 -29.727 1.00 95.06 364 VAL A N 1
ATOM 2829 C CA . VAL A 1 364 ? 14.659 -3.022 -31.097 1.00 95.06 364 VAL A CA 1
ATOM 2830 C C . VAL A 1 364 ? 14.381 -1.741 -31.873 1.00 95.06 364 VAL A C 1
ATOM 2832 O O . VAL A 1 364 ? 13.226 -1.348 -32.040 1.00 95.06 364 VAL A O 1
ATOM 2835 N N . GLY A 1 365 ? 15.440 -1.064 -32.295 1.00 94.81 365 GLY A N 1
ATOM 2836 C CA . GLY A 1 365 ? 15.406 0.064 -33.213 1.00 94.81 365 GLY A CA 1
ATOM 2837 C C . GLY A 1 365 ? 15.493 -0.441 -34.647 1.00 94.81 365 GLY A C 1
ATOM 2838 O O . GLY A 1 365 ? 16.484 -1.070 -35.019 1.00 94.81 365 GLY A O 1
ATOM 2839 N N . THR A 1 366 ? 14.460 -0.172 -35.442 1.00 91.62 366 THR A N 1
ATOM 2840 C CA . THR A 1 366 ? 14.432 -0.462 -36.882 1.00 91.62 366 THR A CA 1
ATOM 2841 C C . THR A 1 366 ? 14.514 0.836 -37.668 1.00 91.62 366 THR A C 1
ATOM 2843 O O . THR A 1 366 ? 13.713 1.737 -37.414 1.00 91.62 366 THR A O 1
ATOM 2846 N N . VAL A 1 367 ? 15.439 0.911 -38.623 1.00 89.69 367 VAL A N 1
ATOM 2847 C CA . VAL A 1 367 ? 15.597 2.069 -39.513 1.00 89.69 367 VAL A CA 1
ATOM 2848 C C . VAL A 1 367 ? 14.499 2.050 -40.577 1.00 89.69 367 VAL A C 1
ATOM 2850 O O . VAL A 1 367 ? 14.313 1.037 -41.256 1.00 89.69 367 VAL A O 1
ATOM 2853 N N . ILE A 1 368 ? 13.748 3.143 -40.691 1.00 89.50 368 ILE A N 1
ATOM 2854 C CA . ILE A 1 368 ? 12.684 3.368 -41.673 1.00 89.50 368 ILE A CA 1
ATOM 2855 C C . ILE A 1 368 ? 12.827 4.819 -42.142 1.00 89.50 368 ILE A C 1
ATOM 2857 O O . ILE A 1 368 ? 12.680 5.722 -41.328 1.00 89.50 368 ILE A O 1
ATOM 2861 N N . ASP A 1 369 ? 13.115 5.030 -43.429 1.00 89.44 369 ASP A N 1
ATOM 2862 C CA . ASP A 1 369 ? 13.242 6.363 -44.046 1.00 89.44 369 ASP A CA 1
ATOM 2863 C C . ASP A 1 369 ? 14.214 7.307 -43.303 1.00 89.44 369 ASP A C 1
ATOM 2865 O O . ASP A 1 369 ? 13.879 8.446 -43.001 1.00 89.44 369 ASP A O 1
ATOM 2869 N N . ASP A 1 370 ? 15.414 6.809 -42.980 1.00 86.94 370 ASP A N 1
ATOM 2870 C CA . ASP A 1 370 ? 16.461 7.500 -42.200 1.00 86.94 370 ASP A CA 1
ATOM 2871 C C . ASP A 1 370 ? 16.107 7.831 -40.734 1.00 86.94 370 ASP A C 1
ATOM 2873 O O . ASP A 1 370 ? 16.945 8.378 -40.015 1.00 86.94 370 ASP A O 1
ATOM 2877 N N . ASP A 1 371 ? 14.932 7.416 -40.253 1.00 89.75 371 ASP A N 1
ATOM 2878 C CA . ASP A 1 371 ? 14.527 7.495 -38.849 1.00 89.75 371 ASP A CA 1
ATOM 2879 C C . ASP A 1 371 ? 14.606 6.124 -38.155 1.00 89.75 371 ASP A C 1
ATOM 2881 O O . ASP A 1 371 ? 14.366 5.071 -38.748 1.00 89.75 371 ASP A O 1
ATOM 2885 N N . ILE A 1 372 ? 14.907 6.110 -36.850 1.00 92.50 372 ILE A N 1
ATOM 2886 C CA . ILE A 1 372 ? 14.936 4.874 -36.050 1.00 92.50 372 ILE A CA 1
ATOM 2887 C C . ILE A 1 372 ? 13.666 4.761 -35.213 1.00 92.50 372 ILE A C 1
ATOM 2889 O O . ILE A 1 372 ? 13.500 5.442 -34.198 1.00 92.50 372 ILE A O 1
ATOM 2893 N N . ILE A 1 373 ? 12.799 3.822 -35.588 1.00 93.88 373 ILE A N 1
ATOM 2894 C CA . ILE A 1 373 ? 11.598 3.496 -34.818 1.00 93.88 373 ILE A CA 1
ATOM 2895 C C . ILE A 1 373 ? 11.944 2.433 -33.780 1.00 93.88 373 ILE A C 1
ATOM 2897 O O . ILE A 1 373 ? 12.263 1.291 -34.113 1.00 93.88 373 ILE A O 1
ATOM 2901 N N . TRP A 1 374 ? 11.848 2.800 -32.504 1.00 95.25 374 TRP A N 1
ATOM 2902 C CA . TRP A 1 374 ? 12.092 1.892 -31.387 1.00 95.25 374 TRP A CA 1
ATOM 2903 C C . TRP A 1 374 ? 10.822 1.143 -30.992 1.00 95.25 374 TRP A C 1
ATOM 2905 O O . TRP A 1 374 ? 9.802 1.752 -30.679 1.00 95.25 374 TRP A O 1
ATOM 2915 N N . LYS A 1 375 ? 10.901 -0.185 -30.930 1.00 94.50 375 LYS A N 1
ATOM 2916 C CA . LYS A 1 375 ? 9.822 -1.061 -30.460 1.00 94.50 375 LYS A CA 1
ATOM 2917 C C . LYS A 1 375 ? 10.311 -1.917 -29.303 1.00 94.50 375 LYS A C 1
ATOM 2919 O O . LYS A 1 375 ? 11.476 -2.297 -29.250 1.00 94.50 375 LYS A O 1
ATOM 2924 N N . LEU A 1 376 ? 9.419 -2.223 -28.368 1.00 93.81 376 LEU A N 1
ATOM 2925 C CA . LEU A 1 376 ? 9.709 -3.167 -27.294 1.00 93.81 376 LEU A CA 1
ATOM 2926 C C . LEU A 1 376 ? 9.593 -4.600 -27.833 1.00 93.81 376 LEU A C 1
ATOM 2928 O O . LEU A 1 376 ? 8.529 -4.991 -28.316 1.00 93.81 376 LEU A O 1
ATOM 2932 N N . ASP A 1 377 ? 10.662 -5.391 -27.741 1.00 93.31 377 ASP A N 1
ATOM 2933 C CA . ASP A 1 377 ? 10.631 -6.804 -28.119 1.00 93.31 377 ASP A CA 1
ATOM 2934 C C . ASP A 1 377 ? 10.003 -7.628 -26.996 1.00 93.31 377 ASP A C 1
ATOM 2936 O O . ASP A 1 377 ? 10.649 -8.012 -26.017 1.00 93.31 377 ASP A O 1
ATOM 2940 N N . VAL A 1 378 ? 8.708 -7.901 -27.147 1.00 90.75 378 VAL A N 1
ATOM 2941 C CA . VAL A 1 378 ? 7.911 -8.675 -26.188 1.00 90.75 378 VAL A CA 1
ATOM 2942 C C . VAL A 1 378 ? 8.408 -10.121 -26.054 1.00 90.75 378 VAL A C 1
ATOM 2944 O O . VAL A 1 378 ? 8.181 -10.735 -25.016 1.00 90.75 378 VAL A O 1
ATOM 2947 N N . LYS A 1 379 ? 9.085 -10.681 -27.069 1.00 90.12 379 LYS A N 1
ATOM 2948 C CA . LYS A 1 379 ? 9.572 -12.071 -27.030 1.00 90.12 379 LYS A CA 1
ATOM 2949 C C . LYS A 1 379 ? 10.839 -12.200 -26.194 1.00 90.12 379 LYS A C 1
ATOM 2951 O O . LYS A 1 379 ? 10.990 -13.182 -25.473 1.00 90.12 379 LYS A O 1
ATOM 2956 N N . GLU A 1 380 ? 11.740 -11.227 -26.302 1.00 89.12 380 GLU A N 1
ATOM 2957 C CA . GLU A 1 380 ? 12.994 -11.218 -25.543 1.00 89.12 380 GLU A CA 1
ATOM 2958 C C . GLU A 1 380 ? 12.843 -10.571 -24.155 1.00 89.12 380 GLU A C 1
ATOM 2960 O O . GLU A 1 380 ? 13.615 -10.882 -23.245 1.00 89.12 380 GLU A O 1
ATOM 2965 N N . THR A 1 381 ? 11.829 -9.722 -23.958 1.00 90.38 381 THR A N 1
ATOM 2966 C CA . THR A 1 381 ? 11.552 -9.059 -22.677 1.00 90.38 381 THR A CA 1
ATOM 2967 C C . THR A 1 381 ? 10.866 -10.003 -21.690 1.00 90.38 381 THR A C 1
ATOM 2969 O O . THR A 1 381 ? 9.726 -10.421 -21.880 1.00 90.38 381 THR A O 1
ATOM 2972 N N . THR A 1 382 ? 11.522 -10.284 -20.565 1.00 92.38 382 THR A N 1
ATOM 2973 C CA . THR A 1 382 ? 11.047 -11.257 -19.561 1.00 92.38 382 THR A CA 1
ATOM 2974 C C . THR A 1 382 ? 10.244 -10.629 -18.415 1.00 92.38 382 THR A C 1
ATOM 2976 O O . THR A 1 382 ? 9.628 -11.345 -17.626 1.00 92.38 382 THR A O 1
ATOM 2979 N N . ILE A 1 383 ? 10.214 -9.295 -18.315 1.00 87.19 383 ILE A N 1
ATOM 2980 C CA . ILE A 1 383 ? 9.586 -8.559 -17.198 1.00 87.19 383 ILE A CA 1
ATOM 2981 C C . ILE A 1 383 ? 8.105 -8.202 -17.469 1.00 87.19 383 ILE A C 1
ATOM 2983 O O . ILE A 1 383 ? 7.336 -7.959 -16.537 1.00 87.19 383 ILE A O 1
ATOM 2987 N N . LEU A 1 384 ? 7.667 -8.240 -18.732 1.00 72.31 384 LEU A N 1
ATOM 2988 C CA . LEU A 1 384 ? 6.351 -7.759 -19.182 1.00 72.31 384 LEU A CA 1
ATOM 2989 C C . LEU A 1 384 ? 5.107 -8.385 -18.524 1.00 72.31 384 LEU A C 1
ATOM 2991 O O . LEU A 1 384 ? 4.215 -7.608 -18.173 1.00 72.31 384 LEU A O 1
ATOM 2995 N N . PRO A 1 385 ? 4.990 -9.714 -18.313 1.00 58.38 385 PRO A N 1
ATOM 2996 C CA . PRO A 1 385 ? 3.702 -10.306 -17.932 1.00 58.38 385 PRO A CA 1
ATOM 2997 C C . PRO A 1 385 ? 3.213 -9.901 -16.533 1.00 58.38 385 PRO A C 1
ATOM 2999 O O . PRO A 1 385 ? 2.051 -10.119 -16.215 1.00 58.38 385 PRO A O 1
ATOM 3002 N N . ASN A 1 386 ? 4.072 -9.293 -15.707 1.00 58.69 386 ASN A N 1
ATOM 3003 C CA . ASN A 1 386 ? 3.736 -8.919 -14.333 1.00 58.69 386 ASN A CA 1
ATOM 3004 C C . ASN A 1 386 ? 3.654 -7.405 -14.085 1.00 58.69 386 ASN A C 1
ATOM 3006 O O . ASN A 1 386 ? 3.265 -7.016 -12.988 1.00 58.69 386 ASN A O 1
ATOM 3010 N N . VAL A 1 387 ? 4.043 -6.553 -15.039 1.00 60.44 387 VAL A N 1
ATOM 3011 C CA . VAL A 1 387 ? 4.169 -5.094 -14.818 1.00 60.44 387 VAL A CA 1
ATOM 3012 C C . VAL A 1 387 ? 3.238 -4.301 -15.733 1.00 60.44 387 VAL A C 1
ATOM 3014 O O . VAL A 1 387 ? 2.621 -3.333 -15.293 1.00 60.44 387 VAL A O 1
ATOM 3017 N N . ALA A 1 388 ? 3.059 -4.740 -16.979 1.00 55.12 388 ALA A N 1
ATOM 3018 C CA . ALA A 1 388 ? 2.139 -4.096 -17.900 1.00 55.12 388 ALA A CA 1
ATOM 3019 C C . ALA A 1 388 ? 0.720 -4.625 -17.671 1.00 55.12 388 ALA A C 1
ATOM 3021 O O . ALA A 1 388 ? 0.385 -5.746 -18.057 1.00 55.12 388 ALA A O 1
ATOM 3022 N N . SER A 1 389 ? -0.147 -3.803 -17.074 1.00 52.00 389 SER A N 1
ATOM 3023 C CA . SER A 1 389 ? -1.577 -3.998 -17.316 1.00 52.00 389 SER A CA 1
ATOM 3024 C C . SER A 1 389 ? -1.814 -3.878 -18.835 1.00 52.00 389 SER A C 1
ATOM 3026 O O . SER A 1 389 ? -1.150 -3.053 -19.467 1.00 52.00 389 SER A O 1
ATOM 3028 N N . PRO A 1 390 ? -2.737 -4.646 -19.440 1.00 46.47 390 PRO A N 1
ATOM 3029 C CA . PRO A 1 390 ? -2.949 -4.688 -20.897 1.00 46.47 390 PRO A CA 1
ATOM 3030 C C . PRO A 1 390 ? -3.141 -3.323 -21.587 1.00 46.47 390 PRO A C 1
ATOM 3032 O O . PRO A 1 390 ? -3.020 -3.218 -22.804 1.00 46.47 390 PRO A O 1
ATOM 3035 N N . TRP A 1 391 ? -3.435 -2.279 -20.812 1.00 44.69 391 TRP A N 1
ATOM 3036 C CA . TRP A 1 391 ? -3.773 -0.938 -21.271 1.00 44.69 391 TRP A CA 1
ATOM 3037 C C . TRP A 1 391 ? -2.569 -0.003 -21.469 1.00 44.69 391 TRP A C 1
ATOM 3039 O O . TRP A 1 391 ? -2.706 0.990 -22.172 1.00 44.69 391 TRP A O 1
ATOM 3049 N N . SER A 1 392 ? -1.388 -0.292 -20.903 1.00 49.03 392 SER A N 1
ATOM 3050 C CA . SER A 1 392 ? -0.237 0.636 -20.945 1.00 49.03 392 SER A CA 1
ATOM 3051 C C . SER A 1 392 ? 0.727 0.426 -22.121 1.00 49.03 392 SER A C 1
ATOM 3053 O O . SER A 1 392 ? 1.733 1.118 -22.208 1.00 49.03 392 SER A O 1
ATOM 3055 N N . VAL A 1 393 ? 0.463 -0.542 -23.005 1.00 48.62 393 VAL A N 1
ATOM 3056 C CA . VAL A 1 393 ? 1.395 -0.951 -24.080 1.00 48.62 393 VAL A CA 1
ATOM 3057 C C . VAL A 1 393 ? 1.079 -0.287 -25.432 1.00 48.62 393 VAL A C 1
ATOM 3059 O O . VAL A 1 393 ? 1.862 -0.405 -26.368 1.00 48.62 393 VAL A O 1
ATOM 3062 N N . TRP A 1 394 ? -0.038 0.434 -25.561 1.00 41.25 394 TRP A N 1
ATOM 3063 C CA . TRP A 1 394 ? -0.589 0.770 -26.881 1.00 41.25 394 TRP A CA 1
ATOM 3064 C C . TRP A 1 394 ? -0.272 2.154 -27.453 1.00 41.25 394 TRP A C 1
ATOM 3066 O O . TRP A 1 394 ? -0.669 2.395 -28.587 1.00 41.25 394 TRP A O 1
ATOM 3076 N N . ASP A 1 395 ? 0.465 3.032 -26.768 1.00 39.34 395 ASP A N 1
ATOM 3077 C CA . ASP A 1 395 ? 0.749 4.356 -27.344 1.00 39.34 395 ASP A CA 1
ATOM 3078 C C . ASP A 1 395 ? 2.110 4.922 -26.917 1.00 39.34 395 ASP A C 1
ATOM 3080 O O . ASP A 1 395 ? 2.247 5.651 -25.937 1.00 39.34 395 ASP A O 1
ATOM 3084 N N . ILE A 1 396 ? 3.146 4.549 -27.668 1.00 41.56 396 ILE A N 1
ATOM 3085 C CA . ILE A 1 396 ? 4.369 5.342 -27.815 1.00 41.56 396 ILE A CA 1
ATOM 3086 C C . ILE A 1 396 ? 4.642 5.361 -29.323 1.00 41.56 396 ILE A C 1
ATOM 3088 O O . ILE A 1 396 ? 5.324 4.477 -29.844 1.00 41.56 396 ILE A O 1
ATOM 3092 N N . ARG A 1 397 ? 3.992 6.287 -30.032 1.00 34.38 397 ARG A N 1
ATOM 3093 C CA . ARG A 1 397 ? 4.354 6.673 -31.400 1.00 34.38 397 ARG A CA 1
ATOM 3094 C C . ARG A 1 397 ? 5.245 7.896 -31.371 1.00 34.38 397 ARG A C 1
ATOM 3096 O O . ARG A 1 397 ? 4.967 8.787 -30.537 1.00 34.38 397 ARG A O 1
#

Secondary structure (DSSP, 8-state):
-B-TTT--B--TT-SB-TTT-PBPP-----TT--PPP-----PPPP-----------------PPPP-TTHHHHTTSSS-HHHHHHHHHHHHHHHHHHHHHHHHTSTT--HHHHHHHHHHHHHHHHHHHHHHHHHHHTT-HHHHHHHHHHHHHHHHHHHHHHHHHHHHHHHHHHTTS--HHHHHHHHHHHHHHHHHHHHHHHHHHHHHHHHHHHHHHHHTTPPPPSS--HHHHHHHHHHHHHHHHHHHHHHHHHHHHHHHHHHHHHHHHHHHHHHHHHHHHHHHHHHHTTTSSHHHHT-TTTS-EEETTEEE--GGGG--SSEEEEEEEEE-GGG-TTSSPEEEEEEEEPTTS-SSSS-EEEEEEEEETTEEEEEE-TTT-SSGGGT--TTSSS---

Solvent-accessible surface area (backbone atoms only — not comparable to full-atom values): 23711 Å² total; per-residue (Å²): 87,63,40,96,88,78,63,51,83,41,69,87,87,60,62,49,40,92,86,78,66,48,72,53,87,83,84,71,84,72,95,76,79,84,78,81,82,80,91,82,91,79,85,83,81,86,85,80,91,84,84,88,84,82,90,78,88,84,76,87,75,80,78,74,72,82,75,84,82,64,69,78,68,66,45,71,79,82,53,59,67,69,58,56,54,48,52,58,52,50,53,57,47,51,52,52,48,53,53,45,56,56,46,72,67,42,89,82,59,47,71,65,50,59,50,51,47,50,53,50,52,60,53,49,49,60,49,37,57,49,51,26,54,54,31,46,75,73,68,38,53,73,59,19,53,53,35,53,53,48,51,60,50,51,49,53,49,52,52,50,51,50,52,49,52,52,49,51,51,51,47,70,76,47,67,88,75,69,55,69,72,58,52,54,52,53,50,53,53,50,52,54,52,49,55,51,48,53,54,52,51,51,54,49,49,57,53,51,52,52,49,50,55,50,49,53,27,60,54,54,72,46,86,72,74,93,57,80,62,65,66,60,60,49,51,55,52,51,53,49,53,53,46,53,54,50,52,51,53,52,50,51,65,64,45,47,62,59,50,56,54,50,51,50,51,52,51,50,51,53,52,49,55,55,49,51,56,51,51,53,30,51,52,51,49,37,63,76,46,73,67,49,66,44,65,78,57,59,26,14,76,83,43,69,29,73,60,98,91,37,65,41,60,38,25,63,76,62,45,55,96,57,29,50,25,43,39,35,44,49,51,59,32,93,77,31,98,82,65,48,44,38,38,34,42,37,39,33,36,37,58,91,82,40,94,44,95,70,26,24,45,30,36,39,29,42,70,55,95,95,38,73,52,70,41,76,38,71,87,75,22,60,53,50,90,83,66,57,60,92,79,78,77,82,79,83,129

Organism: NCBI:txid867

Sequence (397 aa):
MKCPFCNHEISDGAKFCPDCGKALPHDRPSENDKPENPADSCSEENASDVKSSAGVSVNFQKKEKPDCISQDESCQKNGDPELKETVRRLDRMNLMQIVCLIALLIPGVNIAGLILLLIIIIRSFDLSARTGRVLRRFGYEKYARISDGIKTKCTIILLSTVLLITAGCMAFTGFCHLSIPQTTLAVITGVIMMIIATNLELYCFIRLYTIMNVMDAIVCNRKHPEKPGFGMAVTVMVTVCLFMILISGVAITIGMPVYIQHIKNIIFTDMMMQANNVKRNALICVAEYEYRDFAEICDNTRDYAEGFGWKLYPPHQYATEYVDSIEVTSASADKSRNGYPEIKVTVNASRKYFSAAHPKITYVGTVIDDDIIWKLDVKETTILPNVASPWSVWDIR